Protein AF-A0A2N2DXR1-F1 (afdb_monomer_lite)

Foldseek 3Di:
DLAAAEAAEDLPCDDCQLLAWQQRYQAHHHNDLLLLLQLLLVLVVVLVVLVVVCVVVVHQALVRVCVVCVPVRHHAYEYEHAAQPVNLVPPVVSVLVSLLVCLVRVHRSRYYYHYHHPDLDCSRLPPSVCVSCQKFKAAADCDQVSCCSGPVGGDSVVAPGPQWIWIGHPVDPGTDTDRHDDDDPVNVSVVSVVSCVPPDTHDHDPSSSDRDDNDDDDDDDDDDDDPVLVVVLVVLLVQCQVVQFQDLVSSCVPVVDDSVSSVVSVVVCCVVVQWDDDDDRGTTGGQDHPVNVVVCVVPPDDDDDDDDPPPRDDDDDDDDDDDDDDDDDDDDDDDDDDDDDDDDDDDDDDDDYDDDDDDDDDDDDDDDDDPPDDDDDDDDDDDDDDDDDDDDDDDDDDDDDDDDDDDDDDDDDDDDDDDDDDDDDDDDDDDDDDD

pLDDT: mean 70.89, std 27.0, range [25.28, 98.5]

Radius of gyration: 38.7 Å; chains: 1; bounding box: 98×93×123 Å

Secondary structure (DSSP, 8-state):
--SEEEEEE-SSSSSSGGGTT-TTBSSSPB--HHHHHHHHHHHHHHHHHHHHHHHHTT-SSHHHHHHH-GGGPPPEEEEEES-THHHHHHHHHHHHHHHHHHHHHGGGGTEEEEE--S---TTTS-HHHHHH---EEEE--S-HHHHHHHHSSS-GGG--STTEEEEE-TT-SSPEEEEPPP--HHHHHHHHHHHHHHH-S--PPTTTTS-------S-------SSSHHHHHHHHHHHHHHHT-B-HHHHHHHH---HHHHHHHHHHHHHTTSBPPP-TTSPBPB-S-HHHHHHHHHS-S-------TTS----S-SS---------------------------PPP------------------------------------------PPPPPPPPPP---PPP-PPPPPPPPPPPPPPPP-----------

Organism: NCBI:txid2013769

Sequence (435 aa):
PDDLRFIMVDPKRVELPAYNGIPHLLTPVITEVSKTINALKWCLNEMDRRYDVLNKAGKKNIQSFNADKPSEKLPYIIFIIDELADFMMTSGKEMEAAIIRLAQMSRAVGIHLILATQRPSVDVITGLIKANVPARIAFSVTSLVDSKTILDMSGAEKLLGQGDMLLTTAELSKPKRIQGAYVSDQEINDIISFIKEKSGEADYLEGVTDRQKVGGNAGVGMDGTHGDEDELMSEAQEIIIKAGKASTSLLQRRLSIGYGRAAKILDMLEEAGVIGPANGSKPREILLSREEFENMQSQGMSGLPVHRRSEAQAPGSYLGDDEGDDGTLAFSGDEEEIEEETAVEDTPDFLLEDDGPDDEVQDEEGILDDIRSGKTAGNNYVEEEEDTEEVEEVETVEEEDDDKIPDVPKEDPAPKSKPKPRAFEEEDEGMFFSR

InterPro domains:
  IPR002543 FtsK domain [PF01580] (1-122)
  IPR002543 FtsK domain [PS50901] (1-148)
  IPR018541 FtsK gamma domain [PF09397] (228-288)
  IPR018541 FtsK gamma domain [SM00843] (226-291)
  IPR027417 P-loop containing nucleoside triphosphate hydrolase [G3DSA:3.40.50.300] (1-209)
  IPR027417 P-loop containing nucleoside triphosphate hydrolase [SSF52540] (1-194)
  IPR036388 Winged helix-like DNA-binding domain superfamily [G3DSA:1.10.10.10] (223-287)
  IPR036390 Winged helix DNA-binding domain superfamily [SSF46785] (226-293)
  IPR050206 FtsK/SpoIIIE/SftA cell division and DNA translocation [PTHR22683] (1-297)

Structure (mmCIF, N/CA/C/O backbone):
data_AF-A0A2N2DXR1-F1
#
_entry.id   AF-A0A2N2DXR1-F1
#
loop_
_atom_site.group_PDB
_atom_site.id
_atom_site.type_symbol
_atom_site.label_atom_id
_atom_site.label_alt_id
_atom_site.label_comp_id
_atom_site.label_asym_id
_atom_site.label_entity_id
_atom_site.label_seq_id
_atom_site.pdbx_PDB_ins_code
_atom_site.Cartn_x
_atom_site.Cartn_y
_atom_site.Cartn_z
_atom_site.occupancy
_atom_site.B_iso_or_equiv
_atom_site.auth_seq_id
_atom_site.auth_comp_id
_atom_site.auth_asym_id
_atom_site.auth_atom_id
_atom_site.pdbx_PDB_model_num
ATOM 1 N N . PRO A 1 1 ? -18.867 -4.952 -2.079 1.00 90.69 1 PRO A N 1
ATOM 2 C CA . PRO A 1 1 ? -18.420 -3.978 -1.045 1.00 90.69 1 PRO A CA 1
ATOM 3 C C . PRO A 1 1 ? -18.297 -4.558 0.371 1.00 90.69 1 PRO A C 1
ATOM 5 O O . PRO A 1 1 ? -17.341 -4.235 1.067 1.00 90.69 1 PRO A O 1
ATOM 8 N N . ASP A 1 2 ? -19.238 -5.407 0.797 1.00 91.12 2 ASP A N 1
ATOM 9 C CA . ASP A 1 2 ? -19.270 -5.939 2.177 1.00 91.12 2 ASP A CA 1
ATOM 10 C C . ASP A 1 2 ? -18.156 -6.951 2.480 1.00 91.12 2 ASP A C 1
ATOM 12 O O . ASP A 1 2 ? -17.799 -7.179 3.633 1.00 91.12 2 ASP A O 1
ATOM 16 N N . ASP A 1 3 ? -17.572 -7.535 1.434 1.00 94.31 3 ASP A N 1
ATOM 17 C CA . ASP A 1 3 ? -16.463 -8.484 1.548 1.00 94.31 3 ASP A CA 1
ATOM 18 C C . ASP A 1 3 ? -15.093 -7.819 1.426 1.00 94.31 3 ASP A C 1
ATOM 20 O O . ASP A 1 3 ? -14.118 -8.298 2.003 1.00 94.31 3 ASP A O 1
ATOM 24 N N . LEU A 1 4 ? -15.010 -6.731 0.659 1.00 96.25 4 LEU A N 1
ATOM 25 C CA . LEU A 1 4 ? -13.759 -6.094 0.272 1.00 96.25 4 LEU A CA 1
ATOM 26 C C . LEU A 1 4 ? -13.953 -4.592 0.089 1.00 96.25 4 LEU A C 1
ATOM 28 O O . LEU A 1 4 ? -14.876 -4.142 -0.594 1.00 96.25 4 LEU A O 1
ATOM 32 N N . ARG A 1 5 ? -13.028 -3.832 0.663 1.00 97.31 5 ARG A N 1
ATOM 33 C CA . ARG A 1 5 ? -12.942 -2.382 0.579 1.00 97.31 5 ARG A CA 1
ATOM 34 C C . ARG A 1 5 ? -11.530 -1.950 0.170 1.00 97.31 5 ARG A C 1
ATOM 36 O O . ARG A 1 5 ? -10.553 -2.642 0.456 1.00 97.31 5 ARG A O 1
ATOM 43 N N . PHE A 1 6 ? -11.430 -0.802 -0.491 1.00 98.06 6 PHE A N 1
ATOM 44 C CA . PHE A 1 6 ? -10.182 -0.243 -1.002 1.00 98.06 6 PHE A CA 1
ATOM 45 C C . PHE A 1 6 ? -9.903 1.143 -0.432 1.00 98.06 6 PHE A C 1
ATOM 47 O O . PHE A 1 6 ? -10.808 1.965 -0.277 1.00 98.06 6 PHE A O 1
ATOM 54 N N . ILE A 1 7 ? -8.621 1.411 -0.210 1.00 98.25 7 ILE A N 1
ATOM 55 C CA . ILE A 1 7 ? -8.067 2.761 -0.139 1.00 98.25 7 ILE A CA 1
ATOM 56 C C . ILE A 1 7 ? -7.038 2.845 -1.259 1.00 98.25 7 ILE A C 1
ATOM 58 O O . ILE A 1 7 ? -6.135 2.016 -1.327 1.00 98.25 7 ILE A O 1
ATOM 62 N N . MET A 1 8 ? -7.210 3.807 -2.160 1.00 98.31 8 MET A N 1
ATOM 63 C CA . MET A 1 8 ? -6.377 3.962 -3.349 1.00 98.31 8 MET A CA 1
ATOM 64 C C . MET A 1 8 ? -5.645 5.295 -3.297 1.00 98.31 8 MET A C 1
ATOM 66 O O . MET A 1 8 ? -6.260 6.330 -3.036 1.00 98.31 8 MET A O 1
ATOM 70 N N . VAL A 1 9 ? -4.344 5.254 -3.562 1.00 97.12 9 VAL A N 1
ATOM 71 C CA . VAL A 1 9 ? -3.457 6.411 -3.543 1.00 97.12 9 VAL A CA 1
ATOM 72 C C . VAL A 1 9 ? -2.775 6.534 -4.899 1.00 97.12 9 VAL A C 1
ATOM 74 O O . VAL A 1 9 ? -2.021 5.648 -5.302 1.00 97.12 9 VAL A O 1
ATOM 77 N N . ASP A 1 10 ? -3.029 7.650 -5.576 1.00 96.25 10 ASP A N 1
ATOM 78 C CA . ASP A 1 10 ? -2.414 8.008 -6.853 1.00 96.25 10 ASP A CA 1
ATOM 79 C C . ASP A 1 10 ? -1.978 9.485 -6.810 1.00 96.25 10 ASP A C 1
ATOM 81 O O . ASP A 1 10 ? -2.791 10.391 -7.041 1.00 96.25 10 ASP A O 1
ATOM 85 N N . PRO A 1 11 ? -0.699 9.757 -6.493 1.00 91.12 11 PRO A N 1
ATOM 86 C CA . PRO A 1 11 ? -0.176 11.119 -6.442 1.00 91.12 11 PRO A CA 1
ATOM 87 C C . PRO A 1 11 ? -0.118 11.790 -7.826 1.00 91.12 11 PRO A C 1
ATOM 89 O O . PRO A 1 11 ? -0.164 13.019 -7.905 1.00 91.12 11 PRO A O 1
ATOM 92 N N . LYS A 1 12 ? -0.055 11.014 -8.918 1.00 90.38 12 LYS A N 1
ATOM 93 C CA . LYS A 1 12 ? 0.082 11.524 -10.293 1.00 90.38 12 LYS A CA 1
ATOM 94 C C . LYS A 1 12 ? -1.265 11.763 -10.977 1.00 90.38 12 LYS A C 1
ATOM 96 O O . LYS A 1 12 ? -1.317 12.531 -11.935 1.00 90.38 12 LYS A O 1
ATOM 101 N N . ARG A 1 13 ? -2.353 11.195 -10.446 1.00 90.56 13 ARG A N 1
ATOM 102 C CA . ARG A 1 13 ? -3.735 11.328 -10.946 1.00 90.56 13 ARG A CA 1
ATOM 103 C C . ARG A 1 13 ? -3.915 10.788 -12.364 1.00 90.56 13 ARG A C 1
ATOM 105 O O . ARG A 1 13 ? -4.641 11.389 -13.158 1.00 90.56 13 ARG A O 1
ATOM 112 N N . VAL A 1 14 ? -3.251 9.686 -12.679 1.00 89.19 14 VAL A N 1
ATOM 113 C CA . VAL A 1 14 ? -3.269 9.102 -14.025 1.00 89.19 14 VAL A CA 1
ATOM 114 C C . VAL A 1 14 ? -4.021 7.779 -14.021 1.00 89.19 14 VAL A C 1
ATOM 116 O O . VAL A 1 14 ? -4.963 7.621 -14.791 1.00 89.19 14 VAL A O 1
ATOM 119 N N . GLU A 1 15 ? -3.663 6.871 -13.118 1.00 89.75 15 GLU A N 1
ATOM 120 C CA . GLU A 1 15 ? -4.047 5.462 -13.217 1.00 89.75 15 GLU A CA 1
ATOM 121 C C . GLU A 1 15 ? -5.321 5.152 -12.419 1.00 89.75 15 GLU A C 1
ATOM 123 O O . GLU A 1 15 ? -6.253 4.508 -12.906 1.00 89.75 15 GLU A O 1
ATOM 128 N N . LEU A 1 16 ? -5.405 5.634 -11.173 1.00 95.50 16 LEU A N 1
ATOM 129 C CA . LEU A 1 16 ? -6.482 5.251 -10.252 1.00 95.50 16 LEU A CA 1
ATOM 130 C C . LEU A 1 16 ? -7.733 6.160 -10.232 1.00 95.50 16 LEU A C 1
ATOM 132 O O . LEU A 1 16 ? -8.778 5.677 -9.786 1.00 95.50 16 LEU A O 1
ATOM 136 N N . PRO A 1 17 ? -7.744 7.428 -10.705 1.00 94.94 17 PRO A N 1
ATOM 137 C CA . PRO A 1 17 ? -8.933 8.280 -10.639 1.00 94.94 17 PRO A CA 1
ATOM 138 C C . PRO A 1 17 ? -10.191 7.710 -11.299 1.00 94.94 17 PRO A C 1
ATOM 140 O O . PRO A 1 17 ? -11.292 8.044 -10.857 1.00 94.94 17 PRO A O 1
ATOM 143 N N . ALA A 1 18 ? -10.051 6.838 -12.305 1.00 94.00 18 ALA A N 1
ATOM 144 C CA . ALA A 1 18 ? -11.175 6.169 -12.966 1.00 94.00 18 ALA A CA 1
ATOM 145 C C . ALA A 1 18 ? -12.047 5.359 -11.984 1.00 94.00 18 ALA A C 1
ATOM 147 O O . ALA A 1 18 ? -13.266 5.252 -12.159 1.00 94.00 18 ALA A O 1
ATOM 148 N N . TYR A 1 19 ? -11.447 4.851 -10.903 1.00 95.75 19 TYR A N 1
ATOM 149 C CA . TYR A 1 19 ? -12.126 4.056 -9.882 1.00 95.75 19 TYR A CA 1
ATOM 150 C C . TYR A 1 19 ? -12.970 4.894 -8.913 1.00 95.75 19 TYR A C 1
ATOM 152 O O . TYR A 1 19 ? -13.777 4.327 -8.178 1.00 95.75 19 TYR A O 1
ATOM 160 N N . ASN A 1 20 ? -12.858 6.229 -8.907 1.00 94.81 20 ASN A N 1
ATOM 161 C CA . ASN A 1 20 ? -13.683 7.072 -8.037 1.00 94.81 20 ASN A CA 1
ATOM 162 C C . ASN A 1 20 ? -15.177 6.781 -8.219 1.00 94.81 20 ASN A C 1
ATOM 164 O O . ASN A 1 20 ? -15.678 6.693 -9.342 1.00 94.81 20 ASN A O 1
ATOM 168 N N . GLY A 1 21 ? -15.899 6.655 -7.108 1.00 91.88 21 GLY A N 1
ATOM 169 C CA . GLY A 1 21 ? -17.330 6.366 -7.090 1.00 91.88 21 GLY A CA 1
ATOM 170 C C . GLY A 1 21 ? -17.690 4.881 -7.131 1.00 91.88 21 GLY A C 1
ATOM 171 O O . GLY A 1 21 ? -18.877 4.575 -7.112 1.00 91.88 21 GLY A O 1
ATOM 172 N N . ILE A 1 22 ? -16.730 3.947 -7.179 1.00 95.06 22 ILE A N 1
ATOM 173 C CA . ILE A 1 22 ? -17.067 2.541 -6.908 1.00 95.06 22 ILE A CA 1
ATOM 174 C C . ILE A 1 22 ? -17.410 2.368 -5.414 1.00 95.06 22 ILE A C 1
ATOM 176 O O . ILE A 1 22 ? -16.709 2.911 -4.560 1.00 95.06 22 ILE A O 1
ATOM 180 N N . PRO A 1 23 ? -18.397 1.530 -5.057 1.00 95.00 23 PRO A N 1
ATOM 181 C CA . PRO A 1 23 ? -18.825 1.341 -3.667 1.00 95.00 23 PRO A CA 1
ATOM 182 C C . PRO A 1 23 ? -17.823 0.574 -2.800 1.00 95.00 23 PRO A C 1
ATOM 184 O O . PRO A 1 23 ? -18.007 0.423 -1.596 1.00 95.00 23 PRO A O 1
ATOM 187 N N . HIS A 1 24 ? -16.746 0.072 -3.400 1.00 95.69 24 HIS A N 1
ATOM 188 C CA . HIS A 1 24 ? -15.659 -0.570 -2.674 1.00 95.69 24 HIS A CA 1
ATOM 189 C C . HIS A 1 24 ? -14.700 0.454 -2.051 1.00 95.69 24 HIS A C 1
ATOM 191 O O . HIS A 1 24 ? -14.007 0.115 -1.097 1.00 95.69 24 HIS A O 1
ATOM 197 N N . LEU A 1 25 ? -14.645 1.691 -2.553 1.00 96.50 25 LEU A N 1
ATOM 198 C CA . LEU A 1 25 ? -13.764 2.718 -2.003 1.00 96.50 25 LEU A CA 1
ATOM 199 C C . LEU A 1 25 ? -14.257 3.186 -0.631 1.00 96.50 25 LEU A C 1
ATOM 201 O O . LEU A 1 25 ? -15.441 3.454 -0.450 1.00 96.50 25 LEU A O 1
ATOM 205 N N . LEU A 1 26 ? -13.339 3.292 0.331 1.00 95.50 26 LEU A N 1
ATOM 206 C CA . LEU A 1 26 ? -13.612 3.896 1.643 1.00 95.50 26 LEU A CA 1
ATOM 207 C C . LEU A 1 26 ? -13.508 5.419 1.615 1.00 95.50 26 LEU A C 1
ATOM 209 O O . LEU A 1 26 ? -14.059 6.094 2.472 1.00 95.50 26 LEU A O 1
ATOM 213 N N . THR A 1 27 ? -12.782 5.958 0.646 1.00 95.25 27 THR A N 1
ATOM 214 C CA . THR A 1 27 ? -12.542 7.385 0.457 1.00 95.25 27 THR A CA 1
ATOM 215 C C . THR A 1 27 ? -12.253 7.621 -1.028 1.00 95.25 27 THR A C 1
ATOM 217 O O . THR A 1 27 ? -11.824 6.674 -1.703 1.00 95.25 27 THR A O 1
ATOM 220 N N . PRO A 1 28 ? -12.491 8.827 -1.574 1.00 95.12 28 PRO A N 1
ATOM 221 C CA . PRO A 1 28 ? -12.013 9.166 -2.908 1.00 95.12 28 PRO A CA 1
ATOM 222 C C . PRO A 1 28 ? -10.516 8.882 -3.057 1.00 95.12 28 PRO A C 1
ATOM 224 O O . PRO A 1 28 ? -9.764 8.939 -2.084 1.00 95.12 28 PRO A O 1
ATOM 227 N N . VAL A 1 29 ? -10.081 8.608 -4.285 1.00 97.06 29 VAL A N 1
ATOM 228 C CA . VAL A 1 29 ? -8.669 8.354 -4.594 1.00 97.06 29 VAL A CA 1
ATOM 229 C C . VAL A 1 29 ? -7.815 9.496 -4.044 1.00 97.06 29 VAL A C 1
ATOM 231 O O . VAL A 1 29 ? -8.021 10.669 -4.369 1.00 97.06 29 VAL A O 1
ATOM 234 N N . ILE A 1 30 ? -6.870 9.143 -3.177 1.00 96.06 30 ILE A N 1
ATOM 235 C CA . ILE A 1 30 ? -6.048 10.098 -2.447 1.00 96.06 30 ILE A CA 1
ATOM 236 C C . ILE A 1 30 ? -4.901 10.539 -3.348 1.00 96.06 30 ILE A C 1
ATOM 238 O O . ILE A 1 30 ? -4.148 9.713 -3.856 1.00 96.06 30 ILE A O 1
ATOM 242 N N . THR A 1 31 ? -4.736 11.851 -3.506 1.00 93.19 31 THR A N 1
ATOM 243 C CA . THR A 1 31 ? -3.666 12.426 -4.340 1.00 93.19 31 THR A CA 1
ATOM 244 C C . THR A 1 31 ? -2.630 13.202 -3.529 1.00 93.19 31 THR A C 1
ATOM 246 O O . THR A 1 31 ? -1.631 13.657 -4.068 1.00 93.19 31 THR A O 1
ATOM 249 N N . GLU A 1 32 ? -2.902 13.448 -2.246 1.00 90.62 32 GLU A N 1
ATOM 250 C CA . GLU A 1 32 ? -2.084 14.298 -1.377 1.00 90.62 32 GLU A CA 1
ATOM 251 C C . GLU A 1 32 ? -1.267 13.452 -0.390 1.00 90.62 32 GLU A C 1
ATOM 253 O O . GLU A 1 32 ? -1.780 12.503 0.213 1.00 90.62 32 GLU A O 1
ATOM 258 N N . VAL A 1 33 ? -0.006 13.841 -0.170 1.00 89.00 33 VAL A N 1
ATOM 259 C CA . VAL A 1 33 ? 0.924 13.161 0.753 1.00 89.00 33 VAL A CA 1
ATOM 260 C C . VAL A 1 33 ? 0.394 13.137 2.185 1.00 89.00 33 VAL A C 1
ATOM 262 O O . VAL A 1 33 ? 0.325 12.078 2.805 1.00 89.00 33 VAL A O 1
ATOM 265 N N . SER A 1 34 ? -0.063 14.281 2.692 1.00 89.19 34 SER A N 1
ATOM 266 C CA . SER A 1 34 ? -0.604 14.410 4.051 1.00 89.19 34 SER A CA 1
ATOM 267 C C . SER A 1 34 ? -1.811 13.495 4.290 1.00 89.19 34 SER A C 1
ATOM 269 O O . SER A 1 34 ? -1.856 12.760 5.276 1.00 89.19 34 SER A O 1
ATOM 271 N N . LYS A 1 35 ? -2.767 13.478 3.353 1.00 92.44 35 LYS A N 1
ATOM 272 C CA . LYS A 1 35 ? -3.955 12.614 3.415 1.00 92.44 35 LYS A CA 1
ATOM 273 C C . LYS A 1 35 ? -3.599 11.132 3.335 1.00 92.44 35 LYS A C 1
ATOM 275 O O . LYS A 1 35 ? -4.248 10.320 3.984 1.00 92.44 35 LYS A O 1
ATOM 280 N N . THR A 1 36 ? -2.551 10.783 2.591 1.00 93.75 36 THR A N 1
ATOM 281 C CA . THR A 1 36 ? -2.054 9.402 2.507 1.00 93.75 36 THR A CA 1
ATOM 282 C C . THR A 1 36 ? -1.522 8.925 3.856 1.00 93.75 36 THR A C 1
ATOM 284 O O . THR A 1 36 ? -1.866 7.833 4.305 1.00 93.75 36 THR A O 1
ATOM 287 N N . ILE A 1 37 ? -0.739 9.762 4.543 1.00 91.75 37 ILE A N 1
ATOM 288 C CA . ILE A 1 37 ? -0.238 9.465 5.892 1.00 91.75 37 ILE A CA 1
ATOM 289 C C . ILE A 1 37 ? -1.403 9.310 6.875 1.00 91.75 37 ILE A C 1
ATOM 291 O O . ILE A 1 37 ? -1.415 8.374 7.676 1.00 91.75 37 ILE A O 1
ATOM 295 N N . ASN A 1 38 ? -2.408 10.184 6.797 1.00 92.88 38 ASN A N 1
ATOM 296 C CA . ASN A 1 38 ? -3.610 10.075 7.623 1.00 92.88 38 ASN A CA 1
ATOM 297 C C . ASN A 1 38 ? -4.367 8.765 7.369 1.00 92.88 38 ASN A C 1
ATOM 299 O O . ASN A 1 38 ? -4.734 8.090 8.326 1.00 92.88 38 ASN A O 1
ATOM 303 N N . ALA A 1 39 ? -4.515 8.353 6.109 1.00 96.06 39 ALA A N 1
ATOM 304 C CA . ALA A 1 39 ? -5.168 7.097 5.753 1.00 96.06 39 ALA A CA 1
ATOM 305 C C . ALA A 1 39 ? -4.381 5.862 6.228 1.00 96.06 39 ALA A C 1
ATOM 307 O O . ALA A 1 39 ? -4.980 4.879 6.670 1.00 96.06 39 ALA A O 1
ATOM 308 N N . LEU A 1 40 ? -3.044 5.912 6.211 1.00 95.44 40 LEU A N 1
ATOM 309 C CA . LEU A 1 40 ? -2.200 4.878 6.822 1.00 95.44 40 LEU A CA 1
ATOM 310 C C . LEU A 1 40 ? -2.396 4.819 8.345 1.00 95.44 40 LEU A C 1
ATOM 312 O O . LEU A 1 40 ? -2.576 3.734 8.898 1.00 95.44 40 LEU A O 1
ATOM 316 N N . LYS A 1 41 ? -2.425 5.973 9.026 1.00 94.06 41 LYS A N 1
ATOM 317 C CA . LYS A 1 41 ? -2.714 6.057 10.471 1.00 94.06 41 LYS A CA 1
ATOM 318 C C . LYS A 1 41 ? -4.123 5.548 10.793 1.00 94.06 41 LYS A C 1
ATOM 320 O O . LYS A 1 41 ? -4.306 4.838 11.778 1.00 94.06 41 LYS A O 1
ATOM 325 N N . TRP A 1 42 ? -5.100 5.823 9.932 1.00 96.62 42 TRP A N 1
ATOM 326 C CA . TRP A 1 42 ? -6.451 5.280 10.054 1.00 96.62 42 TRP A CA 1
ATOM 327 C C . TRP A 1 42 ? -6.447 3.751 9.934 1.00 96.62 42 TRP A C 1
ATOM 329 O O . TRP A 1 42 ? -7.068 3.078 10.752 1.00 96.62 42 TRP A O 1
ATOM 339 N N . CYS A 1 43 ? -5.681 3.184 8.995 1.00 97.56 43 CYS A N 1
ATOM 340 C CA . CYS A 1 43 ? -5.534 1.730 8.873 1.00 97.56 43 CYS A CA 1
ATOM 341 C C . CYS A 1 43 ? -4.902 1.094 10.115 1.00 97.56 43 CYS A C 1
ATOM 343 O O . CYS A 1 43 ? -5.295 -0.007 10.490 1.00 97.56 43 CYS A O 1
ATOM 345 N N . LEU A 1 44 ? -3.947 1.769 10.764 1.00 96.44 44 LEU A N 1
ATOM 346 C CA . LEU A 1 44 ? -3.375 1.314 12.035 1.00 96.44 44 LEU A CA 1
ATOM 347 C C . LEU A 1 44 ? -4.427 1.299 13.153 1.00 96.44 44 LEU A C 1
ATOM 349 O O . LEU A 1 44 ? -4.547 0.307 13.866 1.00 96.44 44 LEU A O 1
ATOM 353 N N . ASN A 1 45 ? -5.235 2.354 13.263 1.00 96.25 45 ASN A N 1
ATOM 354 C CA . ASN A 1 45 ? -6.319 2.413 14.247 1.00 96.25 45 ASN A CA 1
ATOM 355 C C . ASN A 1 45 ? -7.398 1.349 13.975 1.00 96.25 45 ASN A C 1
ATOM 357 O O . ASN A 1 45 ? -7.886 0.699 14.898 1.00 96.25 45 ASN A O 1
ATOM 361 N N . GLU A 1 46 ? -7.759 1.135 12.708 1.00 97.19 46 GLU A N 1
ATOM 362 C CA . GLU A 1 46 ? -8.706 0.092 12.309 1.00 97.19 46 GLU A CA 1
ATOM 363 C C . GLU A 1 46 ? -8.129 -1.311 12.555 1.00 97.19 46 GLU A C 1
ATOM 365 O O . GLU A 1 46 ? -8.854 -2.200 12.997 1.00 97.19 46 GLU A O 1
ATOM 370 N N . MET A 1 47 ? -6.824 -1.520 12.352 1.00 97.56 47 MET A N 1
ATOM 371 C CA . MET A 1 47 ? -6.132 -2.757 12.727 1.00 97.56 47 MET A CA 1
ATOM 372 C C . MET A 1 47 ? -6.277 -3.034 14.230 1.00 97.56 47 MET A C 1
ATOM 374 O O . MET A 1 47 ? -6.710 -4.126 14.603 1.00 97.56 47 MET A O 1
ATOM 378 N N . ASP A 1 48 ? -5.971 -2.049 15.078 1.00 96.50 48 ASP A N 1
ATOM 379 C CA . ASP A 1 48 ? -6.061 -2.171 16.538 1.00 96.50 48 ASP A CA 1
ATOM 380 C C . ASP A 1 48 ? -7.520 -2.431 16.982 1.00 96.50 48 ASP A C 1
ATOM 382 O O . ASP A 1 48 ? -7.797 -3.373 17.730 1.00 96.50 48 ASP A O 1
ATOM 386 N N . ARG A 1 49 ? -8.492 -1.699 16.417 1.00 97.19 49 ARG A N 1
ATOM 387 C CA . ARG A 1 49 ? -9.928 -1.936 16.649 1.00 97.19 49 ARG A CA 1
ATOM 388 C C . ARG A 1 49 ? -10.342 -3.359 16.274 1.00 97.19 49 ARG A C 1
ATOM 390 O O . ARG A 1 49 ? -11.094 -4.002 17.011 1.00 97.19 49 ARG A O 1
ATOM 397 N N . ARG A 1 50 ? -9.902 -3.863 15.118 1.00 97.88 50 ARG A N 1
ATOM 398 C CA . ARG A 1 50 ? -10.236 -5.223 14.673 1.00 97.88 50 ARG A CA 1
ATOM 399 C C . ARG A 1 50 ? -9.643 -6.265 15.603 1.00 97.88 50 ARG A C 1
ATOM 401 O O . ARG A 1 50 ? -10.332 -7.234 15.909 1.00 97.88 50 ARG A O 1
ATOM 408 N N . TYR A 1 51 ? -8.427 -6.060 16.101 1.00 97.50 51 TYR A N 1
ATOM 409 C CA . TYR A 1 51 ? -7.860 -6.931 17.126 1.00 97.50 51 TYR A CA 1
ATOM 410 C C . TYR A 1 51 ? -8.733 -6.992 18.379 1.00 97.50 51 TYR A C 1
ATOM 412 O O . TYR A 1 51 ? -9.032 -8.091 18.846 1.00 97.50 51 TYR A O 1
ATOM 420 N N . ASP A 1 52 ? -9.226 -5.858 18.874 1.00 96.94 52 ASP A N 1
ATOM 421 C CA . ASP A 1 52 ? -10.143 -5.838 20.018 1.00 96.94 52 ASP A CA 1
ATOM 422 C C . ASP A 1 52 ? -11.446 -6.594 19.744 1.00 96.94 52 ASP A C 1
ATOM 424 O O . ASP A 1 52 ? -11.929 -7.340 20.599 1.00 96.94 52 ASP A O 1
ATOM 428 N N . VAL A 1 53 ? -12.021 -6.423 18.551 1.00 96.62 53 VAL A N 1
ATOM 429 C CA . VAL A 1 53 ? -13.240 -7.131 18.128 1.00 96.62 53 VAL A CA 1
ATOM 430 C C . VAL A 1 53 ? -13.003 -8.643 18.072 1.00 96.62 53 VAL A C 1
ATOM 432 O O . VAL A 1 53 ? -13.794 -9.412 18.626 1.00 96.62 53 VAL A O 1
ATOM 435 N N . LEU A 1 54 ? -11.898 -9.076 17.460 1.00 96.44 54 LEU A N 1
ATOM 436 C CA . LEU A 1 54 ? -11.520 -10.487 17.373 1.00 96.44 54 LEU A CA 1
ATOM 437 C C . LEU A 1 54 ? -11.274 -11.090 18.761 1.00 96.44 54 LEU A C 1
ATOM 439 O O . LEU A 1 54 ? -11.809 -12.157 19.065 1.00 96.44 54 LEU A O 1
ATOM 443 N N . ASN A 1 55 ? -10.538 -10.385 19.624 1.00 95.38 55 ASN A N 1
ATOM 444 C CA . ASN A 1 55 ? -10.224 -10.823 20.983 1.00 95.38 55 ASN A CA 1
ATOM 445 C C . ASN A 1 55 ? -11.489 -10.969 21.837 1.00 95.38 55 ASN A C 1
ATOM 447 O O . ASN A 1 55 ? -11.670 -11.996 22.491 1.00 95.38 55 ASN A O 1
ATOM 451 N N . LYS A 1 56 ? -12.409 -9.995 21.780 1.00 95.62 56 LYS A N 1
ATOM 452 C CA . LYS A 1 56 ? -13.709 -10.058 22.475 1.00 95.62 56 LYS A CA 1
ATOM 453 C C . LYS A 1 56 ? -14.572 -11.227 21.999 1.00 95.62 56 LYS A C 1
ATOM 455 O O . LYS A 1 56 ? -15.318 -11.793 22.791 1.00 95.62 56 LYS A O 1
ATOM 460 N N . ALA A 1 57 ? -14.461 -11.601 20.726 1.00 94.81 57 ALA A N 1
ATOM 461 C CA . ALA A 1 57 ? -15.149 -12.757 20.158 1.00 94.81 57 ALA A CA 1
ATOM 462 C C . ALA A 1 57 ? -14.377 -14.085 20.320 1.00 94.81 57 ALA A C 1
ATOM 464 O O . ALA A 1 57 ? -14.870 -15.131 19.894 1.00 94.81 57 ALA A O 1
ATOM 465 N N . GLY A 1 58 ? -13.170 -14.069 20.900 1.00 95.94 58 GLY A N 1
ATOM 466 C CA . GLY A 1 58 ? -12.314 -15.252 21.038 1.00 95.94 58 GLY A CA 1
ATOM 467 C C . GLY A 1 58 ? -11.845 -15.837 19.699 1.00 95.94 58 GLY A C 1
ATOM 468 O O . GLY A 1 58 ? -11.628 -17.046 19.592 1.00 95.94 58 GLY A O 1
ATOM 469 N N . LYS A 1 59 ? -11.729 -15.010 18.655 1.00 96.69 59 LYS A N 1
ATOM 470 C CA . LYS A 1 59 ? -11.363 -15.426 17.293 1.00 96.69 59 LYS A CA 1
ATOM 471 C C . LYS A 1 59 ? -9.922 -15.041 16.981 1.00 96.69 59 LYS A C 1
ATOM 473 O O . LYS A 1 59 ? -9.442 -13.994 17.395 1.00 96.69 59 LYS A O 1
ATOM 478 N N . LYS A 1 60 ? -9.225 -15.897 16.230 1.00 93.75 60 LYS A N 1
ATOM 479 C CA . LYS A 1 60 ? -7.800 -15.700 15.897 1.00 93.75 60 LYS A CA 1
ATOM 480 C C . LYS A 1 60 ? -7.581 -14.859 14.644 1.00 93.75 60 LYS A C 1
ATOM 482 O O . LYS A 1 60 ? -6.510 -14.290 14.472 1.00 93.75 60 LYS A O 1
ATOM 487 N N . ASN A 1 61 ? -8.548 -14.855 13.732 1.00 97.00 61 ASN A N 1
ATOM 488 C CA . ASN A 1 61 ? -8.450 -14.157 12.457 1.00 97.00 61 ASN A CA 1
ATOM 489 C C . ASN A 1 61 ? -9.832 -13.770 11.921 1.00 97.00 61 ASN A C 1
ATOM 491 O O . ASN A 1 61 ? -10.856 -14.329 12.329 1.00 97.00 61 ASN A O 1
ATOM 495 N N . ILE A 1 62 ? -9.833 -12.838 10.972 1.00 97.56 62 ILE A N 1
ATOM 496 C CA . ILE A 1 62 ? -11.030 -12.315 10.316 1.00 97.56 62 ILE A CA 1
ATOM 497 C C . ILE A 1 62 ? -11.875 -13.409 9.650 1.00 97.56 62 ILE A C 1
ATOM 499 O O . ILE A 1 62 ? -13.096 -13.342 9.714 1.00 97.56 62 ILE A O 1
ATOM 503 N N . GLN A 1 63 ? -11.265 -14.458 9.085 1.00 97.00 63 GLN A N 1
ATOM 504 C CA . GLN A 1 63 ? -11.995 -15.570 8.463 1.00 97.00 63 GLN A CA 1
ATOM 505 C C . GLN A 1 63 ? -12.866 -16.294 9.496 1.00 97.00 63 GLN A C 1
ATOM 507 O O . GLN A 1 63 ? -14.064 -16.476 9.294 1.00 97.00 63 GLN A O 1
ATOM 512 N N . SER A 1 64 ? -12.261 -16.676 10.625 1.00 96.69 64 SER A N 1
ATOM 513 C CA . SER A 1 64 ? -12.943 -17.371 11.720 1.00 96.69 64 SER A CA 1
ATOM 514 C C . SER A 1 64 ? -14.008 -16.506 12.392 1.00 96.69 64 SER A C 1
ATOM 516 O O . SER A 1 64 ? -15.017 -17.032 12.852 1.00 96.69 64 SER A O 1
ATOM 518 N N . PHE A 1 65 ? -13.803 -15.189 12.424 1.00 97.38 65 PHE A N 1
ATOM 519 C CA . PHE A 1 65 ? -14.788 -14.237 12.922 1.00 97.38 65 PHE A CA 1
ATOM 520 C C . PHE A 1 65 ? -15.969 -14.082 11.967 1.00 97.38 65 PHE A C 1
ATOM 522 O O . PHE A 1 65 ? -17.107 -14.264 12.381 1.00 97.38 65 PHE A O 1
ATOM 529 N N . ASN A 1 66 ? -15.709 -13.843 10.683 1.00 96.56 66 ASN A N 1
ATOM 530 C CA . ASN A 1 66 ? -16.745 -13.648 9.671 1.00 96.56 66 ASN A CA 1
ATOM 531 C C . ASN A 1 66 ? -17.613 -14.897 9.456 1.00 96.56 66 ASN A C 1
ATOM 533 O O . ASN A 1 66 ? -18.797 -14.770 9.160 1.00 96.56 66 ASN A O 1
ATOM 537 N N . ALA A 1 67 ? -17.040 -16.096 9.606 1.00 95.19 67 ALA A N 1
ATOM 538 C CA . ALA A 1 67 ? -17.790 -17.349 9.524 1.00 95.19 67 ALA A CA 1
ATOM 539 C C . ALA A 1 67 ? -18.746 -17.547 10.715 1.00 95.19 67 ALA A C 1
ATOM 541 O O . ALA A 1 67 ? -19.831 -18.096 10.551 1.00 95.19 67 ALA A O 1
ATOM 542 N N . ASP A 1 68 ? -18.339 -17.104 11.906 1.00 94.94 68 ASP A N 1
ATOM 543 C CA . ASP A 1 68 ? -19.109 -17.239 13.148 1.00 94.94 68 ASP A CA 1
ATOM 544 C C . ASP A 1 68 ? -20.151 -16.132 13.320 1.00 94.94 68 ASP A C 1
ATOM 546 O O . ASP A 1 68 ? -21.249 -16.373 13.819 1.00 94.94 68 ASP A O 1
ATOM 550 N N . LYS A 1 69 ? -19.821 -14.922 12.858 1.00 92.38 69 LYS A N 1
ATOM 551 C CA . LYS A 1 69 ? -20.673 -13.736 12.925 1.00 92.38 69 LYS A CA 1
ATOM 552 C C . LYS A 1 69 ? -20.947 -13.129 11.542 1.00 92.38 69 LYS A C 1
ATOM 554 O O . LYS A 1 69 ? -20.480 -12.025 11.256 1.00 92.38 69 LYS A O 1
ATOM 559 N N . PRO A 1 70 ? -21.758 -13.783 10.689 1.00 90.44 70 PRO A N 1
ATOM 560 C CA . PRO A 1 70 ? -22.072 -13.263 9.357 1.00 90.44 70 PRO A CA 1
ATOM 561 C C . PRO A 1 70 ? -22.753 -11.887 9.357 1.00 90.44 70 PRO A C 1
ATOM 563 O O . PRO A 1 70 ? -22.598 -11.134 8.403 1.00 90.44 70 PRO A O 1
ATOM 566 N N . SER A 1 71 ? -23.494 -11.540 10.416 1.00 91.25 71 SER A N 1
ATOM 567 C CA . SER A 1 71 ? -24.192 -10.251 10.538 1.00 91.25 71 SER A CA 1
ATOM 568 C C . SER A 1 71 ? -23.291 -9.083 10.949 1.00 91.25 71 SER A C 1
ATOM 570 O O . SER A 1 71 ? -23.671 -7.935 10.760 1.00 91.25 71 SER A O 1
ATOM 572 N N . GLU A 1 72 ? -22.121 -9.359 11.529 1.00 92.12 72 GLU A N 1
ATOM 573 C CA . GLU A 1 72 ? -21.126 -8.355 11.948 1.00 92.12 72 GLU A CA 1
ATOM 574 C C . GLU A 1 72 ? -19.867 -8.442 11.069 1.00 92.12 72 GLU A C 1
ATOM 576 O O . GLU A 1 72 ? -18.768 -8.098 11.504 1.00 92.12 72 GLU A O 1
ATOM 581 N N . LYS A 1 73 ? -20.010 -8.968 9.846 1.00 94.19 73 LYS A N 1
ATOM 582 C CA . LYS A 1 73 ? -18.891 -9.290 8.963 1.00 94.19 73 LYS A CA 1
ATOM 583 C C . LYS A 1 73 ? -17.987 -8.077 8.742 1.00 94.19 73 LYS A C 1
ATOM 585 O O . LYS A 1 73 ? -18.444 -6.995 8.383 1.00 94.19 73 LYS A O 1
ATOM 590 N N . LEU A 1 74 ? -16.687 -8.290 8.907 1.00 96.50 74 LEU A N 1
ATOM 591 C CA . LEU A 1 74 ? -15.668 -7.294 8.610 1.00 96.50 74 LEU A CA 1
ATOM 592 C C . LEU A 1 74 ? -15.176 -7.489 7.165 1.00 96.50 74 LEU A C 1
ATOM 594 O O . LEU A 1 74 ? -14.739 -8.597 6.833 1.00 96.50 74 LEU A O 1
ATOM 598 N N . PRO A 1 75 ? -15.202 -6.454 6.305 1.00 97.00 75 PRO A N 1
ATOM 599 C CA . PRO A 1 75 ? -14.620 -6.541 4.970 1.00 97.00 75 PRO A CA 1
ATOM 600 C C . PRO A 1 75 ? -13.095 -6.592 5.054 1.00 97.00 75 PRO A C 1
ATOM 602 O O . PRO A 1 75 ? -12.486 -5.967 5.930 1.00 97.00 75 PRO A O 1
ATOM 605 N N . TYR A 1 76 ? -12.452 -7.261 4.103 1.00 98.50 76 TYR A N 1
ATOM 606 C CA . TYR A 1 76 ? -11.024 -7.059 3.871 1.00 98.50 76 TYR A CA 1
ATOM 607 C C . TYR A 1 76 ? -10.766 -5.623 3.420 1.00 98.50 76 TYR A C 1
ATOM 609 O O . TYR A 1 76 ? -11.592 -5.034 2.725 1.00 98.50 76 TYR A O 1
ATOM 617 N N . ILE A 1 77 ? -9.621 -5.063 3.797 1.00 98.50 77 ILE A N 1
ATOM 618 C CA . ILE A 1 77 ? -9.179 -3.749 3.324 1.00 98.50 77 ILE A CA 1
ATOM 619 C C . ILE A 1 77 ? -7.888 -3.937 2.544 1.00 98.50 77 ILE A C 1
ATOM 621 O O . ILE A 1 77 ? -6.934 -4.516 3.060 1.00 98.50 77 ILE A O 1
ATOM 625 N N . ILE A 1 78 ? -7.853 -3.438 1.313 1.00 98.50 78 ILE A N 1
ATOM 626 C CA . ILE A 1 78 ? -6.632 -3.368 0.513 1.00 98.50 78 ILE A CA 1
ATOM 627 C C . ILE A 1 78 ? -6.249 -1.897 0.354 1.00 98.50 78 ILE A C 1
ATOM 629 O O . ILE A 1 78 ? -7.002 -1.106 -0.216 1.00 98.50 78 ILE A O 1
ATOM 633 N N . PHE A 1 79 ? -5.077 -1.542 0.873 1.00 98.44 79 PHE A N 1
ATOM 634 C CA . PHE A 1 79 ? -4.473 -0.224 0.719 1.00 98.44 79 PHE A CA 1
ATOM 635 C C . PHE A 1 79 ? -3.484 -0.264 -0.446 1.00 98.44 79 PHE A C 1
ATOM 637 O O . PHE A 1 79 ? -2.523 -1.034 -0.414 1.00 98.44 79 PHE A O 1
ATOM 644 N N . ILE A 1 80 ? -3.725 0.548 -1.471 1.00 98.44 80 ILE A N 1
ATOM 645 C CA . ILE A 1 80 ? -2.976 0.546 -2.729 1.00 98.44 80 ILE A CA 1
ATOM 646 C C . ILE A 1 80 ? -2.245 1.876 -2.875 1.00 98.44 80 ILE A C 1
ATOM 648 O O . ILE A 1 80 ? -2.878 2.929 -2.815 1.00 98.44 80 ILE A O 1
ATOM 652 N N . ILE A 1 81 ? -0.934 1.816 -3.102 1.00 97.06 81 ILE A N 1
ATOM 653 C CA . ILE A 1 81 ? -0.104 2.964 -3.479 1.00 97.06 81 ILE A CA 1
ATOM 654 C C . ILE A 1 81 ? 0.463 2.701 -4.869 1.00 97.06 81 ILE A C 1
ATOM 656 O O . ILE A 1 81 ? 1.232 1.756 -5.029 1.00 97.06 81 ILE A O 1
ATOM 660 N N . ASP A 1 82 ? 0.087 3.524 -5.849 1.00 96.00 82 ASP A N 1
ATOM 661 C CA . ASP A 1 82 ? 0.546 3.388 -7.239 1.00 96.00 82 ASP A CA 1
ATOM 662 C C . ASP A 1 82 ? 2.036 3.745 -7.412 1.00 96.00 82 ASP A C 1
ATOM 664 O O . ASP A 1 82 ? 2.796 3.062 -8.095 1.00 96.00 82 ASP A O 1
ATOM 668 N N . GLU A 1 83 ? 2.488 4.791 -6.720 1.00 95.19 83 GLU A N 1
ATOM 669 C CA . GLU A 1 83 ? 3.879 5.242 -6.759 1.00 95.19 83 GLU A CA 1
ATOM 670 C C . GLU A 1 83 ? 4.381 5.554 -5.349 1.00 95.19 83 GLU A C 1
ATOM 672 O O . GLU A 1 83 ? 4.201 6.653 -4.826 1.00 95.19 83 GLU A O 1
ATOM 677 N N . LEU A 1 84 ? 5.043 4.580 -4.723 1.00 94.25 84 LEU A N 1
ATOM 678 C CA . LEU A 1 84 ? 5.616 4.728 -3.387 1.00 94.25 84 LEU A CA 1
ATOM 679 C C . LEU A 1 84 ? 6.730 5.786 -3.347 1.00 94.25 84 LEU A C 1
ATOM 681 O O . LEU A 1 84 ? 6.883 6.491 -2.347 1.00 94.25 84 LEU A O 1
ATOM 685 N N . ALA A 1 85 ? 7.503 5.926 -4.429 1.00 92.50 85 ALA A N 1
ATOM 686 C CA . ALA A 1 85 ? 8.673 6.800 -4.449 1.00 92.50 85 ALA A CA 1
ATOM 687 C C . ALA A 1 85 ? 8.332 8.282 -4.232 1.00 92.50 85 ALA A C 1
ATOM 689 O O . ALA A 1 85 ? 9.129 9.005 -3.634 1.00 92.50 85 ALA A O 1
ATOM 690 N N . ASP A 1 86 ? 7.143 8.725 -4.657 1.00 89.25 86 ASP A N 1
ATOM 691 C CA . ASP A 1 86 ? 6.689 10.111 -4.471 1.00 89.25 86 ASP A CA 1
ATOM 692 C C . ASP A 1 86 ? 6.549 10.489 -2.989 1.00 89.25 86 ASP A C 1
ATOM 694 O O . ASP A 1 86 ? 6.671 11.656 -2.625 1.00 89.25 86 ASP A O 1
ATOM 698 N N . PHE A 1 87 ? 6.357 9.504 -2.113 1.00 87.56 87 PHE A N 1
ATOM 699 C CA . PHE A 1 87 ? 6.195 9.730 -0.682 1.00 87.56 87 PHE A CA 1
ATOM 700 C C . PHE A 1 87 ? 7.502 9.581 0.094 1.00 87.56 87 PHE A C 1
ATOM 702 O O . PHE A 1 87 ? 7.732 10.312 1.062 1.00 87.56 87 PHE A O 1
ATOM 709 N N . MET A 1 88 ? 8.380 8.671 -0.339 1.00 85.56 88 MET A N 1
ATOM 710 C CA . MET A 1 88 ? 9.648 8.401 0.347 1.00 85.56 88 MET A CA 1
ATOM 711 C C . MET A 1 88 ? 10.571 9.626 0.372 1.00 85.56 88 MET A C 1
ATOM 713 O O . MET A 1 88 ? 11.284 9.841 1.350 1.00 85.56 88 MET A O 1
ATOM 717 N N . MET A 1 89 ? 10.485 10.487 -0.645 1.00 74.56 89 MET A N 1
ATOM 718 C CA . MET A 1 89 ? 11.297 11.703 -0.755 1.00 74.56 89 MET A CA 1
ATOM 719 C C . MET A 1 89 ? 10.868 12.835 0.192 1.00 74.56 89 MET A C 1
ATOM 721 O O . MET A 1 89 ? 11.690 13.677 0.543 1.00 74.56 89 MET A O 1
ATOM 725 N N . THR A 1 90 ? 9.596 12.888 0.599 1.00 77.69 90 THR A N 1
ATOM 726 C CA . THR A 1 90 ? 9.051 13.996 1.409 1.00 77.69 90 THR A CA 1
ATOM 727 C C . THR A 1 90 ? 8.746 13.577 2.843 1.00 77.69 90 THR A C 1
ATOM 729 O O . THR A 1 90 ? 8.944 14.352 3.775 1.00 77.69 90 THR A O 1
ATOM 732 N N . SER A 1 91 ? 8.261 12.352 3.044 1.00 81.50 91 SER A N 1
ATOM 733 C CA . SER A 1 91 ? 7.795 11.861 4.347 1.00 81.50 91 SER A CA 1
ATOM 734 C C . SER A 1 91 ? 8.107 10.375 4.547 1.00 81.50 91 SER A C 1
ATOM 736 O O . SER A 1 91 ? 7.335 9.648 5.176 1.00 81.50 91 SER A O 1
ATOM 738 N N . GLY A 1 92 ? 9.252 9.920 4.024 1.00 84.50 92 GLY A N 1
ATOM 739 C CA . GLY A 1 92 ? 9.622 8.504 4.004 1.00 84.50 92 GLY A CA 1
ATOM 740 C C . GLY A 1 92 ? 9.639 7.839 5.376 1.00 84.50 92 GLY A C 1
ATOM 741 O O . GLY A 1 92 ? 9.098 6.752 5.509 1.00 84.50 92 GLY A O 1
ATOM 742 N N . LYS A 1 93 ? 10.146 8.512 6.420 1.00 88.75 93 LYS A N 1
ATOM 743 C CA . LYS A 1 93 ? 10.224 7.933 7.776 1.00 88.75 93 LYS A CA 1
ATOM 744 C C . LYS A 1 93 ? 8.853 7.568 8.356 1.00 88.75 93 LYS A C 1
ATOM 746 O O . LYS A 1 93 ? 8.672 6.462 8.856 1.00 88.75 93 LYS A O 1
ATOM 751 N N . GLU A 1 94 ? 7.886 8.488 8.298 1.00 89.31 94 GLU A N 1
ATOM 752 C CA . GLU A 1 94 ? 6.534 8.237 8.822 1.00 89.31 94 GLU A CA 1
ATOM 753 C C . GLU A 1 94 ? 5.802 7.172 8.001 1.00 89.31 94 GLU A C 1
ATOM 755 O O . GLU A 1 94 ? 5.142 6.295 8.564 1.00 89.31 94 GLU A O 1
ATOM 760 N N . MET A 1 95 ? 5.935 7.231 6.673 1.00 90.75 95 MET A N 1
ATOM 761 C CA . MET A 1 95 ? 5.308 6.263 5.779 1.00 90.75 95 MET A CA 1
ATOM 762 C C . MET A 1 95 ? 5.884 4.858 5.969 1.00 90.75 95 MET A C 1
ATOM 764 O O . MET A 1 95 ? 5.126 3.903 6.130 1.00 90.75 95 MET A O 1
ATOM 768 N N . GLU A 1 96 ? 7.208 4.731 5.988 1.00 93.56 96 GLU A N 1
ATOM 769 C CA . GLU A 1 96 ? 7.912 3.468 6.183 1.00 93.56 96 GLU A CA 1
ATOM 770 C C . GLU A 1 96 ? 7.526 2.824 7.519 1.00 93.56 96 GLU A C 1
ATOM 772 O O . GLU A 1 96 ? 7.167 1.647 7.548 1.00 93.56 96 GLU A O 1
ATOM 777 N N . ALA A 1 97 ? 7.495 3.600 8.608 1.00 93.88 97 ALA A N 1
ATOM 778 C CA . ALA A 1 97 ? 7.079 3.101 9.917 1.00 93.88 97 ALA A CA 1
ATOM 779 C C . ALA A 1 97 ? 5.645 2.537 9.902 1.00 93.88 97 ALA A C 1
ATOM 781 O O . ALA A 1 97 ? 5.392 1.459 10.448 1.00 93.88 97 ALA A O 1
ATOM 782 N N . ALA A 1 98 ? 4.705 3.229 9.249 1.00 94.88 98 ALA A N 1
ATOM 783 C CA . ALA A 1 98 ? 3.324 2.764 9.134 1.00 94.88 98 ALA A CA 1
ATOM 784 C C . ALA A 1 98 ? 3.200 1.507 8.256 1.00 94.88 98 ALA A C 1
ATOM 786 O O . ALA A 1 98 ? 2.501 0.564 8.634 1.00 94.88 98 ALA A O 1
ATOM 787 N N . ILE A 1 99 ? 3.910 1.465 7.122 1.00 95.62 99 ILE A N 1
ATOM 788 C CA . ILE A 1 99 ? 3.957 0.304 6.222 1.00 95.62 99 ILE A CA 1
ATOM 789 C C . ILE A 1 99 ? 4.504 -0.920 6.956 1.00 95.62 99 ILE A C 1
ATOM 791 O O . ILE A 1 99 ? 3.887 -1.981 6.892 1.00 95.62 99 ILE A O 1
ATOM 795 N N . ILE A 1 100 ? 5.620 -0.780 7.680 1.00 96.06 100 ILE A N 1
ATOM 796 C CA . ILE A 1 100 ? 6.232 -1.874 8.445 1.00 96.06 100 ILE A CA 1
ATOM 797 C C . ILE A 1 100 ? 5.251 -2.404 9.488 1.00 96.06 100 ILE A C 1
ATOM 799 O O . ILE A 1 100 ? 5.008 -3.610 9.540 1.00 96.06 100 ILE A O 1
ATOM 803 N N . ARG A 1 101 ? 4.649 -1.517 10.291 1.00 96.31 101 ARG A N 1
ATOM 804 C CA . ARG A 1 101 ? 3.719 -1.923 11.353 1.00 96.31 101 ARG A CA 1
ATOM 805 C C . ARG A 1 101 ? 2.497 -2.652 10.790 1.00 96.31 101 ARG A C 1
ATOM 807 O O . ARG A 1 101 ? 2.109 -3.688 11.329 1.00 96.31 101 ARG A O 1
ATOM 814 N N . LEU A 1 102 ? 1.921 -2.155 9.691 1.00 97.06 102 LEU A N 1
ATOM 815 C CA . LEU A 1 102 ? 0.834 -2.849 8.999 1.00 97.06 102 LEU A CA 1
ATOM 816 C C . LEU A 1 102 ? 1.312 -4.204 8.472 1.00 97.06 102 LEU A C 1
ATOM 818 O O . LEU A 1 102 ? 0.738 -5.222 8.837 1.00 97.06 102 LEU A O 1
ATOM 822 N N . ALA A 1 103 ? 2.399 -4.255 7.703 1.00 95.56 103 ALA A N 1
ATOM 823 C CA . ALA A 1 103 ? 2.908 -5.496 7.120 1.00 95.56 103 ALA A CA 1
ATOM 824 C C . ALA A 1 103 ? 3.190 -6.595 8.167 1.00 95.56 103 ALA A C 1
ATOM 826 O O . ALA A 1 103 ? 2.963 -7.776 7.898 1.00 95.56 103 ALA A O 1
ATOM 827 N N . GLN A 1 104 ? 3.615 -6.216 9.376 1.00 94.25 104 GLN A N 1
ATOM 828 C CA . GLN A 1 104 ? 3.883 -7.147 10.475 1.00 94.25 104 GLN A CA 1
ATOM 829 C C . GLN A 1 104 ? 2.623 -7.730 11.122 1.00 94.25 104 GLN A C 1
ATOM 831 O O . GLN A 1 104 ? 2.609 -8.906 11.487 1.00 94.25 104 GLN A O 1
ATOM 836 N N . MET A 1 105 ? 1.572 -6.926 11.300 1.00 94.19 105 MET A N 1
ATOM 837 C CA . MET A 1 105 ? 0.455 -7.275 12.192 1.00 94.19 105 MET A CA 1
ATOM 838 C C . MET A 1 105 ? -0.890 -7.409 11.465 1.00 94.19 105 MET A C 1
ATOM 840 O O . MET A 1 105 ? -1.814 -8.059 11.943 1.00 94.19 105 MET A O 1
ATOM 844 N N . SER A 1 106 ? -1.034 -6.874 10.258 1.00 96.50 106 SER A N 1
ATOM 845 C CA . SER A 1 106 ? -2.348 -6.698 9.640 1.00 96.50 106 SER A CA 1
ATOM 846 C C . SER A 1 106 ? -2.967 -7.974 9.044 1.00 96.50 106 SER A C 1
ATOM 848 O O . SER A 1 106 ? -4.181 -8.035 8.818 1.00 96.50 106 SER A O 1
ATOM 850 N N . ARG A 1 107 ? -2.167 -9.031 8.820 1.00 96.06 107 ARG A N 1
ATOM 851 C CA . ARG A 1 107 ? -2.595 -10.274 8.141 1.00 96.06 107 ARG A CA 1
ATOM 852 C C . ARG A 1 107 ? -3.803 -10.939 8.803 1.00 96.06 107 ARG A C 1
ATOM 854 O O . ARG A 1 107 ? -4.701 -11.406 8.106 1.00 96.06 107 ARG A O 1
ATOM 861 N N . ALA A 1 108 ? -3.819 -11.021 10.133 1.00 96.19 108 ALA A N 1
ATOM 862 C CA . ALA A 1 108 ? -4.878 -11.716 10.869 1.00 96.19 108 ALA A CA 1
ATOM 863 C C . ALA A 1 108 ? -6.202 -10.935 10.874 1.00 96.19 108 ALA A C 1
ATOM 865 O O . ALA A 1 108 ? -7.273 -11.541 10.914 1.00 96.19 108 ALA A O 1
ATOM 866 N N . VAL A 1 109 ? -6.129 -9.604 10.795 1.00 97.56 109 VAL A N 1
ATOM 867 C CA . VAL A 1 109 ? -7.288 -8.699 10.811 1.00 97.56 109 VAL A CA 1
ATOM 868 C C . VAL A 1 109 ? -7.795 -8.332 9.411 1.00 97.56 109 VAL A C 1
ATOM 870 O O . VAL A 1 109 ? -8.766 -7.588 9.282 1.00 97.56 109 VAL A O 1
ATOM 873 N N . GLY A 1 110 ? -7.170 -8.861 8.355 1.00 97.69 110 GLY A N 1
ATOM 874 C CA . GLY A 1 110 ? -7.633 -8.708 6.974 1.00 97.69 110 GLY A CA 1
ATOM 875 C C . GLY A 1 110 ? -7.380 -7.333 6.361 1.00 97.69 110 GLY A C 1
ATOM 876 O O . GLY A 1 110 ? -8.180 -6.887 5.542 1.00 97.69 110 GLY A O 1
ATOM 877 N N . ILE A 1 111 ? -6.300 -6.659 6.756 1.00 98.38 111 ILE A N 1
ATOM 878 C CA . ILE A 1 111 ? -5.827 -5.443 6.085 1.00 98.38 111 ILE A CA 1
ATOM 879 C C . ILE A 1 111 ? -4.549 -5.807 5.320 1.00 98.38 111 ILE A C 1
ATOM 881 O O . ILE A 1 111 ? -3.655 -6.446 5.874 1.00 98.38 111 ILE A O 1
ATOM 885 N N . HIS A 1 112 ? -4.466 -5.444 4.045 1.00 98.19 112 HIS A N 1
ATOM 886 C CA . HIS A 1 112 ? -3.383 -5.828 3.140 1.00 98.19 112 HIS A CA 1
ATOM 887 C C . HIS A 1 112 ? -2.860 -4.613 2.374 1.00 98.19 112 HIS A C 1
ATOM 889 O O . HIS A 1 112 ? -3.615 -3.689 2.079 1.00 98.19 112 HIS A O 1
ATOM 895 N N . LEU A 1 113 ? -1.571 -4.632 2.041 1.00 98.06 113 LEU A N 1
ATOM 896 C CA . LEU A 1 113 ? -0.902 -3.561 1.306 1.00 98.06 113 LEU A CA 1
ATOM 897 C C . LEU A 1 113 ? -0.551 -4.023 -0.110 1.00 98.06 113 LEU A C 1
ATOM 899 O O . LEU A 1 113 ? -0.067 -5.140 -0.293 1.00 98.06 113 LEU A O 1
ATOM 903 N N . ILE A 1 114 ? -0.745 -3.140 -1.087 1.00 98.06 114 ILE A N 1
ATOM 904 C CA . ILE A 1 114 ? -0.180 -3.236 -2.434 1.00 98.06 114 ILE A CA 1
ATOM 905 C C . ILE A 1 114 ? 0.641 -1.970 -2.656 1.00 98.06 114 ILE A C 1
ATOM 907 O O . ILE A 1 114 ? 0.104 -0.865 -2.659 1.00 98.06 114 ILE A O 1
ATOM 911 N N . LEU A 1 115 ? 1.951 -2.144 -2.805 1.00 97.50 115 LEU A N 1
ATOM 912 C CA . LEU A 1 115 ? 2.904 -1.055 -2.983 1.00 97.50 115 LEU A CA 1
ATOM 913 C C . LEU A 1 115 ? 3.520 -1.191 -4.373 1.00 97.50 115 LEU A C 1
ATOM 915 O O . LEU A 1 115 ? 4.198 -2.183 -4.646 1.00 97.50 115 LEU A O 1
ATOM 919 N N . ALA A 1 116 ? 3.273 -0.217 -5.239 1.00 97.19 116 ALA A N 1
ATOM 920 C CA . ALA A 1 116 ? 3.863 -0.128 -6.563 1.00 97.19 116 ALA A CA 1
ATOM 921 C C . ALA A 1 116 ? 4.847 1.050 -6.634 1.00 97.19 116 ALA A C 1
ATOM 923 O O . ALA A 1 116 ? 4.803 1.992 -5.840 1.00 97.19 116 ALA A O 1
ATOM 924 N N . THR A 1 117 ? 5.818 0.942 -7.536 1.00 95.88 117 THR A N 1
ATOM 925 C CA . THR A 1 117 ? 6.800 1.991 -7.822 1.00 95.88 117 THR A CA 1
ATOM 926 C C . THR A 1 117 ? 7.398 1.752 -9.199 1.00 95.88 117 THR A C 1
ATOM 928 O O . THR A 1 117 ? 7.672 0.610 -9.574 1.00 95.88 117 THR A O 1
ATOM 931 N N . GLN A 1 118 ? 7.635 2.832 -9.942 1.00 94.94 118 GLN A N 1
ATOM 932 C CA . GLN A 1 118 ? 8.417 2.789 -11.184 1.00 94.94 118 GLN A CA 1
ATOM 933 C C . GLN A 1 118 ? 9.906 3.062 -10.933 1.00 94.94 118 GLN A C 1
ATOM 935 O O . GLN A 1 118 ? 10.727 2.934 -11.838 1.00 94.94 118 GLN A O 1
ATOM 940 N N . ARG A 1 119 ? 10.266 3.450 -9.704 1.00 93.81 119 ARG A N 1
ATOM 941 C CA . ARG A 1 119 ? 11.627 3.786 -9.278 1.00 93.81 119 ARG A CA 1
ATOM 942 C C . ARG A 1 119 ? 12.122 2.757 -8.258 1.00 93.81 119 ARG A C 1
ATOM 944 O O . ARG A 1 119 ? 12.017 2.995 -7.052 1.00 93.81 119 ARG A O 1
ATOM 951 N N . PRO A 1 120 ? 12.652 1.608 -8.712 1.00 94.81 120 PRO A N 1
ATOM 952 C CA . PRO A 1 120 ? 13.183 0.569 -7.836 1.00 94.81 120 PRO A CA 1
ATOM 953 C C . PRO A 1 120 ? 14.587 0.928 -7.318 1.00 94.81 120 PRO A C 1
ATOM 955 O O . PRO A 1 120 ? 15.571 0.261 -7.631 1.00 94.81 120 PRO A O 1
ATOM 958 N N . SER A 1 121 ? 14.689 1.988 -6.511 1.00 94.31 121 SER A N 1
ATOM 959 C CA . SER A 1 121 ? 15.924 2.367 -5.813 1.00 94.31 121 SER A CA 1
ATOM 960 C C . SER A 1 121 ? 15.928 1.880 -4.363 1.00 94.31 121 SER A C 1
ATOM 962 O O . SER A 1 121 ? 14.877 1.619 -3.776 1.00 94.31 121 SER A O 1
ATOM 964 N N . VAL A 1 122 ? 17.121 1.771 -3.771 1.00 92.81 122 VAL A N 1
ATOM 965 C CA . VAL A 1 122 ? 17.303 1.352 -2.367 1.00 92.81 122 VAL A CA 1
ATOM 966 C C . VAL A 1 122 ? 16.646 2.336 -1.391 1.00 92.81 122 VAL A C 1
ATOM 968 O O . VAL A 1 122 ? 16.149 1.921 -0.348 1.00 92.81 122 VAL A O 1
ATOM 971 N N . ASP A 1 123 ? 16.578 3.616 -1.762 1.00 91.19 123 ASP A N 1
ATOM 972 C CA . ASP A 1 123 ? 15.933 4.663 -0.959 1.00 91.19 123 ASP A CA 1
ATOM 973 C C . ASP A 1 123 ? 14.401 4.542 -0.944 1.00 91.19 123 ASP A C 1
ATOM 975 O O . ASP A 1 123 ? 13.744 5.019 -0.022 1.00 91.19 123 ASP A O 1
ATOM 979 N N . VAL A 1 124 ? 13.820 3.906 -1.968 1.00 94.00 124 VAL A N 1
ATOM 980 C CA . VAL A 1 124 ? 12.372 3.677 -2.071 1.00 94.00 124 VAL A CA 1
ATOM 981 C C . VAL A 1 124 ? 12.003 2.305 -1.519 1.00 94.00 124 VAL A C 1
ATOM 983 O O . VAL A 1 124 ? 11.068 2.180 -0.733 1.00 94.00 124 VAL A O 1
ATOM 986 N N . ILE A 1 125 ? 12.734 1.268 -1.929 1.00 95.44 125 ILE A N 1
ATOM 987 C CA . ILE A 1 125 ? 12.536 -0.120 -1.506 1.00 95.44 125 ILE A CA 1
ATOM 988 C C . ILE A 1 125 ? 13.628 -0.467 -0.494 1.00 95.44 125 ILE A C 1
ATOM 990 O O . ILE A 1 125 ? 14.602 -1.170 -0.783 1.00 95.44 125 ILE A O 1
ATOM 994 N N . THR A 1 126 ? 13.464 0.063 0.713 1.00 94.50 126 THR A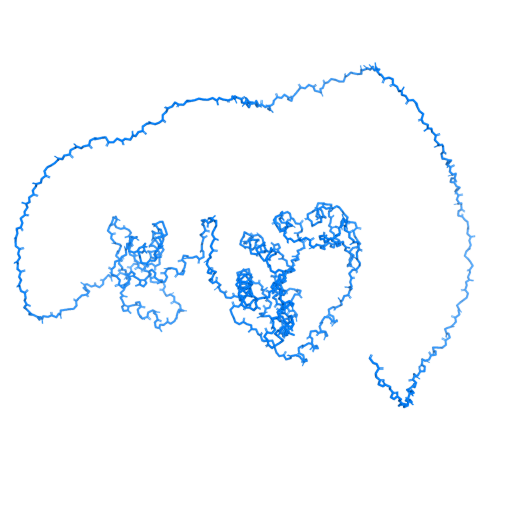 N 1
ATOM 995 C CA . THR A 1 126 ? 14.435 -0.096 1.795 1.00 94.50 126 THR A CA 1
ATOM 996 C C . THR A 1 126 ? 14.537 -1.551 2.261 1.00 94.50 126 THR A C 1
ATOM 998 O O . THR A 1 126 ? 13.650 -2.386 2.043 1.00 94.50 126 THR A O 1
ATOM 1001 N N . GLY A 1 127 ? 15.615 -1.870 2.982 1.00 94.06 127 GLY A N 1
ATOM 1002 C CA . GLY A 1 127 ? 15.774 -3.182 3.613 1.00 94.06 127 GLY A CA 1
ATOM 1003 C C . GLY A 1 127 ? 14.636 -3.528 4.582 1.00 94.06 127 GLY A C 1
ATOM 1004 O O . GLY A 1 127 ? 14.213 -4.683 4.634 1.00 94.06 127 GLY A O 1
ATOM 1005 N N . LEU A 1 128 ? 14.092 -2.536 5.297 1.00 94.38 128 LEU A N 1
ATOM 1006 C CA . LEU A 1 128 ? 12.990 -2.743 6.238 1.00 94.38 128 LEU A CA 1
ATOM 1007 C C . LEU A 1 128 ? 11.676 -3.069 5.523 1.00 94.38 128 LEU A C 1
ATOM 1009 O O . LEU A 1 128 ? 10.959 -3.975 5.954 1.00 94.38 128 LEU A O 1
ATOM 1013 N N . ILE A 1 129 ? 11.376 -2.397 4.406 1.00 95.06 129 ILE A N 1
ATOM 1014 C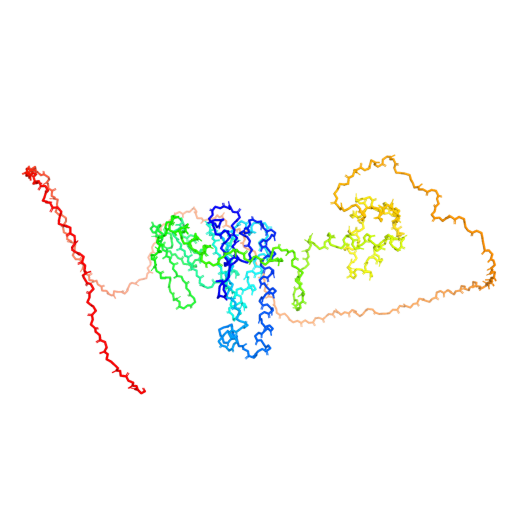 CA . ILE A 1 129 ? 10.216 -2.741 3.574 1.00 95.06 129 ILE A CA 1
ATOM 1015 C C . ILE A 1 129 ? 10.370 -4.170 3.049 1.00 95.06 129 ILE A C 1
ATOM 1017 O O . ILE A 1 129 ? 9.462 -4.988 3.208 1.00 95.06 129 ILE A O 1
ATOM 1021 N N . LYS A 1 130 ? 11.545 -4.519 2.506 1.00 94.12 130 LYS A N 1
ATOM 1022 C CA . LYS A 1 130 ? 11.810 -5.877 2.006 1.00 94.12 130 LYS A CA 1
ATOM 1023 C C . LYS A 1 130 ? 11.645 -6.943 3.083 1.00 94.12 130 LYS A C 1
ATOM 1025 O O . LYS A 1 130 ? 11.044 -7.979 2.806 1.00 94.12 130 LYS A O 1
ATOM 1030 N N . ALA A 1 131 ? 12.121 -6.692 4.298 1.00 94.50 131 ALA A N 1
ATOM 1031 C CA . ALA A 1 131 ? 12.023 -7.643 5.401 1.00 94.50 131 ALA A CA 1
ATOM 1032 C C . ALA A 1 131 ? 10.571 -7.974 5.795 1.00 94.50 131 ALA A C 1
ATOM 1034 O O . ALA A 1 131 ? 10.311 -9.077 6.271 1.00 94.50 131 ALA A O 1
ATOM 1035 N N . ASN A 1 132 ? 9.625 -7.052 5.578 1.00 95.50 132 ASN A N 1
ATOM 1036 C CA . ASN A 1 132 ? 8.226 -7.217 5.990 1.00 95.50 132 ASN A CA 1
ATOM 1037 C C . ASN A 1 132 ? 7.261 -7.489 4.821 1.00 95.50 132 ASN A C 1
ATOM 1039 O O . ASN A 1 132 ? 6.136 -7.928 5.048 1.00 95.50 132 ASN A O 1
ATOM 1043 N N . VAL A 1 133 ? 7.694 -7.288 3.572 1.00 95.69 133 VAL A N 1
ATOM 1044 C CA . VAL A 1 133 ? 6.906 -7.550 2.357 1.00 95.69 133 VAL A CA 1
ATOM 1045 C C . VAL A 1 133 ? 7.579 -8.667 1.538 1.00 95.69 133 VAL A C 1
ATOM 1047 O O . VAL A 1 133 ? 8.400 -8.392 0.656 1.00 95.69 133 VAL A O 1
ATOM 1050 N N . PRO A 1 134 ? 7.279 -9.950 1.834 1.00 93.75 134 PRO A N 1
ATOM 1051 C CA . PRO A 1 134 ? 7.958 -11.090 1.211 1.00 93.75 134 PRO A CA 1
ATOM 1052 C C . PRO A 1 134 ? 7.430 -11.439 -0.186 1.00 93.75 134 PRO A C 1
ATOM 1054 O O . PRO A 1 134 ? 8.139 -12.063 -0.970 1.00 93.75 134 PRO A O 1
ATOM 1057 N N . ALA A 1 135 ? 6.182 -11.080 -0.500 1.00 96.44 135 ALA A N 1
ATOM 1058 C CA . ALA A 1 135 ? 5.615 -11.272 -1.830 1.00 96.44 135 ALA A CA 1
ATOM 1059 C C . ALA A 1 135 ? 5.978 -10.077 -2.712 1.00 96.44 135 ALA A C 1
ATOM 1061 O O . ALA A 1 135 ? 5.619 -8.947 -2.384 1.00 96.44 135 ALA A O 1
ATOM 1062 N N . ARG A 1 136 ? 6.697 -10.317 -3.813 1.00 97.25 136 ARG A N 1
ATOM 1063 C CA . ARG A 1 136 ? 7.158 -9.256 -4.717 1.00 97.25 136 ARG A CA 1
ATOM 1064 C C . ARG A 1 136 ? 6.983 -9.669 -6.165 1.00 97.25 136 ARG A C 1
ATOM 1066 O O . ARG A 1 136 ? 7.191 -10.828 -6.524 1.00 97.25 136 ARG A O 1
ATOM 1073 N N . ILE A 1 137 ? 6.611 -8.693 -6.980 1.00 98.19 137 ILE A N 1
ATOM 1074 C CA . ILE A 1 137 ? 6.457 -8.827 -8.423 1.00 98.19 137 ILE A CA 1
ATOM 1075 C C . ILE A 1 137 ? 7.399 -7.813 -9.059 1.00 98.19 137 ILE A C 1
ATOM 1077 O O . ILE A 1 137 ? 7.357 -6.636 -8.709 1.00 98.19 137 ILE A O 1
ATOM 1081 N N . ALA A 1 138 ? 8.240 -8.270 -9.981 1.00 98.19 138 ALA A N 1
ATOM 1082 C CA . ALA A 1 138 ? 9.031 -7.393 -10.832 1.00 98.19 138 ALA A CA 1
ATOM 1083 C C . ALA A 1 138 ? 8.602 -7.588 -12.285 1.00 98.19 138 ALA A C 1
ATOM 1085 O O . ALA A 1 138 ? 8.689 -8.698 -12.813 1.00 98.19 138 ALA A O 1
ATOM 1086 N N . PHE A 1 139 ? 8.153 -6.508 -12.920 1.00 98.31 139 PHE A N 1
ATOM 1087 C CA . PHE A 1 139 ? 8.080 -6.420 -14.377 1.00 98.31 139 PHE A CA 1
ATOM 1088 C C . PHE A 1 139 ? 9.472 -6.135 -14.954 1.00 98.31 139 PHE A C 1
ATOM 1090 O O . PHE A 1 139 ? 10.453 -6.040 -14.215 1.00 98.31 139 PHE A O 1
ATOM 1097 N N . SER A 1 140 ? 9.560 -6.008 -16.278 1.00 97.81 140 SER A N 1
ATOM 1098 C CA . SER A 1 140 ? 10.802 -5.625 -16.949 1.00 97.81 140 SER A CA 1
ATOM 1099 C C . SER A 1 140 ? 11.389 -4.342 -16.365 1.00 97.81 140 SER A C 1
ATOM 1101 O O . SER A 1 140 ? 10.729 -3.305 -16.345 1.00 97.81 140 SER A O 1
ATOM 1103 N N . VAL A 1 141 ? 12.648 -4.417 -15.939 1.00 97.44 141 VAL A N 1
ATOM 1104 C CA . VAL A 1 141 ? 13.442 -3.276 -15.454 1.00 97.44 141 VAL A CA 1
ATOM 1105 C C . VAL A 1 141 ? 14.631 -3.025 -16.376 1.00 97.44 141 VAL A C 1
ATOM 1107 O O . VAL A 1 141 ? 14.958 -3.856 -17.220 1.00 97.44 141 VAL A O 1
ATOM 1110 N N . THR A 1 142 ? 15.278 -1.871 -16.241 1.00 96.00 142 THR A N 1
ATOM 1111 C CA . THR A 1 142 ? 16.360 -1.453 -17.145 1.00 96.00 142 THR A CA 1
ATOM 1112 C C . THR A 1 142 ? 17.716 -2.040 -16.771 1.00 96.00 142 THR A C 1
ATOM 1114 O O . THR A 1 142 ? 18.576 -2.172 -17.641 1.00 96.00 142 THR A O 1
ATOM 1117 N N . SER A 1 143 ? 17.935 -2.385 -15.498 1.00 97.06 143 SER A N 1
ATOM 1118 C CA . SER A 1 143 ? 19.246 -2.818 -15.024 1.00 97.06 143 SER A CA 1
ATOM 1119 C C . SER A 1 143 ? 19.209 -4.002 -14.057 1.00 97.06 143 SER A C 1
ATOM 1121 O O . SER A 1 143 ? 18.238 -4.256 -13.342 1.00 97.06 143 SER A O 1
ATOM 1123 N N . LEU A 1 144 ? 20.344 -4.704 -13.991 1.00 97.44 144 LEU A N 1
ATOM 1124 C CA . LEU A 1 144 ? 20.615 -5.741 -12.994 1.00 97.44 144 LEU A CA 1
ATOM 1125 C C . LEU A 1 144 ? 20.479 -5.211 -11.556 1.00 97.44 144 LEU A C 1
ATOM 1127 O O . LEU A 1 144 ? 20.077 -5.954 -10.660 1.00 97.44 144 LEU A O 1
ATOM 1131 N N . VAL A 1 145 ? 20.849 -3.945 -11.334 1.00 97.56 145 VAL A N 1
ATOM 1132 C CA . VAL A 1 145 ? 20.767 -3.293 -10.021 1.00 97.56 145 VAL A CA 1
ATOM 1133 C C . VAL A 1 145 ? 19.306 -3.176 -9.601 1.00 97.56 145 VAL A C 1
ATOM 1135 O O . VAL A 1 145 ? 18.969 -3.610 -8.506 1.00 97.56 145 VAL A O 1
ATOM 1138 N N . ASP A 1 146 ? 18.431 -2.721 -10.496 1.00 97.31 146 ASP A N 1
ATOM 1139 C CA . ASP A 1 146 ? 16.993 -2.599 -10.235 1.00 97.31 146 ASP A CA 1
ATOM 1140 C C . ASP A 1 146 ? 16.344 -3.958 -9.945 1.00 97.31 146 ASP A C 1
ATOM 1142 O O . ASP A 1 146 ? 15.559 -4.091 -9.003 1.00 97.31 146 ASP A O 1
ATOM 1146 N N . SER A 1 147 ? 16.728 -5.002 -10.694 1.00 97.69 147 SER A N 1
ATOM 1147 C CA . SER A 1 147 ? 16.256 -6.369 -10.435 1.00 97.69 147 SER A CA 1
ATOM 1148 C C . SER A 1 147 ? 16.631 -6.817 -9.022 1.00 97.69 147 SER A C 1
ATOM 1150 O O . SER A 1 147 ? 15.788 -7.336 -8.289 1.00 97.69 147 SER A O 1
ATOM 1152 N N . LYS A 1 148 ? 17.883 -6.575 -8.609 1.00 96.62 148 LYS A N 1
ATOM 1153 C CA . LYS A 1 148 ? 18.354 -6.901 -7.258 1.00 96.62 148 LYS A CA 1
ATOM 1154 C C . LYS A 1 148 ? 17.674 -6.054 -6.188 1.00 96.62 148 LYS A C 1
ATOM 1156 O O . LYS A 1 148 ? 17.409 -6.571 -5.108 1.00 96.62 148 LYS A O 1
ATOM 1161 N N . THR A 1 149 ? 17.353 -4.794 -6.466 1.00 97.00 149 THR A N 1
ATOM 1162 C CA . THR A 1 149 ? 16.618 -3.953 -5.518 1.00 97.00 149 THR A CA 1
ATOM 1163 C C . THR A 1 149 ? 15.241 -4.539 -5.208 1.00 97.00 149 THR A C 1
ATOM 1165 O O . THR A 1 149 ? 14.861 -4.568 -4.041 1.00 97.00 149 THR A O 1
ATOM 1168 N N . ILE A 1 150 ? 14.520 -5.061 -6.209 1.00 97.12 150 ILE A N 1
ATOM 1169 C CA . ILE A 1 150 ? 13.167 -5.618 -6.025 1.00 97.12 150 ILE A CA 1
ATOM 1170 C C . ILE A 1 150 ? 13.206 -7.066 -5.511 1.00 97.12 150 ILE A C 1
ATOM 1172 O O . ILE A 1 150 ? 12.517 -7.410 -4.552 1.00 97.12 150 ILE A O 1
ATOM 1176 N N . LEU A 1 151 ? 13.976 -7.940 -6.165 1.00 96.00 151 LEU A N 1
ATOM 1177 C CA . LEU A 1 151 ? 13.908 -9.396 -5.981 1.00 96.00 151 LEU A CA 1
ATOM 1178 C C . LEU A 1 151 ? 15.061 -9.981 -5.163 1.00 96.00 151 LEU A C 1
ATOM 1180 O O . LEU A 1 151 ? 15.072 -11.189 -4.940 1.00 96.00 151 LEU A O 1
ATOM 1184 N N . ASP A 1 152 ? 16.055 -9.172 -4.787 1.00 95.00 152 ASP A N 1
ATOM 1185 C CA . ASP A 1 152 ? 17.344 -9.626 -4.238 1.00 95.00 152 ASP A CA 1
ATOM 1186 C C . ASP A 1 152 ? 18.127 -10.553 -5.203 1.00 95.00 152 ASP A C 1
ATOM 1188 O O . ASP A 1 152 ? 19.136 -11.160 -4.846 1.00 95.00 152 ASP A O 1
ATOM 1192 N N . MET A 1 153 ? 17.684 -10.640 -6.464 1.00 94.69 153 MET A N 1
ATOM 1193 C CA . MET A 1 153 ? 18.207 -11.523 -7.506 1.00 94.69 153 MET A CA 1
ATOM 1194 C C . MET A 1 153 ? 18.196 -10.832 -8.874 1.00 94.69 153 MET A C 1
ATOM 1196 O O . MET A 1 153 ? 17.477 -9.859 -9.101 1.00 94.69 153 MET A O 1
ATOM 1200 N N . SER A 1 154 ? 18.989 -11.359 -9.804 1.00 96.50 154 SER A N 1
ATOM 1201 C CA . SER A 1 154 ? 18.922 -10.993 -11.219 1.00 96.50 154 SER A CA 1
ATOM 1202 C C . SER A 1 154 ? 17.758 -11.680 -11.933 1.00 96.50 154 SER A C 1
ATOM 1204 O O . SER A 1 154 ? 17.253 -12.707 -11.474 1.00 96.50 154 SER A O 1
ATOM 1206 N N . GLY A 1 155 ? 17.365 -11.143 -13.084 1.00 96.56 155 GLY A N 1
ATOM 1207 C CA . GLY A 1 155 ? 16.425 -11.769 -14.007 1.00 96.56 155 GLY A CA 1
ATOM 1208 C C . GLY A 1 155 ? 15.350 -10.823 -14.525 1.00 96.56 155 GLY A C 1
ATOM 1209 O O . GLY A 1 155 ? 14.896 -11.016 -15.652 1.00 96.56 155 GLY A O 1
ATOM 1210 N N . ALA A 1 156 ? 14.962 -9.801 -13.757 1.00 97.94 156 ALA A N 1
ATOM 1211 C CA . ALA A 1 156 ? 13.922 -8.869 -14.189 1.00 97.94 156 ALA A CA 1
ATOM 1212 C C . ALA A 1 156 ? 14.399 -7.970 -15.344 1.00 97.94 156 ALA A C 1
ATOM 1214 O O . ALA A 1 156 ? 13.600 -7.564 -16.183 1.00 97.94 156 ALA A O 1
ATOM 1215 N N . GLU A 1 157 ? 15.707 -7.722 -15.451 1.00 97.75 157 GLU A N 1
ATOM 1216 C CA . GLU A 1 157 ? 16.326 -6.977 -16.556 1.00 97.75 157 GLU A CA 1
ATOM 1217 C C . GLU A 1 157 ? 16.304 -7.725 -17.900 1.00 97.75 157 GLU A C 1
ATOM 1219 O O . GLU A 1 157 ? 16.634 -7.158 -18.937 1.00 97.75 157 GLU A O 1
ATOM 1224 N N . LYS A 1 158 ? 15.943 -9.014 -17.883 1.00 97.75 158 LYS A N 1
ATOM 1225 C CA . LYS A 1 158 ? 15.876 -9.890 -19.066 1.00 97.75 158 LYS A CA 1
ATOM 1226 C C . LYS A 1 158 ? 14.443 -10.179 -19.516 1.00 97.75 158 LYS A C 1
ATOM 1228 O O . LYS A 1 158 ? 14.240 -11.001 -20.411 1.00 97.75 158 LYS A O 1
ATOM 1233 N N . LEU A 1 159 ? 13.453 -9.586 -18.852 1.00 98.12 159 LEU A N 1
ATOM 1234 C CA . LEU A 1 159 ? 12.049 -9.749 -19.213 1.00 98.12 159 LEU A CA 1
ATOM 1235 C C . LEU A 1 159 ? 11.741 -9.006 -20.516 1.00 98.12 159 LEU A C 1
ATOM 1237 O O . LEU A 1 159 ? 12.451 -8.092 -20.922 1.00 98.12 159 LEU A O 1
ATOM 1241 N N . LEU A 1 160 ? 10.668 -9.424 -21.183 1.00 97.56 160 LEU A N 1
ATOM 1242 C CA . LEU A 1 160 ? 10.298 -8.932 -22.514 1.00 97.56 160 LEU A CA 1
ATOM 1243 C C . LEU A 1 160 ? 9.411 -7.672 -22.471 1.00 97.56 160 LEU A C 1
ATOM 1245 O O . LEU A 1 160 ? 9.102 -7.098 -23.513 1.00 97.56 160 LEU A O 1
ATOM 1249 N N . GLY A 1 161 ? 8.986 -7.245 -21.277 1.00 96.12 161 GLY A N 1
ATOM 1250 C CA . GLY A 1 161 ? 7.968 -6.207 -21.093 1.00 96.12 161 GLY A CA 1
ATOM 1251 C C . GLY A 1 161 ? 6.545 -6.734 -21.315 1.00 96.12 161 GLY A C 1
ATOM 1252 O O . GLY A 1 161 ? 6.304 -7.936 -21.265 1.00 96.12 161 GLY A O 1
ATOM 1253 N N . GLN A 1 162 ? 5.582 -5.826 -21.519 1.00 95.88 162 GLN A N 1
ATOM 1254 C CA . GLN A 1 162 ? 4.189 -6.152 -21.890 1.00 95.88 162 GLN A CA 1
ATOM 1255 C C . GLN A 1 162 ? 3.526 -7.244 -21.020 1.00 95.88 162 GLN A C 1
ATOM 1257 O O . GLN A 1 162 ? 2.891 -8.173 -21.519 1.00 95.88 162 GLN A O 1
ATOM 1262 N N . GLY A 1 163 ? 3.684 -7.144 -19.700 1.00 96.31 163 GLY A N 1
ATOM 1263 C CA . GLY A 1 163 ? 3.091 -8.082 -18.744 1.00 96.31 163 GLY A CA 1
ATOM 1264 C C . GLY A 1 163 ? 3.993 -9.251 -18.337 1.00 96.31 163 GLY A C 1
ATOM 1265 O O . GLY A 1 163 ? 3.652 -9.946 -17.386 1.00 96.31 163 GLY A O 1
ATOM 1266 N N . ASP A 1 164 ? 5.142 -9.464 -18.978 1.00 98.44 164 ASP A N 1
ATOM 1267 C CA . ASP A 1 164 ? 6.125 -10.458 -18.529 1.00 98.44 164 ASP A CA 1
ATOM 1268 C C . ASP A 1 164 ? 6.719 -10.049 -17.170 1.00 98.44 164 ASP A C 1
ATOM 1270 O O . ASP A 1 164 ? 7.204 -8.923 -17.006 1.00 98.44 164 ASP A O 1
ATOM 1274 N N . MET A 1 165 ? 6.645 -10.945 -16.182 1.00 98.25 165 MET A N 1
ATOM 1275 C CA . MET A 1 165 ? 7.003 -10.654 -14.792 1.00 98.25 165 MET A CA 1
ATOM 1276 C C . MET A 1 165 ? 7.633 -11.841 -14.061 1.00 98.25 165 MET A C 1
ATOM 1278 O O . MET A 1 165 ? 7.418 -13.009 -14.391 1.00 98.25 165 MET A O 1
ATOM 1282 N N . LEU A 1 166 ? 8.384 -11.536 -13.005 1.00 98.38 166 LEU A N 1
ATOM 1283 C CA . LEU A 1 166 ? 8.881 -12.493 -12.021 1.00 98.38 166 LEU A CA 1
ATOM 1284 C C . LEU A 1 166 ? 8.139 -12.310 -10.695 1.00 98.38 166 LEU A C 1
ATOM 1286 O O . LEU A 1 166 ? 8.108 -11.212 -10.144 1.00 98.38 166 LEU A O 1
ATOM 1290 N N . LEU A 1 167 ? 7.588 -13.402 -10.164 1.00 97.94 167 LEU A N 1
ATOM 1291 C CA . LEU A 1 167 ? 6.951 -13.470 -8.851 1.00 97.94 167 LEU A CA 1
ATOM 1292 C C . LEU A 1 167 ? 7.863 -14.189 -7.857 1.00 97.94 167 LEU A C 1
ATOM 1294 O O . LEU A 1 167 ? 8.255 -15.332 -8.088 1.00 97.94 167 LEU A O 1
ATOM 1298 N N . THR A 1 168 ? 8.113 -13.569 -6.709 1.00 96.56 168 THR A N 1
ATOM 1299 C CA . THR A 1 168 ? 8.681 -14.230 -5.529 1.00 96.56 168 THR A CA 1
ATOM 1300 C C . THR A 1 168 ? 7.709 -14.142 -4.357 1.00 96.56 168 THR A C 1
ATOM 1302 O O . THR A 1 168 ? 6.943 -13.186 -4.237 1.00 96.56 168 THR A O 1
ATOM 1305 N N . THR A 1 169 ? 7.703 -15.165 -3.509 1.00 95.19 169 THR A N 1
ATOM 1306 C CA . THR A 1 169 ? 6.909 -15.220 -2.275 1.00 95.19 169 THR A CA 1
ATOM 1307 C C . THR A 1 169 ? 7.715 -15.950 -1.207 1.00 95.19 169 THR A C 1
ATOM 1309 O O . THR A 1 169 ? 8.691 -16.622 -1.531 1.00 95.19 169 THR A O 1
ATOM 1312 N N . ALA A 1 170 ? 7.270 -15.898 0.051 1.00 90.81 170 ALA A N 1
ATOM 1313 C CA . ALA A 1 170 ? 7.908 -16.637 1.143 1.00 90.81 170 ALA A CA 1
ATOM 1314 C C . ALA A 1 170 ? 7.964 -18.166 0.922 1.00 90.81 170 ALA A C 1
ATOM 1316 O O . ALA A 1 170 ? 8.756 -18.845 1.565 1.00 90.81 170 ALA A O 1
ATOM 1317 N N . GLU A 1 171 ? 7.127 -18.712 0.035 1.00 93.12 171 GLU A N 1
ATOM 1318 C CA . GLU A 1 171 ? 7.048 -20.150 -0.252 1.00 93.12 171 GLU A CA 1
ATOM 1319 C C . GLU A 1 171 ? 7.930 -20.574 -1.438 1.00 93.12 171 GLU A C 1
ATOM 1321 O O . GLU A 1 171 ? 8.187 -21.762 -1.633 1.00 93.12 171 GLU A O 1
ATOM 1326 N N . LEU A 1 172 ? 8.393 -19.618 -2.251 1.00 92.12 172 LEU A N 1
ATOM 1327 C CA . LEU A 1 172 ? 9.169 -19.890 -3.457 1.00 92.12 172 LEU A CA 1
ATOM 1328 C C . LEU A 1 172 ? 10.665 -19.744 -3.176 1.00 92.12 172 LEU A C 1
ATOM 1330 O O . LEU A 1 172 ? 11.131 -18.694 -2.751 1.00 92.12 172 LEU A O 1
ATOM 1334 N N . SER A 1 173 ? 11.442 -20.782 -3.490 1.00 89.81 173 SER A N 1
ATOM 1335 C CA . SER A 1 173 ? 12.908 -20.747 -3.369 1.00 89.81 173 SER A CA 1
ATOM 1336 C C . SER A 1 173 ? 13.594 -19.943 -4.477 1.00 89.81 173 SER A C 1
ATOM 1338 O O . SER A 1 173 ? 14.743 -19.535 -4.322 1.00 89.81 173 SER A O 1
ATOM 1340 N N . LYS A 1 174 ? 12.913 -19.744 -5.611 1.00 92.81 174 LYS A N 1
ATOM 1341 C CA . LYS A 1 174 ? 13.369 -18.945 -6.753 1.00 92.81 174 LYS A CA 1
ATOM 1342 C C . LYS A 1 174 ? 12.183 -18.205 -7.378 1.00 92.81 174 LYS A C 1
ATOM 1344 O O . LYS A 1 174 ? 11.072 -18.745 -7.348 1.00 92.81 174 LYS A O 1
ATOM 1349 N N . PRO A 1 175 ? 12.400 -17.029 -7.992 1.00 95.94 175 PRO A N 1
ATOM 1350 C CA . PRO A 1 175 ? 11.344 -16.317 -8.693 1.00 95.94 175 PRO A CA 1
ATOM 1351 C C . PRO A 1 175 ? 10.722 -17.173 -9.799 1.00 95.94 175 PRO A C 1
ATOM 1353 O O . PRO A 1 175 ? 11.423 -17.805 -10.593 1.00 95.94 175 PRO A O 1
ATOM 1356 N N . LYS A 1 176 ? 9.393 -17.176 -9.865 1.00 97.38 176 LYS A N 1
ATOM 1357 C CA . LYS A 1 176 ? 8.623 -17.832 -10.918 1.00 97.38 176 LYS A CA 1
ATOM 1358 C C . LYS A 1 176 ? 8.279 -16.811 -11.994 1.00 97.38 176 LYS A C 1
ATOM 1360 O O . LYS A 1 176 ? 7.669 -15.790 -11.692 1.00 97.38 176 LYS A O 1
ATOM 1365 N N . ARG A 1 177 ? 8.626 -17.100 -13.248 1.00 98.06 177 ARG A N 1
ATOM 1366 C CA . ARG A 1 177 ? 8.210 -16.279 -14.392 1.00 98.06 177 ARG A CA 1
ATOM 1367 C C . ARG A 1 177 ? 6.735 -16.506 -14.706 1.00 98.06 177 ARG A C 1
ATOM 1369 O O . ARG A 1 177 ? 6.284 -17.652 -14.748 1.00 98.06 177 ARG A O 1
ATOM 1376 N N . ILE A 1 178 ? 5.992 -15.420 -14.885 1.00 97.56 178 ILE A N 1
ATOM 1377 C CA . ILE A 1 178 ? 4.549 -15.405 -15.132 1.00 97.56 178 ILE A CA 1
ATOM 1378 C C . ILE A 1 178 ? 4.264 -14.370 -16.220 1.00 97.56 178 ILE A C 1
ATOM 1380 O O . ILE A 1 178 ? 4.876 -13.308 -16.240 1.00 97.56 178 ILE A O 1
ATOM 1384 N N . GLN A 1 179 ? 3.308 -14.669 -17.097 1.00 98.00 179 GLN A N 1
ATOM 1385 C CA . GLN A 1 179 ? 2.753 -13.692 -18.029 1.00 98.00 179 GLN A CA 1
ATOM 1386 C C . GLN A 1 179 ? 1.521 -13.036 -17.400 1.00 98.00 179 GLN A C 1
ATOM 1388 O O . GLN A 1 179 ? 0.545 -13.717 -17.077 1.00 98.00 179 GLN A O 1
ATOM 1393 N N . GLY A 1 180 ? 1.569 -11.721 -17.223 1.00 97.31 180 GLY A N 1
ATOM 1394 C CA . GLY A 1 180 ? 0.450 -10.908 -16.768 1.00 97.31 180 GLY A CA 1
ATOM 1395 C C . GLY A 1 180 ? -0.693 -10.913 -17.778 1.00 97.31 180 GLY A C 1
ATOM 1396 O O . GLY A 1 180 ? -0.472 -10.870 -18.991 1.00 97.31 180 GLY A O 1
ATOM 1397 N N . ALA A 1 181 ? -1.921 -10.974 -17.266 1.00 97.56 181 ALA A N 1
ATOM 1398 C CA . ALA A 1 181 ? -3.109 -10.819 -18.090 1.00 97.56 181 ALA A CA 1
ATOM 1399 C C . ALA A 1 181 ? -3.223 -9.360 -18.544 1.00 97.56 181 ALA A C 1
ATOM 1401 O O . ALA A 1 181 ? -3.170 -8.445 -17.722 1.00 97.56 181 ALA A O 1
ATOM 1402 N N . TYR A 1 182 ? -3.374 -9.155 -19.849 1.00 97.25 182 TYR A N 1
ATOM 1403 C CA . TYR A 1 182 ? -3.675 -7.842 -20.401 1.00 97.25 182 TYR A CA 1
ATOM 1404 C C . TYR A 1 182 ? -5.151 -7.517 -20.172 1.00 97.25 182 TYR A C 1
ATOM 1406 O O . TYR A 1 182 ? -6.015 -8.362 -20.404 1.00 97.25 182 TYR A O 1
ATOM 1414 N N . VAL A 1 183 ? -5.414 -6.289 -19.740 1.00 97.19 183 VAL A N 1
ATOM 1415 C CA . VAL A 1 183 ? -6.748 -5.702 -19.666 1.00 97.19 183 VAL A CA 1
ATOM 1416 C C . VAL A 1 183 ? -6.669 -4.319 -20.298 1.00 97.19 183 VAL A C 1
ATOM 1418 O O . VAL A 1 183 ? -5.741 -3.558 -20.026 1.00 97.19 183 VAL A O 1
ATOM 1421 N N . SER A 1 184 ? -7.602 -4.021 -21.192 1.00 97.25 184 SER A N 1
ATOM 1422 C CA . SER A 1 184 ? -7.683 -2.717 -21.844 1.00 97.25 184 SER A CA 1
ATOM 1423 C C . SER A 1 184 ? -8.420 -1.696 -20.976 1.00 97.25 184 SER A C 1
ATOM 1425 O O . SER A 1 184 ? -9.290 -2.048 -20.179 1.00 97.25 184 SER A O 1
ATOM 1427 N N . ASP A 1 185 ? -8.151 -0.408 -21.197 1.00 95.19 185 ASP A N 1
ATOM 1428 C CA . ASP A 1 185 ? -8.878 0.675 -20.522 1.00 95.19 185 ASP A CA 1
ATOM 1429 C C . ASP A 1 185 ? -10.389 0.599 -20.772 1.00 95.19 185 ASP A C 1
ATOM 1431 O O . ASP A 1 185 ? -11.187 0.946 -19.904 1.00 95.19 185 ASP A O 1
ATOM 1435 N N . GLN A 1 186 ? -10.803 0.119 -21.950 1.00 97.19 186 GLN A N 1
ATOM 1436 C CA . GLN A 1 186 ? -12.217 -0.084 -22.257 1.00 97.19 186 GLN A CA 1
ATOM 1437 C C . GLN A 1 186 ? -12.834 -1.137 -21.331 1.00 97.19 186 GLN A C 1
ATOM 1439 O O . GLN A 1 186 ? -13.864 -0.872 -20.719 1.00 97.19 186 GLN A O 1
ATOM 1444 N N . GLU A 1 187 ? -12.179 -2.289 -21.165 1.00 97.81 187 GLU A N 1
ATOM 1445 C CA . GLU A 1 187 ? -12.646 -3.342 -20.255 1.00 97.81 187 GLU A CA 1
ATOM 1446 C C . GLU A 1 187 ? -12.691 -2.853 -18.802 1.00 97.81 187 GLU A C 1
ATOM 1448 O O . GLU A 1 187 ? -13.662 -3.123 -18.094 1.00 97.81 187 GLU A O 1
ATOM 1453 N N . ILE A 1 188 ? -11.687 -2.083 -18.363 1.00 96.69 188 ILE A N 1
ATOM 1454 C CA . ILE A 1 188 ? -11.674 -1.464 -17.028 1.00 96.69 188 ILE A CA 1
ATOM 1455 C C . ILE A 1 188 ? -12.895 -0.552 -16.854 1.00 96.69 188 ILE A C 1
ATOM 1457 O O . ILE A 1 188 ? -13.633 -0.677 -15.874 1.00 96.69 188 ILE A O 1
ATOM 1461 N N . ASN A 1 189 ? -13.143 0.344 -17.811 1.00 95.94 189 ASN A N 1
ATOM 1462 C CA . ASN A 1 189 ? -14.259 1.287 -17.755 1.00 95.94 189 ASN A CA 1
ATOM 1463 C C . ASN A 1 189 ? -15.624 0.590 -17.796 1.00 95.94 189 ASN A C 1
ATOM 1465 O O . ASN A 1 189 ? -16.544 1.005 -17.084 1.00 95.94 189 ASN A O 1
ATOM 1469 N N . ASP A 1 190 ? -15.757 -0.482 -18.575 1.00 97.06 190 ASP A N 1
ATOM 1470 C CA . ASP A 1 190 ? -16.980 -1.280 -18.652 1.00 97.06 190 ASP A CA 1
ATOM 1471 C C . ASP A 1 190 ? -17.267 -1.970 -17.309 1.00 97.06 190 ASP A C 1
ATOM 1473 O O . ASP A 1 190 ? -18.396 -1.927 -16.810 1.00 97.06 190 ASP A O 1
ATOM 1477 N N . ILE A 1 191 ? -16.237 -2.527 -16.661 1.00 96.06 191 ILE A N 1
ATOM 1478 C CA . ILE A 1 191 ? -16.347 -3.140 -15.329 1.00 96.06 191 ILE A CA 1
ATOM 1479 C C . ILE A 1 191 ? -16.703 -2.093 -14.267 1.00 96.06 191 ILE A C 1
ATOM 1481 O O . ILE A 1 191 ? -17.594 -2.324 -13.446 1.00 96.06 191 ILE A O 1
ATOM 1485 N N . ILE A 1 192 ? -16.045 -0.930 -14.274 1.00 94.81 192 ILE A N 1
ATOM 1486 C CA . ILE A 1 192 ? -16.325 0.154 -13.320 1.00 94.81 192 ILE A CA 1
ATOM 1487 C C . ILE A 1 192 ? -17.774 0.629 -13.467 1.00 94.81 192 ILE A C 1
ATOM 1489 O O . ILE A 1 192 ? -18.482 0.764 -12.466 1.00 94.81 192 ILE A O 1
ATOM 1493 N N . SER A 1 193 ? -18.222 0.844 -14.706 1.00 94.56 193 SER A N 1
ATOM 1494 C CA . SER A 1 193 ? -19.599 1.224 -15.038 1.00 94.56 193 SER A CA 1
ATOM 1495 C C . SER A 1 193 ? -20.604 0.191 -14.530 1.00 94.56 193 SER A C 1
ATOM 1497 O O . SER A 1 193 ? -21.547 0.546 -13.823 1.00 94.56 193 SER A O 1
ATOM 1499 N N . PHE A 1 194 ? -20.360 -1.094 -14.803 1.00 95.50 194 PHE A N 1
ATOM 1500 C CA . PHE A 1 194 ? -21.198 -2.190 -14.324 1.00 95.50 194 PHE A CA 1
ATOM 1501 C C . PHE A 1 194 ? -21.301 -2.217 -12.792 1.00 95.50 194 PHE A C 1
ATOM 1503 O O . PHE A 1 194 ? -22.396 -2.333 -12.241 1.00 95.50 194 PHE A O 1
ATOM 1510 N N . ILE A 1 195 ? -20.176 -2.071 -12.084 1.00 94.25 195 ILE A N 1
ATOM 1511 C CA . ILE A 1 195 ? -20.151 -2.084 -10.616 1.00 94.25 195 ILE A CA 1
ATOM 1512 C C . ILE A 1 195 ? -20.948 -0.905 -10.044 1.00 94.25 195 ILE A C 1
ATOM 1514 O O . ILE A 1 195 ? -21.752 -1.105 -9.131 1.00 94.25 195 ILE A O 1
ATOM 1518 N N . LYS A 1 196 ? -20.754 0.306 -10.578 1.00 91.75 196 LYS A N 1
ATOM 1519 C CA . LYS A 1 196 ? -21.482 1.512 -10.147 1.00 91.75 196 LYS A CA 1
ATOM 1520 C C . LYS A 1 196 ? -22.988 1.368 -10.364 1.00 91.75 196 LYS A C 1
ATOM 1522 O O . LYS A 1 196 ? -23.769 1.677 -9.472 1.00 91.75 196 LYS A O 1
ATOM 1527 N N . GLU A 1 197 ? -23.400 0.837 -11.515 1.00 91.12 197 GLU A N 1
ATOM 1528 C CA . GLU A 1 197 ? -24.817 0.635 -11.830 1.00 91.12 197 GLU A CA 1
ATOM 1529 C C . GLU A 1 197 ? -25.477 -0.403 -10.906 1.00 91.12 197 GLU A C 1
ATOM 1531 O O . GLU A 1 197 ? -26.614 -0.221 -10.475 1.00 91.12 197 GLU A O 1
ATOM 1536 N N . LYS A 1 198 ? -24.779 -1.503 -10.592 1.00 89.06 198 LYS A N 1
ATOM 1537 C CA . LYS A 1 198 ? -25.364 -2.620 -9.830 1.00 89.06 198 LYS A CA 1
ATOM 1538 C C . LYS A 1 198 ? -25.303 -2.467 -8.318 1.00 89.06 198 LYS A C 1
ATOM 1540 O O . LYS A 1 198 ? -26.127 -3.065 -7.634 1.00 89.06 198 LYS A O 1
ATOM 1545 N N . SER A 1 199 ? -24.315 -1.752 -7.788 1.00 81.00 199 SER A N 1
ATOM 1546 C CA . SER A 1 199 ? -24.052 -1.694 -6.343 1.00 81.00 199 SER A CA 1
ATOM 1547 C C . SER A 1 199 ? -24.369 -0.338 -5.700 1.00 81.00 199 SER A C 1
ATOM 1549 O O . SER A 1 199 ? -24.229 -0.216 -4.487 1.00 81.00 199 SER A O 1
ATOM 1551 N N . GLY A 1 200 ? -24.840 0.646 -6.475 1.00 76.94 200 GLY A N 1
ATOM 1552 C CA . GLY A 1 200 ? -25.218 1.967 -5.971 1.00 76.94 200 GLY A CA 1
ATOM 1553 C C . GLY A 1 200 ? -24.035 2.925 -5.800 1.00 76.94 200 GLY A C 1
ATOM 1554 O O . GLY A 1 200 ? -22.926 2.666 -6.272 1.00 76.94 200 GLY A O 1
ATOM 1555 N N . GLU A 1 201 ? -24.300 4.062 -5.153 1.00 76.25 201 GLU A N 1
ATOM 1556 C CA . GLU A 1 201 ? -23.305 5.114 -4.923 1.00 76.25 201 GLU A CA 1
ATOM 1557 C C . GLU A 1 201 ? -22.244 4.701 -3.894 1.00 76.25 201 GLU A C 1
ATOM 1559 O O . GLU A 1 201 ? -22.446 3.809 -3.067 1.00 76.25 201 GLU A O 1
ATOM 1564 N N . ALA A 1 202 ? -21.084 5.358 -3.955 1.00 82.19 202 ALA A N 1
ATOM 1565 C CA . ALA A 1 202 ? -20.010 5.110 -3.010 1.00 82.19 202 ALA A CA 1
ATOM 1566 C C . ALA A 1 202 ? -20.333 5.687 -1.629 1.00 82.19 202 ALA A C 1
ATOM 1568 O O . ALA A 1 202 ? -20.495 6.893 -1.468 1.00 82.19 202 ALA A O 1
ATOM 1569 N N . ASP A 1 203 ? -20.362 4.804 -0.635 1.00 84.00 203 ASP A N 1
ATOM 1570 C CA . ASP A 1 203 ? -20.448 5.160 0.777 1.00 84.00 203 ASP A CA 1
ATOM 1571 C C . ASP A 1 203 ? -19.033 5.383 1.326 1.00 84.00 203 ASP A C 1
ATOM 1573 O O . ASP A 1 203 ? -18.342 4.433 1.725 1.00 84.00 203 ASP A O 1
ATOM 1577 N N . TYR A 1 204 ? -18.575 6.634 1.234 1.00 89.25 204 TYR A N 1
ATOM 1578 C CA . TYR A 1 204 ? -17.281 7.056 1.757 1.00 89.25 204 TYR A CA 1
ATOM 1579 C C . TYR A 1 204 ? -17.355 7.270 3.266 1.00 89.25 204 TYR A C 1
ATOM 1581 O O . TYR A 1 204 ? -18.246 7.944 3.776 1.00 89.25 204 TYR A O 1
ATOM 1589 N N . LEU A 1 205 ? -16.360 6.749 3.975 1.00 81.88 205 LEU A N 1
ATOM 1590 C CA . LEU A 1 205 ? -16.208 6.968 5.401 1.00 81.88 205 LEU A CA 1
ATOM 1591 C C . LEU A 1 205 ? -15.529 8.316 5.648 1.00 81.88 205 LEU A C 1
ATOM 1593 O O . LEU A 1 205 ? -14.373 8.532 5.269 1.00 81.88 205 LEU A O 1
ATOM 1597 N N . GLU A 1 206 ? -16.237 9.205 6.338 1.00 77.31 206 GLU A N 1
ATOM 1598 C CA . GLU A 1 206 ? -15.641 10.404 6.925 1.00 77.31 206 GLU A CA 1
ATOM 1599 C C . GLU A 1 206 ? -14.549 10.005 7.934 1.00 77.31 206 GLU A C 1
ATOM 1601 O O . GLU A 1 206 ? -14.638 8.969 8.600 1.00 77.31 206 GLU A O 1
ATOM 1606 N N . GLY A 1 207 ? -13.477 10.793 8.032 1.00 79.81 207 GLY A N 1
ATOM 1607 C CA . GLY A 1 207 ? -12.370 10.507 8.943 1.00 79.81 207 GLY A CA 1
ATOM 1608 C C . GLY A 1 207 ? -11.182 9.763 8.336 1.00 79.81 207 GLY A C 1
ATOM 1609 O O . GLY A 1 207 ? -10.087 9.893 8.870 1.00 79.81 207 GLY A O 1
ATOM 1610 N N . VAL A 1 208 ? -11.322 9.029 7.223 1.00 77.12 208 VAL A N 1
ATOM 1611 C CA . VAL A 1 208 ? -10.198 8.229 6.672 1.00 77.12 208 VAL A CA 1
ATOM 1612 C C . VAL A 1 208 ? -8.994 9.106 6.310 1.00 77.12 208 VAL A C 1
ATOM 1614 O O . VAL A 1 208 ? -7.852 8.726 6.550 1.00 77.12 208 VAL A O 1
ATOM 1617 N N . THR A 1 209 ? -9.236 10.297 5.761 1.00 75.81 209 THR A N 1
ATOM 1618 C CA . THR A 1 209 ? -8.183 11.245 5.354 1.00 75.81 209 THR A CA 1
ATOM 1619 C C . THR A 1 209 ? -7.892 12.330 6.386 1.00 75.81 209 THR A C 1
ATOM 1621 O O . THR A 1 209 ? -6.992 13.149 6.177 1.00 75.81 209 THR A O 1
ATOM 1624 N N . ASP A 1 210 ? -8.640 12.357 7.486 1.00 79.50 210 ASP A N 1
ATOM 1625 C CA . ASP A 1 210 ? -8.540 13.404 8.499 1.00 79.50 210 ASP A CA 1
ATOM 1626 C C . ASP A 1 210 ? -7.388 13.113 9.459 1.00 79.50 210 ASP A C 1
ATOM 1628 O O . ASP A 1 210 ? -6.964 11.963 9.608 1.00 79.50 210 ASP A O 1
ATOM 1632 N N . ARG A 1 211 ? -6.860 14.154 10.117 1.00 66.75 211 ARG A N 1
ATOM 1633 C CA . ARG A 1 211 ? -5.750 14.006 11.070 1.00 66.75 211 ARG A CA 1
ATOM 1634 C C . ARG A 1 211 ? -6.140 13.024 12.175 1.00 66.75 211 ARG A C 1
ATOM 1636 O O . ARG A 1 211 ? -6.971 13.319 13.030 1.00 66.75 211 ARG A O 1
ATOM 1643 N N . GLN A 1 212 ? -5.510 11.853 12.158 1.00 63.25 212 GLN A N 1
ATOM 1644 C CA . GLN A 1 212 ? -5.729 10.819 13.159 1.00 63.25 212 GLN A CA 1
ATOM 1645 C C . GLN A 1 212 ? -4.876 11.110 14.393 1.00 63.25 212 GLN A C 1
ATOM 1647 O O . GLN A 1 212 ? -3.647 11.128 14.311 1.00 63.25 212 GLN A O 1
ATOM 1652 N N . LYS A 1 213 ? -5.518 11.271 15.553 1.00 49.56 213 LYS A N 1
ATOM 1653 C CA . LYS A 1 213 ? -4.822 11.222 16.843 1.00 49.56 213 LYS A CA 1
ATOM 1654 C C . LYS A 1 213 ? -4.484 9.761 17.126 1.00 49.56 213 LYS A C 1
ATOM 1656 O O . LYS A 1 213 ? -5.358 8.985 17.500 1.00 49.56 213 LYS A O 1
ATOM 1661 N N . VAL A 1 214 ? -3.237 9.358 16.894 1.00 44.69 214 VAL A N 1
ATOM 1662 C CA . VAL A 1 214 ? -2.776 8.020 17.286 1.00 44.69 214 VAL A CA 1
ATOM 1663 C C . VAL A 1 214 ? -2.659 8.016 18.811 1.00 44.69 214 VAL A C 1
ATOM 1665 O O . VAL A 1 214 ? -1.739 8.605 19.372 1.00 44.69 214 VAL A O 1
ATOM 1668 N N . GLY A 1 215 ? -3.631 7.403 19.488 1.00 39.75 215 GLY A N 1
ATOM 1669 C CA . GLY A 1 215 ? -3.583 7.177 20.931 1.00 39.75 215 GLY A CA 1
ATOM 1670 C C . GLY A 1 215 ? -2.480 6.172 21.250 1.00 39.75 215 GLY A C 1
ATOM 1671 O O . GLY A 1 215 ? -2.564 5.013 20.856 1.00 39.75 215 GLY A O 1
ATOM 1672 N N . GLY A 1 216 ? -1.413 6.627 21.902 1.00 36.53 216 GLY A N 1
ATOM 1673 C CA . GLY A 1 216 ? -0.257 5.791 22.212 1.00 36.53 216 GLY A CA 1
ATOM 1674 C C . GLY A 1 216 ? -0.543 4.704 23.251 1.00 36.53 216 GLY A C 1
ATOM 1675 O O . GLY A 1 216 ? -1.301 4.915 24.194 1.00 36.53 216 GLY A O 1
ATOM 1676 N N . ASN A 1 217 ? 0.149 3.569 23.105 1.00 34.41 217 ASN A N 1
ATOM 1677 C CA . ASN A 1 217 ? 0.627 2.765 24.227 1.00 34.41 217 ASN A CA 1
ATOM 1678 C C . ASN A 1 217 ? 1.855 1.925 23.812 1.00 34.41 217 ASN A C 1
ATOM 1680 O O . ASN A 1 217 ? 1.833 1.265 22.778 1.00 34.41 217 ASN A O 1
ATOM 1684 N N . ALA A 1 218 ? 2.875 1.941 24.680 1.00 38.78 218 ALA A N 1
ATOM 1685 C CA . ALA A 1 218 ? 4.183 1.266 24.631 1.00 38.78 218 ALA A CA 1
ATOM 1686 C C . ALA A 1 218 ? 5.194 1.793 23.586 1.00 38.78 218 ALA A C 1
ATOM 1688 O O . ALA A 1 218 ? 5.004 1.687 22.380 1.00 38.78 218 ALA A O 1
ATOM 1689 N N . GLY A 1 219 ? 6.278 2.393 24.088 1.00 36.00 219 GLY A N 1
ATOM 1690 C CA . GLY A 1 219 ? 7.181 3.242 23.321 1.00 36.00 219 GLY A CA 1
ATOM 1691 C C . GLY A 1 219 ? 8.541 2.652 22.979 1.00 36.00 219 GLY A C 1
ATOM 1692 O O . GLY A 1 219 ? 8.964 1.652 23.542 1.00 36.00 219 GLY A O 1
ATOM 1693 N N . VAL A 1 220 ? 9.230 3.379 22.103 1.00 33.28 220 VAL A N 1
ATOM 1694 C CA . VAL A 1 220 ? 10.681 3.588 22.050 1.00 33.28 220 VAL A CA 1
ATOM 1695 C C . VAL A 1 220 ? 10.838 5.005 21.489 1.00 33.28 220 VAL A C 1
ATOM 1697 O O . VAL A 1 220 ? 10.121 5.377 20.561 1.00 33.28 220 VAL A O 1
ATOM 1700 N N . GLY A 1 221 ? 11.674 5.824 22.126 1.00 42.19 221 GLY A N 1
ATOM 1701 C CA . GLY A 1 221 ? 11.765 7.257 21.864 1.00 42.19 221 GLY A CA 1
ATOM 1702 C C . GLY A 1 221 ? 12.023 7.607 20.398 1.00 42.19 221 GLY A C 1
ATOM 1703 O O . GLY A 1 221 ? 12.890 7.027 19.753 1.00 42.19 221 GLY A O 1
ATOM 1704 N N . MET A 1 222 ? 11.299 8.610 19.910 1.00 34.09 222 MET A N 1
ATOM 1705 C CA . MET A 1 222 ? 11.775 9.452 18.823 1.00 34.09 222 MET A CA 1
ATOM 1706 C C . MET A 1 222 ? 11.271 10.872 19.078 1.00 34.09 222 MET A C 1
ATOM 1708 O O . MET A 1 222 ? 10.096 11.190 18.910 1.00 34.09 222 MET A O 1
ATOM 1712 N N . ASP A 1 223 ? 12.191 11.676 19.590 1.00 35.03 223 ASP A N 1
ATOM 1713 C CA . ASP A 1 223 ? 12.121 13.127 19.663 1.00 35.03 223 ASP A CA 1
ATOM 1714 C C . ASP A 1 223 ? 12.108 13.721 18.236 1.00 35.03 223 ASP A C 1
ATOM 1716 O O . ASP A 1 223 ? 12.739 13.164 17.333 1.00 35.03 223 ASP A O 1
ATOM 1720 N N . GLY A 1 224 ? 11.408 14.844 18.038 1.00 36.50 224 GLY A N 1
ATOM 1721 C CA . GLY A 1 224 ? 11.420 15.635 16.794 1.00 36.50 224 GLY A CA 1
ATOM 1722 C C . GLY A 1 224 ? 10.091 15.665 16.014 1.00 36.50 224 GLY A C 1
ATOM 1723 O O . GLY A 1 224 ? 9.831 14.788 15.199 1.00 36.50 224 GLY A O 1
ATOM 1724 N N . THR A 1 225 ? 9.142 16.561 16.326 1.00 46.06 225 THR A N 1
ATOM 1725 C CA . THR A 1 225 ? 9.025 17.979 15.882 1.00 46.06 225 THR A CA 1
ATOM 1726 C C . THR A 1 225 ? 8.415 18.164 14.488 1.00 46.06 225 THR A C 1
ATOM 1728 O O . THR A 1 225 ? 9.081 17.903 13.493 1.00 46.06 225 THR A O 1
ATOM 1731 N N . HIS A 1 226 ? 7.161 18.652 14.446 1.00 41.97 226 HIS A N 1
ATOM 1732 C CA . HIS A 1 226 ? 6.688 19.811 13.648 1.00 41.97 226 HIS A CA 1
ATOM 1733 C C . HIS A 1 226 ? 5.154 19.872 13.473 1.00 41.97 226 HIS A C 1
ATOM 1735 O O . HIS A 1 226 ? 4.634 20.940 13.183 1.00 41.97 226 HIS A O 1
ATOM 1741 N N . GLY A 1 227 ? 4.405 18.784 13.691 1.00 44.78 227 GLY A N 1
ATOM 1742 C CA . GLY A 1 227 ? 2.932 18.793 13.530 1.00 44.78 227 GLY A CA 1
ATOM 1743 C C . GLY A 1 227 ? 2.127 19.146 14.788 1.00 44.78 227 GLY A C 1
ATOM 1744 O O . GLY A 1 227 ? 0.942 19.447 14.714 1.00 44.78 227 GLY A O 1
ATOM 1745 N N . ASP A 1 228 ? 2.791 19.104 15.936 1.00 49.88 228 ASP A N 1
ATOM 1746 C CA . ASP A 1 228 ? 2.200 19.088 17.278 1.00 49.88 228 ASP A CA 1
ATOM 1747 C C . ASP A 1 228 ? 2.212 20.502 17.923 1.00 49.88 228 ASP A C 1
ATOM 1749 O O . ASP A 1 228 ? 1.737 20.721 19.039 1.00 49.88 228 ASP A O 1
ATOM 1753 N N . GLU A 1 229 ? 2.819 21.473 17.229 1.00 53.72 229 GLU A N 1
ATOM 1754 C CA . GLU A 1 229 ? 3.034 22.853 17.689 1.00 53.72 229 GLU A CA 1
ATOM 1755 C C . GLU A 1 229 ? 1.805 23.739 17.413 1.00 53.72 229 GLU A C 1
ATOM 1757 O O . GLU A 1 229 ? 1.400 24.488 18.301 1.00 53.72 229 GLU A O 1
ATOM 1762 N N . ASP A 1 230 ? 1.139 23.569 16.263 1.00 59.66 230 ASP A N 1
ATOM 1763 C CA . ASP A 1 230 ? -0.065 24.336 15.889 1.00 59.66 230 ASP A CA 1
ATOM 1764 C C . ASP A 1 230 ? -1.293 23.983 16.748 1.00 59.66 230 ASP A C 1
ATOM 1766 O O . ASP A 1 230 ? -2.095 24.855 17.086 1.00 59.66 230 ASP A O 1
ATOM 1770 N N . GLU A 1 231 ? -1.444 22.712 17.141 1.00 64.12 231 GLU A N 1
ATOM 1771 C CA . GLU A 1 231 ? -2.594 22.265 17.946 1.00 64.12 231 GLU A CA 1
ATOM 1772 C C . GLU A 1 231 ? -2.537 22.820 19.376 1.00 64.12 231 GLU A C 1
ATOM 1774 O O . GLU A 1 231 ? -3.554 23.253 19.917 1.00 64.12 231 GLU A O 1
ATOM 1779 N N . LEU A 1 232 ? -1.337 22.893 19.961 1.00 76.69 232 LEU A N 1
ATOM 1780 C CA . LEU A 1 232 ? -1.137 23.482 21.286 1.00 76.69 232 LEU A CA 1
ATOM 1781 C C . LEU A 1 232 ? -1.111 25.011 21.264 1.00 76.69 232 LEU A C 1
ATOM 1783 O O . LEU A 1 232 ? -1.272 25.624 22.316 1.00 76.69 232 LEU A O 1
ATOM 1787 N N . MET A 1 233 ? -0.911 25.642 20.104 1.00 78.19 233 MET A N 1
ATOM 1788 C CA . MET A 1 233 ? -0.850 27.101 19.994 1.00 78.19 233 MET A CA 1
ATOM 1789 C C . MET A 1 233 ? -2.195 27.749 20.341 1.00 78.19 233 MET A C 1
ATOM 1791 O O . MET A 1 233 ? -2.237 28.705 21.117 1.00 78.19 233 MET A O 1
ATOM 1795 N N . SER A 1 234 ? -3.294 27.185 19.830 1.00 80.94 234 SER A N 1
ATOM 1796 C CA . SER A 1 234 ? -4.651 27.675 20.114 1.00 80.94 234 SER A CA 1
ATOM 1797 C C . SER A 1 234 ? -5.011 27.514 21.597 1.00 80.94 234 SER A C 1
ATOM 1799 O O . SER A 1 234 ? -5.547 28.430 22.220 1.00 80.94 234 SER A O 1
ATOM 1801 N N . GLU A 1 235 ? -4.651 26.374 22.193 1.00 82.25 235 GLU A N 1
ATOM 1802 C CA . GLU A 1 235 ? -4.893 26.096 23.612 1.00 82.25 235 GLU A CA 1
ATOM 1803 C C . GLU A 1 235 ? -4.014 26.972 24.524 1.00 82.25 235 GLU A C 1
ATOM 1805 O O . GLU A 1 235 ? -4.485 27.532 25.518 1.00 82.25 235 GLU A O 1
ATOM 1810 N N . ALA A 1 236 ? -2.741 27.169 24.161 1.00 86.25 236 ALA A N 1
ATOM 1811 C CA . ALA A 1 236 ? -1.817 28.052 24.869 1.00 86.25 236 ALA A CA 1
ATOM 1812 C C . ALA A 1 236 ? -2.303 29.506 24.876 1.00 86.25 236 ALA A C 1
ATOM 1814 O O . ALA A 1 236 ? -2.230 30.169 25.915 1.00 86.25 236 ALA A O 1
ATOM 1815 N N . GLN A 1 237 ? -2.826 29.987 23.744 1.00 84.50 237 GLN A N 1
ATOM 1816 C CA . GLN A 1 237 ? -3.398 31.325 23.623 1.00 84.50 237 GLN A CA 1
ATOM 1817 C C . GLN A 1 237 ? -4.579 31.510 24.582 1.00 84.50 237 GLN A C 1
ATOM 1819 O O . GLN A 1 237 ? -4.609 32.475 25.349 1.00 84.50 237 GLN A O 1
ATOM 1824 N N . GLU A 1 238 ? -5.509 30.556 24.612 1.00 82.75 238 GLU A N 1
ATOM 1825 C CA . GLU A 1 238 ? -6.666 30.604 25.507 1.00 82.75 238 GLU A CA 1
ATOM 1826 C C . GLU A 1 238 ? -6.250 30.603 26.989 1.00 82.75 238 GLU A C 1
ATOM 1828 O O . GLU A 1 238 ? -6.772 31.379 27.795 1.00 82.75 238 GLU A O 1
ATOM 1833 N N . ILE A 1 239 ? -5.272 29.769 27.356 1.00 85.00 239 ILE A N 1
ATOM 1834 C CA . ILE A 1 239 ? -4.747 29.681 28.725 1.00 85.00 239 ILE A CA 1
ATOM 1835 C C . ILE A 1 239 ? -4.106 30.999 29.161 1.00 85.00 239 ILE A C 1
ATOM 1837 O O . ILE A 1 239 ? -4.340 31.444 30.287 1.00 85.00 239 ILE A O 1
ATOM 1841 N N . ILE A 1 240 ? -3.292 31.613 28.299 1.00 86.69 240 ILE A N 1
ATOM 1842 C CA . ILE A 1 240 ? -2.573 32.854 28.609 1.00 86.69 240 ILE A CA 1
ATOM 1843 C C . ILE A 1 240 ? -3.552 34.013 28.787 1.00 86.69 240 ILE A C 1
ATOM 1845 O O . ILE A 1 240 ? -3.460 34.727 29.788 1.00 86.69 240 ILE A O 1
ATOM 1849 N N . ILE A 1 241 ? -4.528 34.150 27.885 1.00 82.94 241 ILE A N 1
ATOM 1850 C CA . ILE A 1 241 ? -5.550 35.203 27.950 1.00 82.94 241 ILE A CA 1
ATOM 1851 C C . ILE A 1 241 ? -6.413 35.036 29.207 1.00 82.94 241 ILE A C 1
ATOM 1853 O O . ILE A 1 241 ? -6.630 35.999 29.940 1.00 82.94 241 ILE A O 1
ATOM 1857 N N . LYS A 1 242 ? -6.842 33.807 29.533 1.00 80.25 242 LYS A N 1
ATOM 1858 C CA . LYS A 1 242 ? -7.609 33.531 30.764 1.00 80.25 242 LYS A CA 1
ATOM 1859 C C . LYS A 1 242 ? -6.805 33.773 32.040 1.00 80.25 242 LYS A C 1
ATOM 1861 O O . LYS A 1 242 ? -7.375 34.179 33.050 1.00 80.25 242 LYS A O 1
ATOM 1866 N N . ALA A 1 243 ? -5.508 33.474 32.029 1.00 82.25 243 ALA A N 1
ATOM 1867 C CA . ALA A 1 243 ? -4.646 33.614 33.199 1.00 82.25 243 ALA A CA 1
ATOM 1868 C C . ALA A 1 243 ? -4.099 35.038 33.393 1.00 82.25 243 ALA A C 1
ATOM 1870 O O . ALA A 1 243 ? -3.554 35.317 34.463 1.00 82.25 243 ALA A O 1
ATOM 1871 N N . GLY A 1 244 ? -4.191 35.903 32.377 1.00 80.50 244 GLY A N 1
ATOM 1872 C CA . GLY A 1 244 ? -3.675 37.274 32.406 1.00 80.50 244 GLY A CA 1
ATOM 1873 C C . GLY A 1 244 ? -2.147 37.374 32.484 1.00 80.50 244 GLY A C 1
ATOM 1874 O O . GLY A 1 244 ? -1.619 38.429 32.819 1.00 80.50 244 GLY A O 1
ATOM 1875 N N . LYS A 1 245 ? -1.415 36.279 32.230 1.00 83.12 245 LYS A N 1
ATOM 1876 C CA . LYS A 1 245 ? 0.055 36.249 32.258 1.00 83.12 245 LYS A CA 1
ATOM 1877 C C . LYS A 1 245 ? 0.616 35.205 31.298 1.00 83.12 245 LYS A C 1
ATOM 1879 O O . LYS A 1 245 ? 0.134 34.075 31.269 1.00 83.12 245 LYS A O 1
ATOM 1884 N N . ALA A 1 246 ? 1.679 35.554 30.577 1.00 86.50 246 ALA A N 1
ATOM 1885 C CA . ALA A 1 246 ? 2.375 34.651 29.663 1.00 86.50 246 ALA A CA 1
ATOM 1886 C C . ALA A 1 246 ? 3.741 34.240 30.237 1.00 86.50 246 ALA A C 1
ATOM 1888 O O . ALA A 1 246 ? 4.684 35.029 30.248 1.00 86.50 246 ALA A O 1
ATOM 1889 N N . SER A 1 247 ? 3.868 33.009 30.745 1.00 86.62 247 SER A N 1
ATOM 1890 C CA . SER A 1 247 ? 5.151 32.477 31.232 1.00 86.62 247 SER A CA 1
ATOM 1891 C C . SER A 1 247 ? 5.362 31.023 30.823 1.00 86.62 247 SER A C 1
ATOM 1893 O O . SER A 1 247 ? 4.408 30.250 30.709 1.00 86.62 247 SER A O 1
ATOM 1895 N N . THR A 1 248 ? 6.627 30.633 30.651 1.00 86.19 248 THR A N 1
ATOM 1896 C CA . THR A 1 248 ? 7.024 29.256 30.305 1.00 86.19 248 THR A CA 1
ATOM 1897 C C . THR A 1 248 ? 6.478 28.265 31.329 1.00 86.19 248 THR A C 1
ATOM 1899 O O . THR A 1 248 ? 5.790 27.314 30.974 1.00 86.19 248 THR A O 1
ATOM 1902 N N . SER A 1 249 ? 6.667 28.561 32.615 1.00 83.44 249 SER A N 1
ATOM 1903 C CA . SER A 1 249 ? 6.178 27.755 33.739 1.00 83.44 249 SER A CA 1
ATOM 1904 C C . SER A 1 249 ? 4.655 27.567 33.769 1.00 83.44 249 SER A C 1
ATOM 1906 O O . SER A 1 249 ? 4.171 26.517 34.199 1.00 83.44 249 SER A O 1
ATOM 1908 N N . LEU A 1 250 ? 3.878 28.556 33.308 1.00 86.00 250 LEU A N 1
ATOM 1909 C CA . LEU A 1 250 ? 2.421 28.448 33.230 1.00 86.00 250 LEU A CA 1
ATOM 1910 C C . LEU A 1 250 ? 2.017 27.420 32.170 1.00 86.00 250 LEU A C 1
ATOM 1912 O O . LEU A 1 250 ? 1.206 26.541 32.466 1.00 86.00 250 LEU A O 1
ATOM 1916 N N . LEU A 1 251 ? 2.597 27.523 30.971 1.00 87.19 251 LEU A N 1
ATOM 1917 C CA . LEU A 1 251 ? 2.304 26.616 29.863 1.00 87.19 251 LEU A CA 1
ATOM 1918 C C . LEU A 1 251 ? 2.784 25.194 30.156 1.00 87.19 251 LEU A C 1
ATOM 1920 O O . LEU A 1 251 ? 2.033 24.254 29.924 1.00 87.19 251 LEU A O 1
ATOM 1924 N N . GLN A 1 252 ? 3.964 25.026 30.760 1.00 82.19 252 GLN A N 1
ATOM 1925 C CA . GLN A 1 252 ? 4.459 23.707 31.168 1.00 82.19 252 GLN A CA 1
ATOM 1926 C C . GLN A 1 252 ? 3.470 22.976 32.083 1.00 82.19 252 GLN A C 1
ATOM 1928 O O . GLN A 1 252 ? 3.182 21.802 31.875 1.00 82.19 252 GLN A O 1
ATOM 1933 N N . ARG A 1 253 ? 2.910 23.674 33.081 1.00 81.69 253 ARG A N 1
ATOM 1934 C CA . ARG A 1 253 ? 1.965 23.070 34.031 1.00 81.69 253 ARG A CA 1
ATOM 1935 C C . ARG A 1 253 ? 0.583 22.832 33.427 1.00 81.69 253 ARG A C 1
ATOM 1937 O O . ARG A 1 253 ? -0.082 21.879 33.815 1.00 81.69 253 ARG A O 1
ATOM 1944 N N . ARG A 1 254 ? 0.117 23.726 32.552 1.00 82.88 254 ARG A N 1
ATOM 1945 C CA . ARG A 1 254 ? -1.242 23.666 31.993 1.00 82.88 254 ARG A CA 1
ATOM 1946 C C . ARG A 1 254 ? -1.361 22.725 30.797 1.00 82.88 254 ARG A C 1
ATOM 1948 O O . ARG A 1 254 ? -2.397 22.093 30.672 1.00 82.88 254 ARG A O 1
ATOM 1955 N N . LEU A 1 255 ? -0.313 22.621 29.983 1.00 80.88 255 LEU A N 1
ATOM 1956 C CA . LEU A 1 255 ? -0.272 21.784 28.780 1.00 80.88 255 LEU A CA 1
ATOM 1957 C C . LEU A 1 255 ? 0.577 20.517 28.965 1.00 80.88 255 LEU A C 1
ATOM 1959 O O . LEU A 1 255 ? 0.758 19.758 28.021 1.00 80.88 255 LEU A O 1
ATOM 1963 N N . SER A 1 256 ? 1.138 20.298 30.162 1.00 80.38 256 SER A N 1
ATOM 1964 C CA . SER A 1 256 ? 2.024 19.162 30.463 1.00 80.38 256 SER A CA 1
ATOM 1965 C C . SER A 1 256 ? 3.196 19.020 29.477 1.00 80.38 256 SER A C 1
ATOM 1967 O O . SER A 1 256 ? 3.620 17.914 29.150 1.00 80.38 256 SER A O 1
ATOM 1969 N N . ILE A 1 257 ? 3.735 20.151 29.011 1.00 82.38 257 ILE A N 1
ATOM 1970 C CA . ILE A 1 257 ? 4.837 20.213 28.041 1.00 82.38 257 ILE A CA 1
ATOM 1971 C C . ILE A 1 257 ? 6.186 20.526 28.699 1.00 82.38 257 ILE A C 1
ATOM 1973 O O . ILE A 1 257 ? 6.264 21.179 29.741 1.00 82.38 257 ILE A O 1
ATOM 1977 N N . GLY A 1 258 ? 7.274 20.094 28.056 1.00 74.62 258 GLY A N 1
ATOM 1978 C CA . GLY A 1 258 ? 8.645 20.424 28.462 1.00 74.62 258 GLY A CA 1
ATOM 1979 C C . GLY A 1 258 ? 9.007 21.905 28.266 1.00 74.62 258 GLY A C 1
ATOM 1980 O O . GLY A 1 258 ? 8.353 22.630 27.515 1.00 74.62 258 GLY A O 1
ATOM 1981 N N . TYR A 1 259 ? 10.082 22.356 28.927 1.00 79.31 259 TYR A N 1
ATOM 1982 C CA . TYR A 1 259 ? 10.512 23.766 28.943 1.00 79.31 259 TYR A CA 1
ATOM 1983 C C . TYR A 1 259 ? 10.777 24.333 27.543 1.00 79.31 259 TYR A C 1
ATOM 1985 O O . TYR A 1 259 ? 10.258 25.395 27.206 1.00 79.31 259 TYR A O 1
ATOM 1993 N N . GLY A 1 260 ? 11.528 23.605 26.708 1.00 78.81 260 GLY A N 1
ATOM 1994 C CA . GLY A 1 260 ? 11.867 24.053 25.352 1.00 78.81 260 GLY A CA 1
ATOM 1995 C C . GLY A 1 260 ? 10.635 24.269 24.470 1.00 78.81 260 GLY A C 1
ATOM 1996 O O . GLY A 1 260 ? 10.548 25.267 23.760 1.00 78.81 260 GLY A O 1
ATOM 1997 N N . ARG A 1 261 ? 9.631 23.389 24.586 1.00 77.62 261 ARG A N 1
ATOM 1998 C CA . ARG A 1 261 ? 8.365 23.498 23.845 1.00 77.62 261 ARG A CA 1
ATOM 1999 C C . ARG A 1 261 ? 7.529 24.682 24.330 1.00 77.62 261 ARG A C 1
ATOM 2001 O O . ARG A 1 261 ? 6.998 25.427 23.515 1.00 77.62 261 ARG A O 1
ATOM 2008 N N . ALA A 1 262 ? 7.468 24.905 25.643 1.00 83.25 262 ALA A N 1
ATOM 2009 C CA . ALA A 1 262 ? 6.784 26.064 26.214 1.00 83.25 262 ALA A CA 1
ATOM 2010 C C . ALA A 1 262 ? 7.433 27.400 25.807 1.00 83.25 262 ALA A C 1
ATOM 2012 O O . ALA A 1 262 ? 6.718 28.359 25.533 1.00 83.25 262 ALA A O 1
ATOM 2013 N N . ALA A 1 263 ? 8.768 27.468 25.753 1.00 83.25 263 ALA A N 1
ATOM 2014 C CA . ALA A 1 263 ? 9.490 28.662 25.309 1.00 83.25 263 ALA A CA 1
ATOM 2015 C C . ALA A 1 263 ? 9.208 28.978 23.834 1.00 83.25 263 ALA A C 1
ATOM 2017 O O . ALA A 1 263 ? 8.833 30.101 23.510 1.00 83.25 263 ALA A O 1
ATOM 2018 N N . LYS A 1 264 ? 9.271 27.962 22.968 1.00 83.06 264 LYS A N 1
ATOM 2019 C CA . LYS A 1 264 ? 9.013 28.111 21.533 1.00 83.06 264 LYS A CA 1
ATOM 2020 C C . LYS A 1 264 ? 7.579 28.562 21.231 1.00 83.06 264 LYS A C 1
ATOM 2022 O O . LYS A 1 264 ? 7.382 29.438 20.398 1.00 83.06 264 LYS A O 1
ATOM 2027 N N . ILE A 1 265 ? 6.584 28.025 21.947 1.00 86.56 265 ILE A N 1
ATOM 2028 C CA . ILE A 1 265 ? 5.183 28.466 21.818 1.00 86.56 265 ILE A CA 1
ATOM 2029 C C . ILE A 1 265 ? 5.034 29.949 22.187 1.00 86.56 265 ILE A C 1
ATOM 2031 O O . ILE A 1 265 ? 4.300 30.672 21.519 1.00 86.56 265 ILE A O 1
ATOM 2035 N N . LEU A 1 266 ? 5.737 30.431 23.217 1.00 85.50 266 LEU A N 1
ATOM 2036 C CA . LEU A 1 266 ? 5.714 31.855 23.567 1.00 85.50 266 LEU A CA 1
ATOM 2037 C C . LEU A 1 266 ? 6.349 32.720 22.476 1.00 85.50 266 LEU A C 1
ATOM 2039 O O . LEU A 1 266 ? 5.794 33.759 22.142 1.00 85.50 266 LEU A O 1
ATOM 2043 N N . ASP A 1 267 ? 7.460 32.286 21.886 1.00 85.00 267 ASP A N 1
ATOM 2044 C CA . ASP A 1 267 ? 8.101 33.021 20.790 1.00 85.00 267 ASP A CA 1
ATOM 2045 C C . ASP A 1 267 ? 7.192 33.108 19.554 1.00 85.00 267 ASP A C 1
ATOM 2047 O O . ASP A 1 267 ? 7.079 34.166 18.939 1.00 85.00 267 ASP A O 1
ATOM 2051 N N . MET A 1 268 ? 6.452 32.040 19.245 1.00 83.25 268 MET A N 1
ATOM 2052 C CA . MET A 1 268 ? 5.461 32.051 18.163 1.00 83.25 268 MET A CA 1
ATOM 2053 C C . MET A 1 268 ? 4.263 32.959 18.470 1.00 83.25 268 MET A C 1
ATOM 2055 O O . MET A 1 268 ? 3.762 33.646 17.582 1.00 83.25 268 MET A O 1
ATOM 2059 N N . LEU A 1 269 ? 3.796 32.995 19.723 1.00 85.56 269 LEU A N 1
ATOM 2060 C CA . LEU A 1 269 ? 2.735 33.918 20.144 1.00 85.56 269 LEU A CA 1
ATOM 2061 C C . LEU A 1 269 ? 3.201 35.382 20.115 1.00 85.56 269 LEU A C 1
ATOM 2063 O O . LEU A 1 269 ? 2.389 36.274 19.871 1.00 85.56 269 LEU A O 1
ATOM 2067 N N . GLU A 1 270 ? 4.489 35.641 20.341 1.00 81.75 270 GLU A N 1
ATOM 2068 C CA . GLU A 1 270 ? 5.090 36.968 20.178 1.00 81.75 270 GLU A CA 1
ATOM 2069 C C . GLU A 1 270 ? 5.153 37.368 18.698 1.00 81.75 270 GLU A C 1
ATOM 2071 O O . GLU A 1 270 ? 4.756 38.476 18.333 1.00 81.75 270 GLU A O 1
ATOM 2076 N N . GLU A 1 271 ? 5.582 36.455 17.822 1.00 79.31 271 GLU A N 1
ATOM 2077 C CA . GLU A 1 271 ? 5.617 36.683 16.374 1.00 79.31 271 GLU A CA 1
ATOM 2078 C C . GLU A 1 271 ? 4.215 36.932 15.797 1.00 79.31 271 GLU A C 1
ATOM 2080 O O . GLU A 1 271 ? 4.031 37.831 14.973 1.00 79.31 271 GLU A O 1
ATOM 2085 N N . ALA A 1 272 ? 3.213 36.211 16.308 1.00 77.81 272 ALA A N 1
ATOM 2086 C CA . ALA A 1 272 ? 1.802 36.403 15.985 1.00 77.81 272 ALA A CA 1
ATOM 2087 C C . ALA A 1 272 ? 1.194 37.692 16.579 1.00 77.81 272 ALA A C 1
ATOM 2089 O O . ALA A 1 272 ? 0.046 38.018 16.283 1.00 77.81 272 ALA A O 1
ATOM 2090 N N . GLY A 1 273 ? 1.938 38.435 17.408 1.00 78.00 273 GLY A N 1
ATOM 2091 C CA . GLY A 1 273 ? 1.484 39.688 18.019 1.00 78.00 273 GLY A CA 1
ATOM 2092 C C . GLY A 1 273 ? 0.482 39.511 19.162 1.00 78.00 273 GLY A C 1
ATOM 2093 O O . GLY A 1 273 ? -0.208 40.462 19.517 1.00 78.00 273 GLY A O 1
ATOM 2094 N N . VAL A 1 274 ? 0.391 38.311 19.742 1.00 81.75 274 VAL A N 1
ATOM 2095 C CA . VAL A 1 274 ? -0.497 37.998 20.874 1.00 81.75 274 VAL A CA 1
ATOM 2096 C C . VAL A 1 274 ? 0.110 38.442 22.202 1.00 81.75 274 VAL A C 1
ATOM 2098 O O . VAL A 1 274 ? -0.603 38.900 23.098 1.00 81.75 274 VAL A O 1
ATOM 2101 N N . ILE A 1 275 ? 1.431 38.326 22.328 1.00 87.25 275 ILE A N 1
ATOM 2102 C CA . ILE A 1 275 ? 2.186 38.731 23.515 1.00 87.25 275 ILE A CA 1
ATOM 2103 C C . ILE A 1 275 ? 3.339 39.665 23.135 1.00 87.25 275 ILE A C 1
ATOM 2105 O O . ILE A 1 275 ? 3.819 39.655 22.004 1.00 87.25 275 ILE A O 1
ATOM 2109 N N . GLY A 1 276 ? 3.762 40.495 24.082 1.00 82.19 276 GLY A N 1
ATOM 2110 C CA . GLY A 1 276 ? 4.886 41.411 23.940 1.00 82.19 276 GLY A CA 1
ATOM 2111 C C . GLY A 1 276 ? 6.246 40.714 24.059 1.00 82.19 276 GLY A C 1
ATOM 2112 O O . GLY A 1 276 ? 6.315 39.534 24.418 1.00 82.19 276 GLY A O 1
ATOM 2113 N N . PRO A 1 277 ? 7.340 41.450 23.795 1.00 79.62 277 PRO A N 1
ATOM 2114 C CA . PRO A 1 277 ? 8.689 40.902 23.797 1.00 79.62 277 PRO A CA 1
ATOM 2115 C C . PRO A 1 277 ? 9.121 40.372 25.164 1.00 79.62 277 PRO A C 1
ATOM 2117 O O . PRO A 1 277 ? 8.631 40.793 26.217 1.00 79.62 277 PRO A O 1
ATOM 2120 N N . ALA A 1 278 ? 10.084 39.450 25.147 1.00 76.38 278 ALA A N 1
ATOM 2121 C CA . ALA A 1 278 ? 10.671 38.895 26.361 1.00 76.38 278 ALA A CA 1
ATOM 2122 C C . ALA A 1 278 ? 11.218 39.997 27.293 1.00 76.38 278 ALA A C 1
ATOM 2124 O O . ALA A 1 278 ? 12.094 40.775 26.917 1.00 76.38 278 ALA A O 1
ATOM 2125 N N . ASN A 1 279 ? 10.737 40.027 28.540 1.00 67.62 279 ASN A N 1
ATOM 2126 C CA . ASN A 1 279 ? 11.162 40.981 29.567 1.00 67.62 279 ASN A CA 1
ATOM 2127 C C . ASN A 1 279 ? 11.849 40.256 30.740 1.00 67.62 279 ASN A C 1
ATOM 2129 O O . ASN A 1 279 ? 11.319 40.149 31.850 1.00 67.62 279 ASN A O 1
ATOM 2133 N N . GLY A 1 280 ? 13.034 39.701 30.468 1.00 71.25 280 GLY A N 1
ATOM 2134 C CA . GLY A 1 280 ? 13.821 38.953 31.452 1.00 71.25 280 GLY A CA 1
ATOM 2135 C C . GLY A 1 280 ? 13.080 37.727 32.002 1.00 71.25 280 GLY A C 1
ATOM 2136 O O . GLY A 1 280 ? 12.479 36.967 31.249 1.00 71.25 280 GLY A O 1
ATOM 2137 N N . SER A 1 281 ? 13.126 37.526 33.323 1.00 67.56 281 SER A N 1
ATOM 2138 C CA . SER A 1 281 ? 12.448 36.419 34.021 1.00 67.56 281 SER A CA 1
ATOM 2139 C C . SER A 1 281 ? 10.971 36.687 34.339 1.00 67.56 281 SER A C 1
ATOM 2141 O O . SER A 1 281 ? 10.295 35.819 34.898 1.00 67.56 281 SER A O 1
ATOM 2143 N N . LYS A 1 282 ? 10.456 37.883 34.020 1.00 75.50 282 LYS A N 1
ATOM 2144 C CA . LYS A 1 282 ? 9.062 38.251 34.286 1.00 75.50 282 LYS A CA 1
ATOM 2145 C C . LYS A 1 282 ? 8.135 37.718 33.182 1.00 75.50 282 LYS A C 1
ATOM 2147 O O . LYS A 1 282 ? 8.573 37.548 32.045 1.00 75.50 282 LYS A O 1
ATOM 2152 N N . PRO A 1 283 ? 6.852 37.450 33.496 1.00 78.62 283 PRO A N 1
ATOM 2153 C CA . PRO A 1 283 ? 5.864 37.081 32.484 1.00 78.62 283 PRO A CA 1
ATOM 2154 C C . PRO A 1 283 ? 5.767 38.137 31.373 1.00 78.62 283 PRO A C 1
ATOM 2156 O O . PRO A 1 283 ? 5.827 39.333 31.664 1.00 78.62 283 PRO A O 1
ATOM 2159 N N . ARG A 1 284 ? 5.608 37.696 30.118 1.00 83.06 284 ARG A N 1
ATOM 2160 C CA . ARG A 1 284 ? 5.417 38.587 28.963 1.00 83.06 284 ARG A CA 1
ATOM 2161 C C . ARG A 1 284 ? 4.045 39.265 29.049 1.00 83.06 284 ARG A C 1
ATOM 2163 O O . ARG A 1 284 ? 3.080 38.672 29.541 1.00 83.06 284 ARG A O 1
ATOM 2170 N N . GLU A 1 285 ? 3.990 40.511 28.591 1.00 80.31 285 GLU A N 1
ATOM 2171 C CA . GLU A 1 285 ? 2.760 41.303 28.523 1.00 80.31 285 GLU A CA 1
ATOM 2172 C C . GLU A 1 285 ? 1.830 40.741 27.442 1.00 80.31 285 GLU A C 1
ATOM 2174 O O . GLU A 1 285 ? 2.299 40.247 26.420 1.00 80.31 285 GLU A O 1
ATOM 2179 N N . ILE A 1 286 ? 0.518 40.775 27.665 1.00 84.56 286 ILE A N 1
ATOM 2180 C CA . ILE A 1 286 ? -0.474 40.292 26.696 1.00 84.56 286 ILE A CA 1
ATOM 2181 C C . ILE A 1 286 ? -0.978 41.499 25.906 1.00 84.56 286 ILE A C 1
ATOM 2183 O O . ILE A 1 286 ? -1.404 42.482 26.506 1.00 84.56 286 ILE A O 1
ATOM 2187 N N . LEU A 1 287 ? -0.921 41.427 24.574 1.00 80.62 287 LEU A N 1
ATOM 2188 C CA . LEU A 1 287 ? -1.263 42.544 23.683 1.00 80.62 287 LEU A CA 1
ATOM 2189 C C . LEU A 1 287 ? -2.718 42.513 23.192 1.00 80.62 287 LEU A C 1
ATOM 2191 O O . LEU A 1 287 ? -3.190 43.502 22.643 1.00 80.62 287 LEU A O 1
ATOM 2195 N N . LEU A 1 288 ? -3.419 41.393 23.387 1.00 75.88 288 LEU A N 1
ATOM 2196 C CA . LEU A 1 288 ? -4.823 41.204 23.016 1.00 75.88 288 LEU A CA 1
ATOM 2197 C C . LEU A 1 288 ? -5.730 41.288 24.244 1.00 75.88 288 LEU A C 1
ATOM 2199 O O . LEU A 1 288 ? -5.530 40.561 25.222 1.00 75.88 288 LEU A O 1
ATOM 2203 N N . SER A 1 289 ? -6.761 42.131 24.180 1.00 68.81 289 SER A N 1
ATOM 2204 C CA . SER A 1 289 ? -7.793 42.168 25.215 1.00 68.81 289 SER A CA 1
ATOM 2205 C C . SER A 1 289 ? -8.746 40.971 25.098 1.00 68.81 289 SER A C 1
ATOM 2207 O O . SER A 1 289 ? -8.918 40.359 24.039 1.00 68.81 289 SER A O 1
ATOM 2209 N N . ARG A 1 290 ? -9.397 40.624 26.213 1.00 62.16 290 ARG A N 1
ATOM 2210 C CA . ARG A 1 290 ? -10.340 39.498 26.280 1.00 62.16 290 ARG A CA 1
ATOM 2211 C C . ARG A 1 290 ? -11.539 39.677 25.340 1.00 62.16 290 ARG A C 1
ATOM 2213 O O . ARG A 1 290 ? -11.970 38.708 24.726 1.00 62.16 290 ARG A O 1
ATOM 2220 N N . GLU A 1 291 ? -12.020 40.910 25.189 1.00 59.75 291 GLU A N 1
ATOM 2221 C CA . GLU A 1 291 ? -13.134 41.252 24.296 1.00 59.75 291 GLU A CA 1
ATOM 2222 C C . GLU A 1 291 ? -12.743 41.140 22.812 1.00 59.75 291 GLU A C 1
ATOM 2224 O O . GLU A 1 291 ? -13.527 40.660 21.995 1.00 59.75 291 GLU A O 1
ATOM 2229 N N . GLU A 1 292 ? -11.513 41.515 22.445 1.00 63.00 292 GLU A N 1
ATOM 2230 C CA . GLU A 1 292 ? -10.997 41.354 21.076 1.00 63.00 292 GLU A CA 1
ATOM 2231 C C . GLU A 1 292 ? -10.829 39.878 20.697 1.00 63.00 292 GLU A C 1
ATOM 2233 O O . GLU A 1 292 ? -11.138 39.489 19.571 1.00 63.00 292 GLU A O 1
ATOM 2238 N N . PHE A 1 293 ? -10.410 39.035 21.645 1.00 62.56 293 PHE A N 1
ATOM 2239 C CA . PHE A 1 293 ? -10.287 37.593 21.434 1.00 62.56 293 PHE A CA 1
ATOM 2240 C C . PHE A 1 293 ? -11.650 36.897 21.276 1.00 62.56 293 PHE A C 1
ATOM 2242 O O . PHE A 1 293 ? -11.824 36.064 20.385 1.00 62.56 293 PHE A O 1
ATOM 2249 N N . GLU A 1 294 ? -12.640 37.262 22.096 1.00 60.06 294 GLU A N 1
ATOM 2250 C CA . GLU A 1 294 ? -14.011 36.740 21.987 1.00 60.06 294 GLU A CA 1
ATOM 2251 C C . GLU A 1 294 ? -14.673 37.172 20.662 1.00 60.06 294 GLU A C 1
ATOM 2253 O O . GLU A 1 294 ? -15.331 36.366 19.995 1.00 60.06 294 GLU A O 1
ATOM 2258 N N . ASN A 1 295 ? -14.403 38.400 20.201 1.00 60.78 295 ASN A N 1
ATOM 2259 C CA . ASN A 1 295 ? -14.842 38.874 18.888 1.00 60.78 295 ASN A CA 1
ATOM 2260 C C . ASN A 1 295 ? -14.177 38.103 17.729 1.00 60.78 295 ASN A C 1
ATOM 2262 O O . ASN A 1 295 ? -14.875 37.752 16.773 1.00 60.78 295 ASN A O 1
ATOM 2266 N N . MET A 1 296 ? -12.885 37.760 17.829 1.00 60.09 296 MET A N 1
ATOM 2267 C CA . MET A 1 296 ? -12.182 36.920 16.841 1.00 60.09 296 MET A CA 1
ATOM 2268 C C . MET A 1 296 ? -12.706 35.477 16.783 1.00 60.09 296 MET A C 1
ATOM 2270 O O . MET A 1 296 ? -12.715 34.886 15.708 1.00 60.09 296 MET A O 1
ATOM 2274 N N . GLN A 1 297 ? -13.175 34.900 17.896 1.00 51.84 297 GLN A N 1
ATOM 2275 C CA . GLN A 1 297 ? -13.796 33.566 17.880 1.00 51.84 297 GLN A CA 1
ATOM 2276 C C . GLN A 1 297 ? -15.204 33.569 17.263 1.00 51.84 297 GLN A C 1
ATOM 2278 O O . GLN A 1 297 ? -15.609 32.582 16.649 1.00 51.84 297 GLN A O 1
ATOM 2283 N N . SER A 1 298 ? -15.954 34.667 17.410 1.00 53.97 298 SER A N 1
ATOM 2284 C CA . SER A 1 298 ? -17.324 34.787 16.882 1.00 53.97 298 SER A CA 1
ATOM 2285 C C . SER A 1 298 ? -17.385 34.959 15.356 1.00 53.97 298 SER A C 1
ATOM 2287 O O . SER A 1 298 ? -18.354 34.546 14.716 1.00 53.97 298 SER A O 1
ATOM 2289 N N . GLN A 1 299 ? -16.335 35.527 14.757 1.00 46.38 299 GLN A N 1
ATOM 2290 C CA . GLN A 1 299 ? -16.159 35.644 13.313 1.00 46.38 299 GLN A CA 1
ATOM 2291 C C . GLN A 1 299 ? -15.228 34.519 12.853 1.00 46.38 299 GLN A C 1
ATOM 2293 O O . GLN A 1 299 ? -14.013 34.674 12.867 1.00 46.38 299 GLN A O 1
ATOM 2298 N N . GLY A 1 300 ? -15.798 33.362 12.502 1.00 39.03 300 GLY A N 1
ATOM 2299 C CA . GLY A 1 300 ? -15.046 32.163 12.115 1.00 39.03 300 GLY A CA 1
ATOM 2300 C C . GLY A 1 300 ? -13.840 32.457 11.212 1.00 39.03 300 GLY A C 1
ATOM 2301 O O . GLY A 1 300 ? -13.940 33.253 10.280 1.00 39.03 300 GLY A O 1
ATOM 2302 N N . MET A 1 301 ? -12.711 31.806 11.520 1.00 40.94 301 MET A N 1
ATOM 2303 C CA . MET A 1 301 ? -11.400 31.965 10.880 1.00 40.94 301 MET A CA 1
ATOM 2304 C C . MET A 1 301 ? -11.474 32.213 9.366 1.00 40.94 301 MET A C 1
ATOM 2306 O O . MET A 1 301 ? -11.548 31.287 8.560 1.00 40.94 301 MET A O 1
ATOM 2310 N N . SER A 1 302 ? -11.406 33.483 8.981 1.00 36.94 302 SER A N 1
ATOM 2311 C CA . SER A 1 302 ? -11.245 33.908 7.597 1.00 36.94 302 SER A CA 1
ATOM 2312 C C . SER A 1 302 ? -10.847 35.384 7.568 1.00 36.94 302 SER A C 1
ATOM 2314 O O . SER A 1 302 ? -11.685 36.270 7.406 1.00 36.94 302 SER A O 1
ATOM 2316 N N . GLY A 1 303 ? -9.540 35.629 7.677 1.00 33.16 303 GLY A N 1
ATOM 2317 C CA . GLY A 1 303 ? -8.911 36.896 7.307 1.00 33.16 303 GLY A CA 1
ATOM 2318 C C . GLY A 1 303 ? -8.324 37.659 8.487 1.00 33.16 303 GLY A C 1
ATOM 2319 O O . GLY A 1 303 ? -9.030 38.402 9.154 1.00 33.16 303 GLY A O 1
ATOM 2320 N N . LEU A 1 304 ? -7.009 37.543 8.694 1.00 33.09 304 LEU A N 1
ATOM 2321 C CA . LEU A 1 304 ? -6.272 38.562 9.439 1.00 33.09 304 LEU A CA 1
ATOM 2322 C C . LEU A 1 304 ? -6.099 39.805 8.548 1.00 33.09 304 LEU A C 1
ATOM 2324 O O . LEU A 1 304 ? -5.465 39.698 7.493 1.00 33.09 304 LEU A O 1
ATOM 2328 N N . PRO A 1 305 ? -6.547 41.001 8.964 1.00 34.94 305 PRO A N 1
ATOM 2329 C CA . PRO A 1 305 ? -5.932 42.240 8.530 1.00 34.94 305 PRO A CA 1
ATOM 2330 C C . PRO A 1 305 ? -4.669 42.451 9.373 1.00 34.94 305 PRO A C 1
ATOM 2332 O O . PRO A 1 305 ? -4.720 42.573 10.594 1.00 34.94 305 PRO A O 1
ATOM 2335 N N . VAL A 1 306 ? -3.517 42.489 8.708 1.00 38.25 306 VAL A N 1
ATOM 2336 C CA . VAL A 1 306 ? -2.221 42.814 9.314 1.00 38.25 306 VAL A CA 1
ATOM 2337 C C . VAL A 1 306 ? -2.268 44.255 9.841 1.00 38.25 306 VAL A C 1
ATOM 2339 O O . VAL A 1 306 ? -2.119 45.205 9.070 1.00 38.25 306 VAL A O 1
ATOM 2342 N N . HIS A 1 307 ? -2.477 44.441 11.147 1.00 38.25 307 HIS A N 1
ATOM 2343 C CA . HIS A 1 307 ? -2.280 45.745 11.779 1.00 38.25 307 HIS A CA 1
ATOM 2344 C C . HIS A 1 307 ? -0.784 46.097 11.768 1.00 38.25 307 HIS A C 1
ATOM 2346 O O . HIS A 1 307 ? 0.073 45.308 12.171 1.00 38.25 307 HIS A O 1
ATOM 2352 N N . ARG A 1 308 ? -0.447 47.289 11.257 1.00 40.59 308 ARG A N 1
ATOM 2353 C CA . ARG A 1 308 ? 0.933 47.791 11.229 1.00 40.59 308 ARG A CA 1
ATOM 2354 C C . ARG A 1 308 ? 1.393 48.094 12.655 1.00 40.59 308 ARG A C 1
ATOM 2356 O O . ARG A 1 308 ? 0.753 48.871 13.357 1.00 40.59 308 ARG A O 1
ATOM 2363 N N . ARG A 1 309 ? 2.564 47.559 13.024 1.00 40.34 309 ARG A N 1
ATOM 2364 C CA . ARG A 1 309 ? 3.258 47.735 14.321 1.00 40.34 309 ARG A CA 1
ATOM 2365 C C . ARG A 1 309 ? 3.390 49.183 14.827 1.00 40.34 309 ARG A C 1
ATOM 2367 O O . ARG A 1 309 ? 3.739 49.373 15.982 1.00 40.34 309 ARG A O 1
ATOM 2374 N N . SER A 1 310 ? 3.153 50.199 13.999 1.00 40.66 310 SER A N 1
ATOM 2375 C CA . SER A 1 310 ? 3.302 51.610 14.370 1.00 40.66 310 SER A CA 1
ATOM 2376 C C . SER A 1 310 ? 2.098 52.222 15.097 1.00 40.66 310 SER A C 1
ATOM 2378 O O . SER A 1 310 ? 2.225 53.341 15.581 1.00 40.66 310 SER A O 1
ATOM 2380 N N . GLU A 1 311 ? 0.946 51.544 15.152 1.00 37.59 311 GLU A N 1
ATOM 2381 C CA . GLU A 1 311 ? -0.319 52.144 15.625 1.00 37.59 311 GLU A CA 1
ATOM 2382 C C . GLU A 1 311 ? -0.918 51.475 16.877 1.00 37.59 311 GLU A C 1
ATOM 2384 O O . GLU A 1 311 ? -1.970 51.897 17.348 1.00 37.59 311 GLU A O 1
ATOM 2389 N N . ALA A 1 312 ? -0.257 50.469 17.457 1.00 40.75 312 ALA A N 1
ATOM 2390 C CA . ALA A 1 312 ? -0.736 49.824 18.679 1.00 40.75 312 ALA A CA 1
ATOM 2391 C C . ALA A 1 312 ? -0.387 50.669 19.920 1.00 40.75 312 ALA A C 1
ATOM 2393 O O . ALA A 1 312 ? 0.784 50.817 20.271 1.00 40.75 312 ALA A O 1
ATOM 2394 N N . GLN A 1 313 ? -1.403 51.211 20.593 1.00 41.50 313 GLN A N 1
ATOM 2395 C CA . GLN A 1 313 ? -1.289 51.808 21.926 1.00 41.50 313 GLN A CA 1
ATOM 2396 C C . GLN A 1 313 ? -2.188 51.048 22.902 1.00 41.50 313 GLN A C 1
ATOM 2398 O O . GLN A 1 313 ? -3.344 50.771 22.593 1.00 41.50 313 GLN A O 1
ATOM 2403 N N . ALA A 1 314 ? -1.652 50.723 24.079 1.00 40.62 314 ALA A N 1
ATOM 2404 C CA . ALA A 1 314 ? -2.395 50.041 25.133 1.00 40.62 314 ALA A CA 1
ATOM 2405 C C . ALA A 1 314 ? -3.520 50.940 25.694 1.00 40.62 314 ALA A C 1
ATOM 2407 O O . ALA A 1 314 ? -3.290 52.139 25.894 1.00 40.62 314 ALA A O 1
ATOM 2408 N N . PRO A 1 315 ? -4.718 50.401 25.988 1.00 44.84 315 PRO A N 1
ATOM 2409 C CA . PRO A 1 315 ? -5.755 51.155 26.682 1.00 44.84 315 PRO A CA 1
ATOM 2410 C C . PRO A 1 315 ? -5.347 51.447 28.137 1.00 44.84 315 PRO A C 1
ATOM 2412 O O . PRO A 1 315 ? -4.706 50.637 28.804 1.00 44.84 315 PRO A O 1
ATOM 2415 N N . GLY A 1 316 ? -5.705 52.643 28.615 1.00 42.81 316 GLY A N 1
ATOM 2416 C CA . GLY A 1 316 ? -5.134 53.274 29.814 1.00 42.81 316 GLY A CA 1
ATOM 2417 C C . GLY A 1 316 ? -5.526 52.697 31.181 1.00 42.81 316 GLY A C 1
ATOM 2418 O O . GLY A 1 316 ? -4.951 53.125 32.178 1.00 42.81 316 GLY A O 1
ATOM 2419 N N . SER A 1 317 ? -6.460 51.749 31.270 1.00 44.94 317 SER A N 1
ATOM 2420 C CA . SER A 1 317 ? -6.760 51.015 32.507 1.00 44.94 317 SER A CA 1
ATOM 2421 C C . SER A 1 317 ? -7.625 49.785 32.214 1.00 44.94 317 SER A C 1
ATOM 2423 O O . SER A 1 317 ? -8.485 49.810 31.339 1.00 44.94 317 SER A O 1
ATOM 2425 N N . TYR A 1 318 ? -7.391 48.696 32.952 1.00 51.22 318 TYR A N 1
ATOM 2426 C CA . TYR A 1 318 ? -8.108 47.418 32.809 1.00 51.22 318 TYR A CA 1
ATOM 2427 C C . TYR A 1 318 ? -9.240 47.221 33.833 1.00 51.22 318 TYR A C 1
ATOM 2429 O O . TYR A 1 318 ? -9.891 46.179 33.838 1.00 51.22 318 TYR A O 1
ATOM 2437 N N . LEU A 1 319 ? -9.472 48.190 34.719 1.00 42.72 319 LEU A N 1
ATOM 2438 C CA . LEU A 1 319 ? -10.462 48.101 35.791 1.00 42.72 319 LEU A CA 1
ATOM 2439 C C . LEU A 1 319 ? -11.270 49.400 35.816 1.00 42.72 319 LEU A C 1
ATOM 2441 O O . LEU A 1 319 ? -10.698 50.476 35.979 1.00 42.72 319 LEU A O 1
ATOM 2445 N N . GLY A 1 320 ? -12.579 49.283 35.585 1.00 38.16 320 GLY A N 1
ATOM 2446 C CA . GLY A 1 320 ? -13.538 50.364 35.783 1.00 38.16 320 GLY A CA 1
ATOM 2447 C C . GLY A 1 320 ? -13.815 50.566 37.269 1.00 38.16 320 GLY A C 1
ATOM 2448 O O . GLY A 1 320 ? -13.845 49.599 38.031 1.00 38.16 320 GLY A O 1
ATOM 2449 N N . ASP A 1 321 ? -13.984 51.827 37.649 1.00 38.66 321 ASP A N 1
ATOM 2450 C CA . ASP A 1 321 ? -14.329 52.269 38.995 1.00 38.66 321 ASP A CA 1
ATOM 2451 C C . ASP A 1 321 ? -15.640 51.620 39.466 1.00 38.66 321 ASP A C 1
ATOM 2453 O O . ASP A 1 321 ? -16.698 51.854 38.879 1.00 38.66 321 ASP A O 1
ATOM 2457 N N . ASP A 1 322 ? -15.576 50.842 40.546 1.00 39.81 322 ASP A N 1
ATOM 2458 C CA . ASP A 1 322 ? -16.734 50.573 41.398 1.00 39.81 322 ASP A CA 1
ATOM 2459 C C . ASP A 1 322 ? -16.336 50.921 42.839 1.00 39.81 322 ASP A C 1
ATOM 2461 O O . ASP A 1 322 ? -15.566 50.219 43.500 1.00 39.81 322 ASP A O 1
ATOM 2465 N N . GLU A 1 323 ? -16.784 52.097 43.279 1.00 38.25 323 GLU A N 1
ATOM 2466 C CA . GLU A 1 323 ? -16.743 52.535 44.671 1.00 38.25 323 GLU A CA 1
ATOM 2467 C C . GLU A 1 323 ? -17.763 51.715 45.475 1.00 38.25 323 GLU A C 1
ATOM 2469 O O . GLU A 1 323 ? -18.960 51.763 45.195 1.00 38.25 323 GLU A O 1
ATOM 2474 N N . GLY A 1 324 ? -17.317 50.997 46.510 1.00 32.00 324 GLY A N 1
ATOM 2475 C CA . GLY A 1 324 ? -18.235 50.205 47.332 1.00 32.00 324 GLY A CA 1
ATOM 2476 C C . GLY A 1 324 ? -17.612 49.489 48.528 1.00 32.00 324 GLY A C 1
ATOM 2477 O O . GLY A 1 324 ? -17.616 48.270 48.566 1.00 32.00 324 GLY A O 1
ATOM 2478 N N . ASP A 1 325 ? -17.101 50.284 49.467 1.00 33.50 325 ASP A N 1
ATOM 2479 C CA . ASP A 1 325 ? -17.153 50.132 50.934 1.00 33.50 325 ASP A CA 1
ATOM 2480 C C . ASP A 1 325 ? -16.738 48.824 51.670 1.00 33.50 325 ASP A C 1
ATOM 2482 O O . ASP A 1 325 ? -17.241 47.727 51.450 1.00 33.50 325 ASP A O 1
ATOM 2486 N N . ASP A 1 326 ? -15.913 49.094 52.687 1.00 32.41 326 ASP A N 1
ATOM 2487 C CA . ASP A 1 326 ? -15.611 48.406 53.949 1.00 32.41 326 ASP A CA 1
ATOM 2488 C C . ASP A 1 326 ? -14.872 47.054 53.991 1.00 32.41 326 ASP A C 1
ATOM 2490 O O . ASP A 1 326 ? -15.242 46.044 53.397 1.00 32.41 326 ASP A O 1
ATOM 2494 N N . GLY A 1 327 ? -13.843 47.032 54.848 1.00 31.50 327 GLY A N 1
ATOM 2495 C CA . GLY A 1 327 ? -13.237 45.800 55.334 1.00 31.50 327 GLY A CA 1
ATOM 2496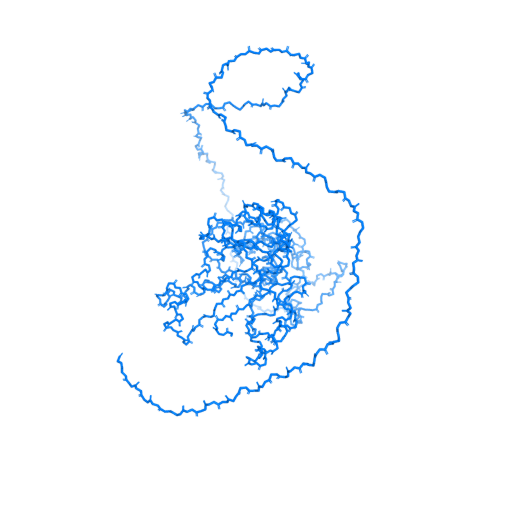 C C . GLY A 1 327 ? -11.767 45.873 55.732 1.00 31.50 327 GLY A C 1
ATOM 2497 O O . GLY A 1 327 ? -11.027 44.935 55.453 1.00 31.50 327 GLY A O 1
ATOM 2498 N N . THR A 1 328 ? -11.308 46.962 56.356 1.00 33.41 328 THR A N 1
ATOM 2499 C CA . THR A 1 328 ? -9.976 47.020 56.993 1.00 33.41 328 THR A CA 1
ATOM 2500 C C . THR A 1 328 ? -9.687 45.792 57.865 1.00 33.41 328 THR A C 1
ATOM 2502 O O . THR A 1 328 ? -10.498 45.453 58.717 1.00 33.41 328 THR A O 1
ATOM 2505 N N . LEU A 1 329 ? -8.499 45.192 57.727 1.00 31.59 329 LEU A N 1
ATOM 2506 C CA . LEU A 1 329 ? -7.744 44.608 58.843 1.00 31.59 329 LEU A CA 1
ATOM 2507 C C . LEU A 1 329 ? -6.254 44.562 58.474 1.00 31.59 329 LEU A C 1
ATOM 2509 O O . LEU A 1 329 ? -5.804 43.760 57.658 1.00 31.59 329 LEU A O 1
ATOM 2513 N N . ALA A 1 330 ? -5.500 45.470 59.087 1.00 31.83 330 ALA A N 1
ATOM 2514 C CA . ALA A 1 330 ? -4.049 45.440 59.132 1.00 31.83 330 ALA A CA 1
ATOM 2515 C C . ALA A 1 330 ? -3.571 44.311 60.057 1.00 31.83 330 ALA A C 1
ATOM 2517 O O . ALA A 1 330 ? -4.152 44.107 61.125 1.00 31.83 330 ALA A O 1
ATOM 2518 N N . PHE A 1 331 ? -2.457 43.666 59.712 1.00 25.28 331 PHE A N 1
ATOM 2519 C CA . PHE A 1 331 ? -1.539 43.161 60.727 1.00 25.28 331 PHE A CA 1
ATOM 2520 C C . PHE A 1 331 ? -0.088 43.366 60.289 1.00 25.28 331 PHE A C 1
ATOM 2522 O O . PHE A 1 331 ? 0.308 43.046 59.172 1.00 25.28 331 PHE A O 1
ATOM 2529 N N . SER A 1 332 ? 0.639 43.992 61.200 1.00 30.73 332 SER A N 1
ATOM 2530 C CA . SER A 1 332 ? 2.042 44.386 61.205 1.00 30.73 332 SER A CA 1
ATOM 2531 C C . SER A 1 332 ? 2.933 43.310 61.831 1.00 30.73 332 SER A C 1
ATOM 2533 O O . SER A 1 332 ? 2.464 42.603 62.721 1.00 30.73 332 SER A O 1
ATOM 2535 N N . GLY A 1 333 ? 4.221 43.336 61.477 1.00 27.28 333 GLY A N 1
ATOM 2536 C CA . GLY A 1 333 ? 5.339 42.731 62.223 1.00 27.28 333 GLY A CA 1
ATOM 2537 C C . GLY A 1 333 ? 5.653 41.288 61.812 1.00 27.28 333 GLY A C 1
ATOM 2538 O O . GLY A 1 333 ? 4.739 40.509 61.571 1.00 27.28 333 GLY A O 1
ATOM 2539 N N . ASP A 1 334 ? 6.898 40.844 61.671 1.00 30.06 334 ASP A N 1
ATOM 2540 C CA . ASP A 1 334 ? 8.192 41.437 62.009 1.00 30.06 334 ASP A CA 1
ATOM 2541 C C . ASP A 1 334 ? 9.281 40.805 61.123 1.00 30.06 334 ASP A C 1
ATOM 2543 O O . ASP A 1 334 ? 9.144 39.675 60.648 1.00 30.06 334 ASP A O 1
ATOM 2547 N N . GLU A 1 335 ? 10.344 41.570 60.888 1.00 35.16 335 GLU A N 1
ATOM 2548 C CA . GLU A 1 335 ? 11.616 41.110 60.334 1.00 35.16 335 GLU A CA 1
ATOM 2549 C C . GLU A 1 335 ? 12.369 40.297 61.397 1.00 35.16 335 GLU A C 1
ATOM 2551 O O . GLU A 1 335 ? 12.597 40.795 62.498 1.00 35.16 335 GLU A O 1
ATOM 2556 N N . GLU A 1 336 ? 12.818 39.089 61.055 1.00 31.17 336 GLU A N 1
ATOM 2557 C CA . GLU A 1 336 ? 13.952 38.450 61.730 1.00 31.17 336 GLU A CA 1
ATOM 2558 C C . GLU A 1 336 ? 14.937 37.921 60.679 1.00 31.17 336 GLU A C 1
ATOM 2560 O O . GLU A 1 336 ? 14.613 37.070 59.847 1.00 31.17 336 GLU A O 1
ATOM 2565 N N . GLU A 1 337 ? 16.146 38.481 60.724 1.00 32.69 337 GLU A N 1
ATOM 2566 C CA . GLU A 1 337 ? 17.372 37.938 60.145 1.00 32.69 337 GLU A CA 1
ATOM 2567 C C . GLU A 1 337 ? 17.755 36.639 60.867 1.00 32.69 337 GLU A C 1
ATOM 2569 O O . GLU A 1 337 ? 17.783 36.602 62.097 1.00 32.69 337 GLU A O 1
ATOM 2574 N N . ILE A 1 338 ? 18.143 35.604 60.115 1.00 31.03 338 ILE A N 1
ATOM 2575 C CA . ILE A 1 338 ? 19.035 34.553 60.619 1.00 31.03 338 ILE A CA 1
ATOM 2576 C C . ILE A 1 338 ? 20.114 34.298 59.560 1.00 31.03 338 ILE A C 1
ATOM 2578 O O . ILE A 1 338 ? 19.816 33.996 58.403 1.00 31.03 338 ILE A O 1
ATOM 2582 N N . GLU A 1 339 ? 21.360 34.480 59.995 1.00 31.47 339 GLU A N 1
ATOM 2583 C CA . GLU A 1 339 ? 22.610 34.261 59.272 1.00 31.47 339 GLU A CA 1
ATOM 2584 C C . GLU A 1 339 ? 22.946 32.769 59.069 1.00 31.47 339 GLU A C 1
ATOM 2586 O O . GLU A 1 339 ? 22.469 31.888 59.779 1.00 31.47 339 GLU A O 1
ATOM 2591 N N . GLU A 1 340 ? 23.797 32.559 58.061 1.00 30.83 340 GLU A N 1
ATOM 2592 C CA . GLU A 1 340 ? 24.690 31.436 57.735 1.00 30.83 340 GLU A CA 1
ATOM 2593 C C . GLU A 1 340 ? 24.679 30.158 58.600 1.00 30.83 340 GLU A C 1
ATOM 2595 O O . GLU A 1 340 ? 25.089 30.164 59.755 1.00 30.83 340 GLU A O 1
ATOM 2600 N N . GLU A 1 341 ? 24.482 29.009 57.937 1.00 31.89 341 GLU A N 1
ATOM 2601 C CA . GLU A 1 341 ? 25.292 27.814 58.208 1.00 31.89 341 GLU A CA 1
ATOM 2602 C C . GLU A 1 341 ? 25.769 27.172 56.896 1.00 31.89 341 GLU A C 1
ATOM 2604 O O . GLU A 1 341 ? 25.000 26.678 56.070 1.00 31.89 341 GLU A O 1
ATOM 2609 N N . THR A 1 342 ? 27.087 27.195 56.714 1.00 30.69 342 THR A N 1
ATOM 2610 C CA . THR A 1 342 ? 27.844 26.371 55.774 1.00 30.69 342 THR A CA 1
ATOM 2611 C C . THR A 1 342 ? 27.866 24.918 56.244 1.00 30.69 342 THR A C 1
ATOM 2613 O O . THR A 1 342 ? 28.360 24.645 57.338 1.00 30.69 342 THR A O 1
ATOM 2616 N N . ALA A 1 343 ? 27.445 23.982 55.394 1.00 30.81 343 ALA A N 1
ATOM 2617 C CA . ALA A 1 343 ? 27.747 22.561 55.552 1.00 30.81 343 ALA A CA 1
ATOM 2618 C C . ALA A 1 343 ? 28.268 21.984 54.227 1.00 30.81 343 ALA A C 1
ATOM 2620 O O . ALA A 1 343 ? 27.619 22.060 53.184 1.00 30.81 343 ALA A O 1
ATOM 2621 N N . VAL A 1 344 ? 29.498 21.486 54.313 1.00 31.91 344 VAL A N 1
ATOM 2622 C CA . VAL A 1 344 ? 30.267 20.709 53.333 1.00 31.91 344 VAL A CA 1
ATOM 2623 C C . VAL A 1 344 ? 29.864 19.226 53.461 1.00 31.91 344 VAL A C 1
ATOM 2625 O O . VAL A 1 344 ? 29.268 18.872 54.474 1.00 31.91 344 VAL A O 1
ATOM 2628 N N . GLU A 1 345 ? 30.264 18.401 52.478 1.00 31.22 345 GLU A N 1
ATOM 2629 C CA . GLU A 1 345 ? 30.162 16.920 52.374 1.00 31.22 345 GLU A CA 1
ATOM 2630 C C . GLU A 1 345 ? 28.900 16.429 51.624 1.00 31.22 345 GLU A C 1
ATOM 2632 O O . GLU A 1 345 ? 27.795 16.892 51.872 1.00 31.22 345 GLU A O 1
ATOM 2637 N N . ASP A 1 346 ? 28.923 15.518 50.647 1.00 32.38 346 ASP A N 1
ATOM 2638 C CA . ASP A 1 346 ? 29.961 14.642 50.096 1.00 32.38 346 ASP A CA 1
ATOM 2639 C C . ASP A 1 346 ? 29.519 14.190 48.689 1.00 32.38 346 ASP A C 1
ATOM 2641 O O . ASP A 1 346 ? 28.414 13.670 48.511 1.00 32.38 346 ASP A O 1
ATOM 2645 N N . THR A 1 347 ? 30.382 14.329 47.683 1.00 34.00 347 THR A N 1
ATOM 2646 C CA . THR A 1 347 ? 30.279 13.556 46.434 1.00 34.00 347 THR A CA 1
ATOM 2647 C C . THR A 1 347 ? 31.317 12.439 46.494 1.00 34.00 347 THR A C 1
ATOM 2649 O O . THR A 1 347 ? 32.504 12.764 46.553 1.00 34.00 347 THR A O 1
ATOM 2652 N N . PRO A 1 348 ? 30.939 11.148 46.476 1.00 35.84 348 PRO A N 1
ATOM 2653 C CA . PRO A 1 348 ? 31.927 10.088 46.434 1.00 35.84 348 PRO A CA 1
ATOM 2654 C C . PRO A 1 348 ? 32.527 9.982 45.033 1.00 35.84 348 PRO A C 1
ATOM 2656 O O . PRO A 1 348 ? 31.847 9.665 44.056 1.00 35.84 348 PRO A O 1
ATOM 2659 N N . ASP A 1 349 ? 33.826 10.247 45.002 1.00 31.64 349 ASP A N 1
ATOM 2660 C CA . ASP A 1 349 ? 34.796 9.836 43.998 1.00 31.64 349 ASP A CA 1
ATOM 2661 C C . ASP A 1 349 ? 34.770 8.300 43.866 1.00 31.64 349 ASP A C 1
ATOM 2663 O O . ASP A 1 349 ? 34.865 7.583 44.866 1.00 31.64 349 ASP A O 1
ATOM 2667 N N . PHE A 1 350 ? 34.646 7.780 42.645 1.00 29.53 350 PHE A N 1
ATOM 2668 C CA . PHE A 1 350 ? 34.934 6.376 42.347 1.00 29.53 350 PHE A CA 1
ATOM 2669 C C . PHE A 1 350 ? 35.949 6.341 41.208 1.00 29.53 350 PHE A C 1
ATOM 2671 O O . PHE A 1 350 ? 35.624 6.573 40.044 1.00 29.53 350 PHE A O 1
ATOM 2678 N N . LEU A 1 351 ? 37.190 6.050 41.584 1.00 31.34 351 LEU A N 1
ATOM 2679 C CA . LEU A 1 351 ? 38.295 5.686 40.712 1.00 31.34 351 LEU A CA 1
ATOM 2680 C C . LEU A 1 351 ? 38.940 4.402 41.247 1.00 31.34 351 LEU A C 1
ATOM 2682 O O . LEU A 1 351 ? 38.923 4.158 42.455 1.00 31.34 351 LEU A O 1
ATOM 2686 N N . LEU A 1 352 ? 39.578 3.696 40.305 1.00 33.16 352 LEU A N 1
ATOM 2687 C CA . LEU A 1 352 ? 40.457 2.514 40.377 1.00 33.16 352 LEU A CA 1
ATOM 2688 C C . LEU A 1 352 ? 39.741 1.186 40.039 1.00 33.16 352 LEU A C 1
ATOM 2690 O O . LEU A 1 352 ? 38.871 0.740 40.781 1.00 33.16 352 LEU A O 1
ATOM 2694 N N . GLU A 1 353 ? 39.906 0.684 38.800 1.00 31.36 353 GLU A N 1
ATOM 2695 C CA . GLU A 1 353 ? 41.006 -0.202 38.301 1.00 31.36 353 GLU A CA 1
ATOM 2696 C C . GLU A 1 353 ? 40.618 -1.685 38.517 1.00 31.36 353 GLU A C 1
ATOM 2698 O O . GLU A 1 353 ? 40.006 -2.000 39.530 1.00 31.36 353 GLU A O 1
ATOM 2703 N N . ASP A 1 354 ? 40.878 -2.683 37.671 1.00 34.25 354 ASP A N 1
ATOM 2704 C CA . ASP A 1 354 ? 41.594 -2.877 36.401 1.00 34.25 354 ASP A CA 1
ATOM 2705 C C . ASP A 1 354 ? 41.212 -4.299 35.894 1.00 34.25 354 ASP A C 1
ATOM 2707 O O . ASP A 1 354 ? 40.709 -5.099 36.689 1.00 34.25 354 ASP A O 1
ATOM 2711 N N . ASP A 1 355 ? 41.406 -4.578 34.599 1.00 32.16 355 ASP A N 1
ATOM 2712 C CA . ASP A 1 355 ? 41.829 -5.864 33.990 1.00 32.16 355 ASP A CA 1
ATOM 2713 C C . ASP A 1 355 ? 41.427 -5.915 32.492 1.00 32.16 355 ASP A C 1
ATOM 2715 O O . ASP A 1 355 ? 40.258 -6.096 32.145 1.00 32.16 355 ASP A O 1
ATOM 2719 N N . GLY A 1 356 ? 42.428 -5.726 31.613 1.00 31.27 356 GLY A N 1
ATOM 2720 C CA . GLY A 1 356 ? 42.351 -5.577 30.142 1.00 31.27 356 GLY A CA 1
ATOM 2721 C C . GLY A 1 356 ? 42.087 -6.859 29.310 1.00 31.27 356 GLY A C 1
ATOM 2722 O O . GLY A 1 356 ? 41.329 -7.714 29.770 1.00 31.27 356 GLY A O 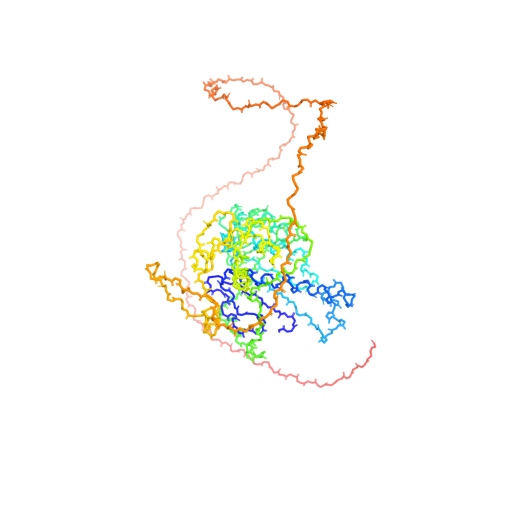1
ATOM 2723 N N . PRO A 1 357 ? 42.674 -7.062 28.098 1.00 42.94 357 PRO A N 1
ATOM 2724 C CA . PRO A 1 357 ? 43.752 -6.315 27.436 1.00 42.94 357 PRO A CA 1
ATOM 2725 C C . PRO A 1 357 ? 43.422 -5.752 26.032 1.00 42.94 357 PRO A C 1
ATOM 2727 O O . PRO A 1 357 ? 42.342 -5.943 25.476 1.00 42.94 357 PRO A O 1
ATOM 2730 N N . ASP A 1 358 ? 44.430 -5.045 25.526 1.00 31.11 358 ASP A N 1
ATOM 2731 C CA . ASP A 1 358 ? 44.569 -4.227 24.323 1.00 31.11 358 ASP A CA 1
ATOM 2732 C C . ASP A 1 358 ? 44.254 -4.908 22.979 1.00 31.11 358 ASP A C 1
ATOM 2734 O O . ASP A 1 358 ? 44.757 -5.993 22.697 1.00 31.11 358 ASP A O 1
ATOM 2738 N N . ASP A 1 359 ? 43.547 -4.184 22.102 1.00 34.81 359 ASP A N 1
ATOM 2739 C CA . ASP A 1 359 ? 43.622 -4.360 20.648 1.00 34.81 359 ASP A CA 1
ATOM 2740 C C . ASP A 1 359 ? 44.062 -3.026 20.023 1.00 34.81 359 ASP A C 1
ATOM 2742 O O . ASP A 1 359 ? 43.339 -2.024 20.027 1.00 34.81 359 ASP A O 1
ATOM 2746 N N . GLU A 1 360 ? 45.299 -3.016 19.524 1.00 31.56 360 GLU A N 1
ATOM 2747 C CA . GLU A 1 360 ? 45.897 -1.912 18.780 1.00 31.56 360 GLU A CA 1
ATOM 2748 C C . GLU A 1 360 ? 45.187 -1.722 17.433 1.00 31.56 360 GLU A C 1
ATOM 2750 O O . GLU A 1 360 ? 45.127 -2.618 16.590 1.00 31.56 360 GLU A O 1
ATOM 2755 N N . VAL A 1 361 ? 44.693 -0.505 17.211 1.00 32.53 361 VAL A N 1
ATOM 2756 C CA . VAL A 1 361 ? 44.247 -0.013 15.907 1.00 32.53 361 VAL A CA 1
ATOM 2757 C C . VAL A 1 361 ? 45.490 0.463 15.155 1.00 32.53 361 VAL A C 1
ATOM 2759 O O . VAL A 1 361 ? 46.126 1.426 15.581 1.00 32.53 361 VAL A O 1
ATOM 2762 N N . GLN A 1 362 ? 45.856 -0.207 14.059 1.00 31.70 362 GLN A N 1
ATOM 2763 C CA . GLN A 1 362 ? 46.853 0.303 13.116 1.00 31.70 362 GLN A CA 1
ATOM 2764 C C . GLN A 1 362 ? 46.169 0.857 11.867 1.00 31.70 362 GLN A C 1
ATOM 2766 O O . GLN A 1 362 ? 45.450 0.158 11.153 1.00 31.70 362 GLN A O 1
ATOM 2771 N N . ASP A 1 363 ? 46.426 2.143 11.650 1.00 32.22 363 ASP A N 1
ATOM 2772 C CA . ASP A 1 363 ? 46.155 2.899 10.440 1.00 32.22 363 ASP A CA 1
ATOM 2773 C C . ASP A 1 363 ? 47.021 2.374 9.279 1.00 32.22 363 ASP A C 1
ATOM 2775 O O . ASP A 1 363 ? 48.250 2.403 9.354 1.00 32.22 363 ASP A O 1
ATOM 2779 N N . GLU A 1 364 ? 46.401 1.960 8.173 1.00 31.72 364 GLU A N 1
ATOM 2780 C CA . GLU A 1 364 ? 47.088 1.721 6.898 1.00 31.72 364 GLU A CA 1
ATOM 2781 C C . GLU A 1 364 ? 46.395 2.499 5.766 1.00 31.72 364 GLU A C 1
ATOM 2783 O O . GLU A 1 364 ? 45.535 1.984 5.057 1.00 31.72 364 GLU A O 1
ATOM 2788 N N . GLU A 1 365 ? 46.814 3.747 5.549 1.00 33.22 365 GLU A N 1
ATOM 2789 C CA . GLU A 1 365 ? 46.765 4.368 4.222 1.00 33.22 365 GLU A CA 1
ATOM 2790 C C . GLU A 1 365 ? 48.108 5.034 3.921 1.00 33.22 365 GLU A C 1
ATOM 2792 O O . GLU A 1 365 ? 48.442 6.108 4.420 1.00 33.22 365 GLU A O 1
ATOM 2797 N N . GLY A 1 366 ? 48.885 4.377 3.064 1.00 30.56 366 GLY A N 1
ATOM 2798 C CA . GLY A 1 366 ? 50.086 4.944 2.474 1.00 30.56 366 GLY A CA 1
ATOM 2799 C C . GLY A 1 366 ? 51.095 3.869 2.120 1.00 30.56 366 GLY A C 1
ATOM 2800 O O . GLY A 1 366 ? 51.892 3.506 2.967 1.00 30.56 366 GLY A O 1
ATOM 2801 N N . ILE A 1 367 ? 51.059 3.389 0.875 1.00 30.84 367 ILE A N 1
ATOM 2802 C CA . ILE A 1 367 ? 52.220 3.207 -0.016 1.00 30.84 367 ILE A CA 1
ATOM 2803 C C . ILE A 1 367 ? 51.649 2.861 -1.400 1.00 30.84 367 ILE A C 1
ATOM 2805 O O . ILE A 1 367 ? 51.341 1.726 -1.754 1.00 30.84 367 ILE A O 1
ATOM 2809 N N . LEU A 1 368 ? 51.453 3.925 -2.171 1.00 32.78 368 LEU A N 1
ATOM 2810 C CA . LEU A 1 368 ? 51.284 3.921 -3.615 1.00 32.78 368 LEU A CA 1
ATOM 2811 C C . LEU A 1 368 ? 52.670 4.251 -4.173 1.00 32.78 368 LEU A C 1
ATOM 2813 O O . LEU A 1 368 ? 53.001 5.420 -4.294 1.00 32.78 368 LEU A O 1
ATOM 2817 N N . ASP A 1 369 ? 53.501 3.233 -4.384 1.00 35.00 369 ASP A N 1
ATOM 2818 C CA . ASP A 1 369 ? 54.670 3.251 -5.277 1.00 35.00 369 ASP A CA 1
ATOM 2819 C C . ASP A 1 369 ? 55.418 1.924 -5.107 1.00 35.00 369 ASP A C 1
ATOM 2821 O O . ASP A 1 369 ? 56.116 1.749 -4.118 1.00 35.00 369 ASP A O 1
ATOM 2825 N N . ASP A 1 370 ? 55.194 0.969 -6.024 1.00 31.58 370 ASP A N 1
ATOM 2826 C CA . ASP A 1 370 ? 56.209 0.001 -6.509 1.00 31.58 370 ASP A CA 1
ATOM 2827 C C . ASP A 1 370 ? 55.625 -1.125 -7.392 1.00 31.58 370 ASP A C 1
ATOM 2829 O O . ASP A 1 370 ? 55.999 -2.292 -7.309 1.00 31.58 370 ASP A O 1
ATOM 2833 N N . ILE A 1 371 ? 54.747 -0.788 -8.348 1.00 31.75 371 ILE A N 1
ATOM 2834 C CA . ILE A 1 371 ? 54.467 -1.676 -9.498 1.00 31.75 371 ILE A CA 1
ATOM 2835 C C . ILE A 1 371 ? 54.706 -0.905 -10.804 1.00 31.75 371 ILE A C 1
ATOM 2837 O O . ILE A 1 371 ? 53.864 -0.770 -11.688 1.00 31.75 371 ILE A O 1
ATOM 2841 N N . ARG A 1 372 ? 55.926 -0.371 -10.918 1.00 33.41 372 ARG A N 1
ATOM 2842 C CA . ARG A 1 372 ? 56.587 -0.034 -12.185 1.00 33.41 372 ARG A CA 1
ATOM 2843 C C . ARG A 1 372 ? 57.964 -0.688 -12.222 1.00 33.41 372 ARG A C 1
ATOM 2845 O O . ARG A 1 372 ? 58.985 -0.018 -12.241 1.00 33.41 372 ARG A O 1
ATOM 2852 N N . SER A 1 373 ? 58.010 -2.011 -12.294 1.00 32.97 373 SER A N 1
ATOM 2853 C CA . SER A 1 373 ? 59.105 -2.668 -13.008 1.00 32.97 373 SER A CA 1
ATOM 2854 C C . SER A 1 373 ? 58.681 -4.067 -13.435 1.00 32.97 373 SER A C 1
ATOM 2856 O O . SER A 1 373 ? 58.498 -4.974 -12.633 1.00 32.97 373 SER A O 1
ATOM 2858 N N . GLY A 1 374 ? 58.485 -4.235 -14.741 1.00 31.28 374 GLY A N 1
ATOM 2859 C CA . GLY A 1 374 ? 58.373 -5.559 -15.324 1.00 31.28 374 GLY A CA 1
ATOM 2860 C C . GLY A 1 374 ? 59.700 -6.295 -15.188 1.00 31.28 374 GLY A C 1
ATOM 2861 O O . GLY A 1 374 ? 60.748 -5.740 -15.521 1.00 31.28 374 GLY A O 1
ATOM 2862 N N . LYS A 1 375 ? 59.639 -7.552 -14.747 1.00 32.00 375 LYS A N 1
ATOM 2863 C CA . LYS A 1 375 ? 60.551 -8.618 -15.172 1.00 32.00 375 LYS A CA 1
ATOM 2864 C C . LYS A 1 375 ? 59.986 -9.992 -14.806 1.00 32.00 375 LYS A C 1
ATOM 2866 O O . LYS A 1 375 ? 59.701 -10.302 -13.660 1.00 32.00 375 LYS A O 1
ATOM 2871 N N . THR A 1 376 ? 59.845 -10.775 -15.865 1.00 29.98 376 THR A N 1
ATOM 2872 C CA . THR A 1 376 ? 59.705 -12.230 -15.985 1.00 29.98 376 THR A CA 1
ATOM 2873 C C . THR A 1 376 ? 60.586 -13.050 -15.036 1.00 29.98 376 THR A C 1
ATOM 2875 O O . THR A 1 376 ? 61.777 -12.758 -14.944 1.00 29.98 376 THR A O 1
ATOM 2878 N N . ALA A 1 377 ? 60.054 -14.155 -14.494 1.00 29.61 377 ALA A N 1
ATOM 2879 C CA . ALA A 1 377 ? 60.388 -15.542 -14.885 1.00 29.61 377 ALA A CA 1
ATOM 2880 C C . ALA A 1 377 ? 60.146 -16.568 -13.750 1.00 29.61 377 ALA A C 1
ATOM 2882 O O . ALA A 1 377 ? 60.648 -16.391 -12.648 1.00 29.61 377 ALA A O 1
ATOM 2883 N N . GLY A 1 378 ? 59.516 -17.700 -14.099 1.00 27.38 378 GLY A N 1
ATOM 2884 C CA . GLY A 1 378 ? 60.056 -19.028 -13.763 1.00 27.38 378 GLY A CA 1
ATOM 2885 C C . GLY A 1 378 ? 59.449 -19.828 -12.602 1.00 27.38 378 GLY A C 1
ATOM 2886 O O . GLY A 1 378 ? 59.958 -19.771 -11.494 1.00 27.38 378 GLY A O 1
ATOM 2887 N N . ASN A 1 379 ? 58.464 -20.670 -12.942 1.00 29.39 379 ASN A N 1
ATOM 2888 C CA . ASN A 1 379 ? 58.373 -22.117 -12.662 1.00 29.39 379 ASN A CA 1
ATOM 2889 C C . ASN A 1 379 ? 58.701 -22.695 -11.268 1.00 29.39 379 ASN A C 1
ATOM 2891 O O . ASN A 1 379 ? 59.863 -22.774 -10.878 1.00 29.39 379 ASN A O 1
ATOM 2895 N N . ASN A 1 380 ? 57.705 -23.330 -10.634 1.00 29.14 380 ASN A N 1
ATOM 2896 C CA . ASN A 1 380 ? 57.460 -24.793 -10.653 1.00 29.14 380 ASN A CA 1
ATOM 2897 C C . ASN A 1 380 ? 56.530 -25.180 -9.487 1.00 29.14 380 ASN A C 1
ATOM 2899 O O . ASN A 1 380 ? 56.845 -24.823 -8.362 1.00 29.14 380 ASN A O 1
ATOM 2903 N N . TYR A 1 381 ? 55.461 -25.947 -9.745 1.00 31.17 381 TYR A N 1
ATOM 2904 C CA . TYR A 1 381 ? 55.106 -27.194 -9.034 1.00 31.17 381 TYR A CA 1
ATOM 2905 C C . TYR A 1 381 ? 53.904 -27.879 -9.725 1.00 31.17 381 TYR A C 1
ATOM 2907 O O . TYR A 1 381 ? 52.775 -27.422 -9.616 1.00 31.17 381 TYR A O 1
ATOM 2915 N N . VAL A 1 382 ? 54.250 -28.926 -10.485 1.00 31.58 382 VAL A N 1
ATOM 2916 C CA . VAL A 1 382 ? 53.628 -30.251 -10.717 1.00 31.58 382 VAL A CA 1
ATOM 2917 C C . VAL A 1 382 ? 52.094 -30.396 -10.753 1.00 31.58 382 VAL A C 1
ATOM 2919 O O . VAL A 1 382 ? 51.407 -30.206 -9.755 1.00 31.58 382 VAL A O 1
ATOM 2922 N N . GLU A 1 383 ? 51.641 -30.855 -11.924 1.00 30.17 383 GLU A N 1
ATOM 2923 C CA . GLU A 1 383 ? 50.314 -31.346 -12.321 1.00 30.17 383 GLU A CA 1
ATOM 2924 C C . GLU A 1 383 ? 50.077 -32.814 -11.899 1.00 30.17 383 GLU A C 1
ATOM 2926 O O . GLU A 1 383 ? 51.016 -33.613 -11.871 1.00 30.17 383 GLU A O 1
ATOM 2931 N N . GLU A 1 384 ? 48.812 -33.170 -11.652 1.00 31.66 384 GLU A N 1
ATOM 2932 C CA . GLU A 1 384 ? 48.279 -34.537 -11.770 1.00 31.66 384 GLU A CA 1
ATOM 2933 C C . GLU A 1 384 ? 47.232 -34.541 -12.910 1.00 31.66 384 GLU A C 1
ATOM 2935 O O . GLU A 1 384 ? 46.298 -33.737 -12.896 1.00 31.66 384 GLU A O 1
ATOM 2940 N N . GLU A 1 385 ? 47.455 -35.408 -13.908 1.00 32.25 385 GLU A N 1
ATOM 2941 C CA . GLU A 1 385 ? 46.551 -35.835 -15.004 1.00 32.25 385 GLU A CA 1
ATOM 2942 C C . GLU A 1 385 ? 45.398 -36.697 -14.413 1.00 32.25 385 GLU A C 1
ATOM 2944 O O . GLU A 1 385 ? 45.505 -37.128 -13.268 1.00 32.25 385 GLU A O 1
ATOM 2949 N N . GLU A 1 386 ? 44.241 -37.013 -15.003 1.00 31.28 386 GLU A N 1
ATOM 2950 C CA . GLU A 1 386 ? 43.696 -37.219 -16.360 1.00 31.28 386 GLU A CA 1
ATOM 2951 C C . GLU A 1 386 ? 42.192 -36.782 -16.288 1.00 31.28 386 GLU A C 1
ATOM 2953 O O . GLU A 1 386 ? 41.651 -36.620 -15.195 1.00 31.28 386 GLU A O 1
ATOM 2958 N N . ASP A 1 387 ? 41.423 -36.438 -17.322 1.00 31.03 387 ASP A N 1
ATOM 2959 C CA . ASP A 1 387 ? 41.022 -37.203 -18.505 1.00 31.03 387 ASP A CA 1
ATOM 2960 C C . ASP A 1 387 ? 40.354 -36.240 -19.508 1.00 31.03 387 ASP A C 1
ATOM 2962 O O . ASP A 1 387 ? 39.652 -35.295 -19.131 1.00 31.03 387 ASP A O 1
ATOM 2966 N N . THR A 1 388 ? 40.554 -36.505 -20.797 1.00 30.98 388 THR A N 1
ATOM 2967 C CA . THR A 1 388 ? 39.991 -35.753 -21.928 1.00 30.98 388 THR A CA 1
ATOM 2968 C C . THR A 1 388 ? 38.951 -36.610 -22.649 1.00 30.98 388 THR A C 1
ATOM 2970 O O . THR A 1 388 ? 39.219 -37.761 -22.977 1.00 30.98 388 THR A O 1
ATOM 2973 N N . GLU A 1 389 ? 37.777 -36.041 -22.937 1.0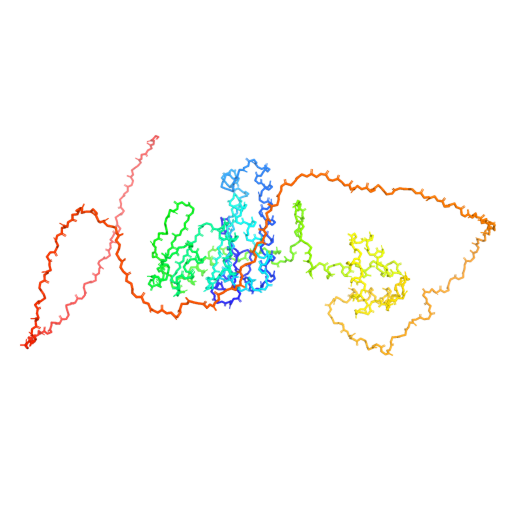0 35.31 389 GLU A N 1
ATOM 2974 C CA . GLU A 1 389 ? 36.867 -36.542 -23.973 1.00 35.31 389 GLU A CA 1
ATOM 2975 C C . GLU A 1 389 ? 36.733 -35.466 -25.059 1.00 35.31 389 GLU A C 1
ATOM 2977 O O . GLU A 1 389 ? 36.321 -34.332 -24.801 1.00 35.31 389 GLU A O 1
ATOM 2982 N N . GLU A 1 390 ? 37.150 -35.836 -26.270 1.00 33.12 390 GLU A N 1
ATOM 2983 C CA . GLU A 1 390 ? 37.034 -35.075 -27.512 1.00 33.12 390 GLU A CA 1
ATOM 2984 C C . GLU A 1 390 ? 35.564 -34.978 -27.955 1.00 33.12 390 GLU A C 1
ATOM 2986 O O . GLU A 1 390 ? 34.827 -35.964 -27.936 1.00 33.12 390 GLU A O 1
ATOM 2991 N N . VAL A 1 391 ? 35.145 -33.797 -28.419 1.00 36.50 391 VAL A N 1
ATOM 2992 C CA . VAL A 1 391 ? 33.905 -33.614 -29.184 1.00 36.50 391 VAL A CA 1
ATOM 2993 C C . VAL A 1 391 ? 34.291 -33.046 -30.545 1.00 36.50 391 VAL A C 1
ATOM 2995 O O . VAL A 1 391 ? 34.894 -31.978 -30.625 1.00 36.50 391 VAL A O 1
ATOM 2998 N N . GLU A 1 392 ? 33.969 -33.801 -31.594 1.00 33.66 392 GLU A N 1
ATOM 2999 C CA . GLU A 1 392 ? 34.229 -33.487 -32.999 1.00 33.66 392 GLU A CA 1
ATOM 3000 C C . GLU A 1 392 ? 33.559 -32.169 -33.434 1.00 33.66 392 GLU A C 1
ATOM 3002 O O . GLU A 1 392 ? 32.358 -31.959 -33.243 1.00 33.66 392 GLU A O 1
ATOM 3007 N N . GLU A 1 393 ? 34.349 -31.294 -34.061 1.00 32.66 393 GLU A N 1
ATOM 3008 C CA . GLU A 1 393 ? 33.882 -30.127 -34.810 1.00 32.66 393 GLU A CA 1
ATOM 3009 C C . GLU A 1 393 ? 33.250 -30.577 -36.138 1.00 32.66 393 GLU A C 1
ATOM 3011 O O . GLU A 1 393 ? 33.867 -31.284 -36.935 1.00 32.66 393 GLU A O 1
ATOM 3016 N N . VAL A 1 394 ? 32.009 -30.152 -36.386 1.00 35.03 394 VAL A N 1
ATOM 3017 C CA . VAL A 1 394 ? 31.307 -30.354 -37.660 1.00 35.03 394 VAL A CA 1
ATOM 3018 C C . VAL A 1 394 ? 31.609 -29.176 -38.585 1.00 35.03 394 VAL A C 1
ATOM 3020 O O . VAL A 1 394 ? 31.336 -28.024 -38.245 1.00 35.03 394 VAL A O 1
ATOM 3023 N N . GLU A 1 395 ? 32.160 -29.492 -39.757 1.00 34.00 395 GLU A N 1
ATOM 3024 C CA . GLU A 1 395 ? 32.475 -28.568 -40.847 1.00 34.00 395 GLU A CA 1
ATOM 3025 C C . GLU A 1 395 ? 31.251 -27.760 -41.315 1.00 34.00 395 GLU A C 1
ATOM 3027 O O . GLU A 1 395 ? 30.178 -28.291 -41.610 1.00 34.00 395 GLU A O 1
ATOM 3032 N N . THR A 1 396 ? 31.452 -26.450 -41.434 1.00 30.97 396 THR A N 1
ATOM 3033 C CA . THR A 1 396 ? 30.571 -25.502 -42.116 1.00 30.97 396 THR A CA 1
ATOM 3034 C C . THR A 1 396 ? 30.718 -25.646 -43.631 1.00 30.97 396 THR A C 1
ATOM 3036 O O . THR A 1 396 ? 31.803 -25.414 -44.163 1.00 30.97 396 THR A O 1
ATOM 3039 N N . VAL A 1 397 ? 29.629 -25.978 -44.327 1.00 35.28 397 VAL A N 1
ATOM 3040 C CA . VAL A 1 397 ? 29.544 -25.914 -45.793 1.00 35.28 397 VAL A CA 1
ATOM 3041 C C . VAL A 1 397 ? 28.863 -24.605 -46.185 1.00 35.28 397 VAL A C 1
ATOM 3043 O O . VAL A 1 397 ? 27.756 -24.313 -45.737 1.00 35.28 397 VAL A O 1
ATOM 3046 N N . GLU A 1 398 ? 29.566 -23.818 -46.995 1.00 33.16 398 GLU A N 1
ATOM 3047 C CA . GLU A 1 398 ? 29.086 -22.612 -47.669 1.00 33.16 398 GLU A CA 1
ATOM 3048 C C . GLU A 1 398 ? 28.064 -23.000 -48.758 1.00 33.16 398 GLU A C 1
ATOM 3050 O O . GLU A 1 398 ? 28.361 -23.833 -49.615 1.00 33.16 398 GLU A O 1
ATOM 3055 N N . GLU A 1 399 ? 26.860 -22.418 -48.730 1.00 35.50 399 GLU A N 1
ATOM 3056 C CA . GLU A 1 399 ? 25.896 -22.495 -49.836 1.00 35.50 399 GLU A CA 1
ATOM 3057 C C . GLU A 1 399 ? 26.032 -21.241 -50.712 1.00 35.50 399 GLU A C 1
ATOM 3059 O O . GLU A 1 399 ? 25.848 -20.116 -50.246 1.00 35.50 399 GLU A O 1
ATOM 3064 N N . GLU A 1 400 ? 26.386 -21.454 -51.982 1.00 36.97 400 GLU A N 1
ATOM 3065 C CA . GLU A 1 400 ? 26.360 -20.450 -53.046 1.00 36.97 400 GLU A CA 1
ATOM 3066 C C . GLU A 1 400 ? 24.918 -20.243 -53.544 1.00 36.97 400 GLU A C 1
ATOM 3068 O O . GLU A 1 400 ? 24.216 -21.196 -53.893 1.00 36.97 400 GLU A O 1
ATOM 3073 N N . ASP A 1 401 ? 24.501 -18.976 -53.588 1.00 36.59 401 ASP A N 1
ATOM 3074 C CA . ASP A 1 401 ? 23.263 -18.488 -54.195 1.00 36.59 401 ASP A CA 1
ATOM 3075 C C . ASP A 1 401 ? 23.269 -18.698 -55.720 1.00 36.59 401 ASP A C 1
ATOM 3077 O O . ASP A 1 401 ? 24.155 -18.192 -56.410 1.00 36.59 401 ASP A O 1
ATOM 3081 N N . ASP A 1 402 ? 22.236 -19.354 -56.265 1.00 37.25 402 ASP A N 1
ATOM 3082 C CA . ASP A 1 402 ? 21.897 -19.223 -57.685 1.00 37.25 402 ASP A CA 1
ATOM 3083 C C . ASP A 1 402 ? 20.379 -19.350 -57.945 1.00 37.25 402 ASP A C 1
ATOM 3085 O O . ASP A 1 402 ? 19.658 -20.172 -57.373 1.00 37.25 402 ASP A O 1
ATOM 3089 N N . ASP A 1 403 ? 19.907 -18.470 -58.824 1.00 37.03 403 ASP A N 1
ATOM 3090 C CA . ASP A 1 403 ? 18.527 -18.087 -59.128 1.00 37.03 403 ASP A CA 1
ATOM 3091 C C . ASP A 1 403 ? 17.533 -19.219 -59.480 1.00 37.03 403 ASP A C 1
ATOM 3093 O O . ASP A 1 403 ? 17.804 -20.055 -60.349 1.00 37.03 403 ASP A O 1
ATOM 3097 N N . LYS A 1 404 ? 16.287 -19.114 -58.967 1.00 36.06 404 LYS A N 1
ATOM 3098 C CA . LYS A 1 404 ? 15.019 -19.108 -59.754 1.00 36.06 404 LYS A CA 1
ATOM 3099 C C . LYS A 1 404 ? 13.761 -19.170 -58.877 1.00 36.06 404 LYS A C 1
ATOM 3101 O O . LYS A 1 404 ? 13.443 -20.192 -58.278 1.00 36.06 404 LYS A O 1
ATOM 3106 N N . ILE A 1 405 ? 12.965 -18.103 -58.926 1.00 43.75 405 ILE A N 1
ATOM 3107 C CA . ILE A 1 405 ? 11.581 -18.052 -58.431 1.00 43.75 405 ILE A CA 1
ATOM 3108 C C . ILE A 1 405 ? 10.642 -18.599 -59.524 1.00 43.75 405 ILE A C 1
ATOM 3110 O O . ILE A 1 405 ? 10.656 -18.055 -60.632 1.00 43.75 405 ILE A O 1
ATOM 3114 N N . PRO A 1 406 ? 9.791 -19.609 -59.260 1.00 43.94 406 PRO A N 1
ATOM 3115 C CA . PRO A 1 406 ? 8.651 -19.905 -60.116 1.00 43.94 406 PRO A CA 1
ATOM 3116 C C . PRO A 1 406 ? 7.374 -19.214 -59.607 1.00 43.94 406 PRO A C 1
ATOM 3118 O O . PRO A 1 406 ? 7.020 -19.286 -58.431 1.00 43.94 406 PRO A O 1
ATOM 3121 N N . ASP A 1 407 ? 6.684 -18.557 -60.539 1.00 40.12 407 ASP A N 1
ATOM 3122 C CA . ASP A 1 407 ? 5.358 -17.942 -60.407 1.00 40.12 407 ASP A CA 1
ATOM 3123 C C . ASP A 1 407 ? 4.305 -18.952 -59.900 1.00 40.12 407 ASP A C 1
ATOM 3125 O O . ASP A 1 407 ? 4.123 -20.017 -60.496 1.00 40.12 407 ASP A O 1
ATOM 3129 N N . VAL A 1 408 ? 3.567 -18.606 -58.838 1.00 43.03 408 VAL A N 1
ATOM 3130 C CA . VAL A 1 408 ? 2.395 -19.363 -58.355 1.00 43.03 408 VAL A CA 1
ATOM 3131 C C . VAL A 1 408 ? 1.123 -18.554 -58.653 1.00 43.03 408 VAL A C 1
ATOM 3133 O O . VAL A 1 408 ? 1.045 -17.384 -58.269 1.00 43.03 408 VAL A O 1
ATOM 3136 N N . PRO A 1 409 ? 0.110 -19.129 -59.330 1.00 45.41 409 PRO A N 1
ATOM 3137 C CA . PRO A 1 409 ? -1.095 -18.404 -59.721 1.00 45.41 409 PRO A CA 1
ATOM 3138 C C . PRO A 1 409 ? -2.028 -18.132 -58.529 1.00 45.41 409 PRO A C 1
ATOM 3140 O O . PRO A 1 409 ? -2.214 -18.970 -57.649 1.00 45.41 409 PRO A O 1
ATOM 3143 N N . LYS A 1 410 ? -2.644 -16.944 -58.535 1.00 40.53 410 LYS A N 1
ATOM 3144 C CA . LYS A 1 410 ? -3.666 -16.500 -57.574 1.00 40.53 410 LYS A CA 1
ATOM 3145 C C . LYS A 1 410 ? -4.948 -17.332 -57.716 1.00 40.53 410 LYS A C 1
ATOM 3147 O O . LYS A 1 410 ? -5.561 -17.310 -58.780 1.00 40.53 410 LYS A O 1
ATOM 3152 N N . GLU A 1 411 ? -5.376 -17.990 -56.640 1.00 43.81 411 GLU A N 1
ATOM 3153 C CA . GLU A 1 411 ? -6.724 -18.561 -56.507 1.00 43.81 411 GLU A CA 1
ATOM 3154 C C . GLU A 1 411 ? -7.677 -17.564 -55.822 1.00 43.81 411 GLU A C 1
ATOM 3156 O O . GLU A 1 411 ? -7.332 -16.927 -54.824 1.00 43.81 411 GLU A O 1
ATOM 3161 N N . ASP A 1 412 ? -8.880 -17.427 -56.385 1.00 46.88 412 ASP A N 1
ATOM 3162 C CA . ASP A 1 412 ? -9.977 -16.601 -55.871 1.00 46.88 412 ASP A CA 1
ATOM 3163 C C . ASP A 1 412 ? -10.583 -17.173 -54.569 1.00 46.88 412 ASP A C 1
ATOM 3165 O O . ASP A 1 412 ? -10.661 -18.391 -54.390 1.00 46.88 412 ASP A O 1
ATOM 3169 N N . PRO A 1 413 ? -11.080 -16.322 -53.649 1.00 44.22 413 PRO A N 1
ATOM 3170 C CA . PRO A 1 413 ? -11.554 -16.766 -52.343 1.00 44.22 413 PRO A CA 1
ATOM 3171 C C . PRO A 1 413 ? -12.933 -17.446 -52.409 1.00 44.22 413 PRO A C 1
ATOM 3173 O O . PRO A 1 413 ? -13.923 -16.865 -52.861 1.00 44.22 413 PRO A O 1
ATOM 3176 N N . ALA A 1 414 ? -13.020 -18.663 -51.865 1.00 43.16 414 ALA A N 1
ATOM 3177 C CA . ALA A 1 414 ? -14.269 -19.398 -51.665 1.00 43.16 414 ALA A CA 1
ATOM 3178 C C . ALA A 1 414 ? -15.198 -18.721 -50.621 1.00 43.16 414 ALA A C 1
ATOM 3180 O O . ALA A 1 414 ? -14.725 -18.095 -49.665 1.00 43.16 414 ALA A O 1
ATOM 3181 N N . PRO A 1 415 ? -16.536 -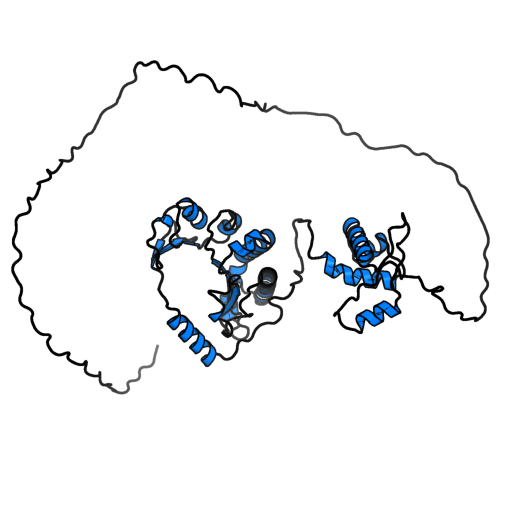18.837 -50.758 1.00 45.31 415 PRO A N 1
ATOM 3182 C CA . PRO A 1 415 ? -17.491 -18.088 -49.944 1.00 45.31 415 PRO A CA 1
ATOM 3183 C C . PRO A 1 415 ? -17.629 -18.624 -48.508 1.00 45.31 415 PRO A C 1
ATOM 3185 O O . PRO A 1 415 ? -17.759 -19.822 -48.266 1.00 45.31 415 PRO A O 1
ATOM 3188 N N . LYS A 1 416 ? -17.675 -17.691 -47.548 1.00 41.56 416 LYS A N 1
ATOM 3189 C CA . LYS A 1 416 ? -17.832 -17.922 -46.101 1.00 41.56 416 LYS A CA 1
ATOM 3190 C C . LYS A 1 416 ? -19.155 -18.632 -45.766 1.00 41.56 416 LYS A C 1
ATOM 3192 O O . LYS A 1 416 ? -20.232 -18.066 -45.960 1.00 41.56 416 LYS A O 1
ATOM 3197 N N . SER A 1 417 ? -19.086 -19.826 -45.175 1.00 40.72 417 SER A N 1
ATOM 3198 C CA . SER A 1 417 ? -20.234 -20.509 -44.565 1.00 40.72 417 SER A CA 1
ATOM 3199 C C . SER A 1 417 ? -20.549 -19.927 -43.180 1.00 40.72 417 SER A C 1
ATOM 3201 O O . SER A 1 417 ? -19.689 -19.915 -42.300 1.00 40.72 417 SER A O 1
ATOM 3203 N N . LYS A 1 418 ? -21.787 -19.462 -42.971 1.00 43.88 418 LYS A N 1
ATOM 3204 C CA . LYS A 1 418 ? -22.302 -19.007 -41.666 1.00 43.88 418 LYS A CA 1
ATOM 3205 C C . LYS A 1 418 ? -22.427 -20.184 -40.676 1.00 43.88 418 LYS A C 1
ATOM 3207 O O . LYS A 1 418 ? -22.860 -21.258 -41.099 1.00 43.88 418 LYS A O 1
ATOM 3212 N N . PRO A 1 419 ? -22.145 -20.001 -39.373 1.00 41.94 419 PRO A N 1
ATOM 3213 C CA . PRO A 1 419 ? -22.414 -21.027 -38.370 1.00 41.94 419 PRO A CA 1
ATOM 3214 C C . PRO A 1 419 ? -23.926 -21.134 -38.096 1.00 41.94 419 PRO A C 1
ATOM 3216 O O . PRO A 1 419 ? -24.620 -20.123 -37.975 1.00 41.94 419 PRO A O 1
ATOM 3219 N N . LYS A 1 420 ? -24.443 -22.368 -38.027 1.00 40.44 420 LYS A N 1
ATOM 3220 C CA . LYS A 1 420 ? -25.833 -22.677 -37.644 1.00 40.44 420 LYS A CA 1
ATOM 3221 C C . LYS A 1 420 ? -26.050 -22.431 -36.138 1.00 40.44 420 LYS A C 1
ATOM 3223 O O . LYS A 1 420 ? -25.140 -22.720 -35.361 1.00 40.44 420 LYS A O 1
ATOM 3228 N N . PRO A 1 421 ? -27.239 -21.972 -35.710 1.00 39.81 421 PRO A N 1
ATOM 3229 C CA . PRO A 1 421 ? -27.570 -21.843 -34.294 1.00 39.81 421 PRO A CA 1
ATOM 3230 C C . PRO A 1 421 ? -27.770 -23.231 -33.664 1.00 39.81 421 PRO A C 1
ATOM 3232 O O . PRO A 1 421 ? -28.414 -24.096 -34.261 1.00 39.81 421 PRO A O 1
ATOM 3235 N N . ARG A 1 422 ? -27.215 -23.450 -32.465 1.00 37.44 422 ARG A N 1
ATOM 3236 C CA . ARG A 1 422 ? -27.539 -24.619 -31.632 1.00 37.44 422 ARG A CA 1
ATOM 3237 C C . ARG A 1 422 ? -28.954 -24.445 -31.082 1.00 37.44 422 ARG A C 1
ATOM 3239 O O . ARG A 1 422 ? -29.246 -23.427 -30.460 1.00 37.44 422 ARG A O 1
ATOM 3246 N N . ALA A 1 423 ? -29.810 -25.423 -31.356 1.00 37.81 423 ALA A N 1
ATOM 3247 C CA . ALA A 1 423 ? -31.140 -25.529 -30.781 1.00 37.81 423 ALA A CA 1
ATOM 3248 C C . ALA A 1 423 ? -31.047 -26.026 -29.331 1.00 37.81 423 ALA A C 1
ATOM 3250 O O . ALA A 1 423 ? -30.196 -26.854 -29.010 1.00 37.81 423 ALA A O 1
ATOM 3251 N N . PHE A 1 424 ? -31.919 -25.473 -28.492 1.00 34.50 424 PHE A N 1
ATOM 3252 C CA . PHE A 1 424 ? -32.250 -25.964 -27.162 1.00 34.50 424 PHE A CA 1
ATOM 3253 C C . PHE A 1 424 ? -32.909 -27.343 -27.281 1.00 34.50 424 PHE A C 1
ATOM 3255 O O . PHE A 1 424 ? -33.852 -27.494 -28.056 1.00 34.50 424 PHE A O 1
ATOM 3262 N N . GLU A 1 425 ? -32.436 -28.310 -26.501 1.00 39.06 425 GLU A N 1
ATOM 3263 C CA . GLU A 1 425 ? -33.200 -29.510 -26.158 1.00 39.06 425 GLU A CA 1
ATOM 3264 C C . GLU A 1 425 ? -33.606 -29.371 -24.687 1.00 39.06 425 GLU A C 1
ATOM 3266 O O . GLU A 1 425 ? -32.777 -29.455 -23.781 1.00 39.06 425 GLU A O 1
ATOM 3271 N N . GLU A 1 426 ? -34.884 -29.051 -24.484 1.00 39.22 426 GLU A N 1
ATOM 3272 C CA . GLU A 1 426 ? -35.627 -29.366 -23.268 1.00 39.22 426 GLU A CA 1
ATOM 3273 C C . GLU A 1 426 ? -35.959 -30.860 -23.323 1.00 39.22 426 GLU A C 1
ATOM 3275 O O . GLU A 1 426 ? -36.685 -31.279 -24.221 1.00 39.22 426 GLU A O 1
ATOM 3280 N N . GLU A 1 427 ? -35.465 -31.648 -22.370 1.00 38.91 427 GLU A N 1
ATOM 3281 C CA . GLU A 1 427 ? -36.164 -32.855 -21.927 1.00 38.91 427 GLU A CA 1
ATOM 3282 C C . GLU A 1 427 ? -36.128 -32.950 -20.397 1.00 38.91 427 GLU A C 1
ATOM 3284 O O . GLU A 1 427 ? -35.134 -32.648 -19.732 1.00 38.91 427 GLU A O 1
ATOM 3289 N N . ASP A 1 428 ? -37.301 -33.314 -19.897 1.00 36.16 428 ASP A N 1
ATOM 3290 C CA . ASP A 1 428 ? -37.828 -33.225 -18.548 1.00 36.16 428 ASP A CA 1
ATOM 3291 C C . ASP A 1 428 ? -37.282 -34.253 -17.539 1.00 36.16 428 ASP A C 1
ATOM 3293 O O . ASP A 1 428 ? -36.902 -35.372 -17.871 1.00 36.16 428 ASP A O 1
ATOM 3297 N N . GLU A 1 429 ? -37.374 -33.827 -16.275 1.00 37.03 429 GLU A N 1
ATOM 3298 C CA . GLU A 1 429 ? -37.770 -34.569 -15.067 1.00 37.03 429 GLU A CA 1
ATOM 3299 C C . GLU A 1 429 ? -37.139 -35.935 -14.722 1.00 37.03 429 GLU A C 1
ATOM 3301 O O . GLU A 1 429 ? -37.348 -36.964 -15.361 1.00 37.03 429 GLU A O 1
ATOM 3306 N N . GLY A 1 430 ? -36.535 -36.000 -13.528 1.00 31.61 430 GLY A N 1
ATOM 3307 C CA . GLY A 1 430 ? -36.271 -37.277 -12.866 1.00 31.61 430 GLY A CA 1
ATOM 3308 C C . GLY A 1 430 ? -35.587 -37.157 -11.509 1.00 31.61 430 GLY A C 1
ATOM 3309 O O . GLY A 1 430 ? -34.366 -37.182 -11.421 1.00 31.61 430 GLY A O 1
ATOM 3310 N N . MET A 1 431 ? -36.398 -37.049 -10.454 1.00 35.47 431 MET A N 1
ATOM 3311 C CA . MET A 1 431 ? -36.054 -37.210 -9.033 1.00 35.47 431 MET A CA 1
ATOM 3312 C C . MET A 1 431 ? -34.893 -38.180 -8.750 1.00 35.47 431 MET A C 1
ATOM 3314 O O . MET A 1 431 ? -34.945 -39.307 -9.224 1.00 35.47 431 MET A O 1
ATOM 3318 N N . PHE A 1 432 ? -33.989 -37.846 -7.818 1.00 33.22 432 PHE A N 1
ATOM 3319 C CA . PHE A 1 432 ? -33.510 -38.819 -6.821 1.00 33.22 432 PHE A CA 1
ATOM 3320 C C . PHE A 1 432 ? -32.995 -38.130 -5.543 1.00 33.22 432 PHE A C 1
ATOM 3322 O O . PHE A 1 432 ? -32.116 -37.273 -5.570 1.00 33.22 432 PHE A O 1
ATOM 3329 N N . PHE A 1 433 ? -33.587 -38.529 -4.416 1.00 39.44 433 PHE A N 1
ATOM 3330 C CA . PHE A 1 433 ? -33.210 -38.197 -3.041 1.00 39.44 433 PHE A CA 1
ATOM 3331 C C . PHE A 1 433 ? -32.146 -39.174 -2.500 1.00 39.44 433 PHE A C 1
ATOM 3333 O O . PHE A 1 433 ? -32.155 -40.355 -2.849 1.00 39.44 433 PHE A O 1
ATOM 3340 N N . SER A 1 434 ? -31.409 -38.704 -1.482 1.00 40.34 434 SER A N 1
ATOM 3341 C CA . SER A 1 434 ? -30.609 -39.439 -0.472 1.00 40.34 434 SER A CA 1
ATOM 3342 C C . SER A 1 434 ? -29.258 -40.010 -0.943 1.00 40.34 434 SER A C 1
ATOM 3344 O O . SER A 1 434 ? -29.157 -40.546 -2.037 1.00 40.34 434 SER A O 1
ATOM 3346 N N . ARG A 1 435 ? -28.170 -39.913 -0.169 1.00 41.62 435 ARG A N 1
ATOM 3347 C CA . ARG A 1 435 ? -28.037 -40.069 1.288 1.00 41.62 435 ARG A CA 1
ATOM 3348 C C . ARG A 1 435 ? -26.862 -39.276 1.852 1.00 41.62 435 ARG A C 1
ATOM 3350 O O . ARG A 1 435 ? -25.869 -39.130 1.109 1.00 41.62 435 ARG A O 1
#